Protein AF-A0AAN4WH31-F1 (afdb_monomer)

Sequence (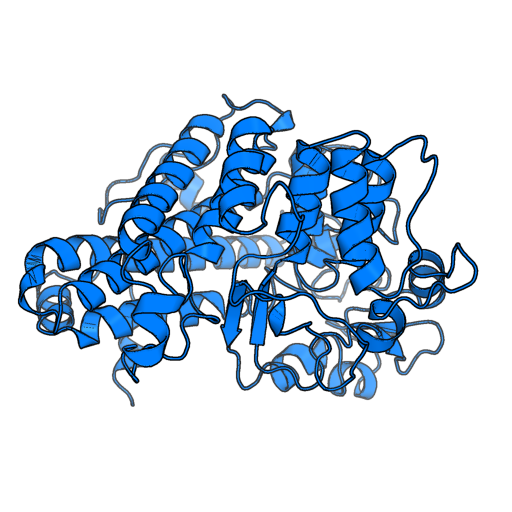459 aa):
MSSCEKWFDVSPKSDVKSDDLFKDENGFWDVLTGVYSIMVTPSAYGRELSFGYLDVMAQYYDKITSQTHNYYKTKGYDYTDTQEETRLKSIWKGHYKAIVNLNVLLEYADKNKNVFASEQHYRVVKGEAFGLRAFLHFDLLRLFGPSPADGLEQQAIPYADTYTNVAQAALPLGSFVNRVTQDLDSARIMLANSDWFGPAYQQLYEKRDSTQKERHSRMNYFTVAALQARAYNYIGDKENALKAVHEIINENTKEPMAPLSLTTSASENDRLFKNEILFRLNIEKLEDDISSYFGENAIAYGVSSSATALCFTATKVSNLYQAVSAGDDDYRLKLWFQPTDVSSSWMPAKYKNAKYIPIVRLSEVYLIAAECASGNNGLAYLNKIRAHRGLVALENITDLDAEIAKEYQKEFIAEGQMFFYYKRMNLGRIGVFSNVNLTDKNKVYQLPVPTDELDYGNM

pLDDT: mean 92.73, std 11.15, range [29.33, 98.88]

Mean predicted aligned error: 4.84 Å

Radius of gyration: 21.69 Å; Cα contacts (8 Å, |Δi|>4): 767; chains: 1; bounding box: 51×48×66 Å

Nearest PDB structures (foldseek):
  3mcx-assembly1_A  TM=7.774E-01  e=1.803E-14  Bacteroides thetaiotaomicron VPI-5482
  3lew-assembly1_A  TM=7.528E-01  e=6.721E-13  Phocaeicola vulgatus ATCC 8482
  3snx-assembly2_B  TM=7.314E-01  e=5.527E-13  Bacteroides thetaiotaomicron VPI-5482

Structure (mmCIF, N/CA/C/O backbone):
data_AF-A0AAN4WH31-F1
#
_entry.id   AF-A0AAN4WH31-F1
#
loop_
_atom_site.group_PDB
_atom_site.id
_atom_site.type_symbol
_atom_site.label_atom_id
_atom_site.label_alt_id
_atom_site.label_comp_id
_atom_site.label_asym_id
_atom_site.label_entity_id
_atom_site.label_seq_id
_atom_site.pdbx_PDB_ins_code
_atom_site.Cartn_x
_atom_site.Cartn_y
_atom_site.Cartn_z
_atom_site.occupancy
_atom_site.B_iso_or_equiv
_atom_site.auth_seq_id
_atom_site.auth_comp_id
_atom_site.auth_asym_id
_atom_site.auth_atom_id
_atom_site.pdbx_PDB_model_num
ATOM 1 N N . MET A 1 1 ? 8.910 13.263 28.840 1.00 30.64 1 MET A N 1
ATOM 2 C CA . MET A 1 1 ? 8.969 12.397 27.640 1.00 30.64 1 MET A CA 1
ATOM 3 C C . MET A 1 1 ? 9.560 10.992 27.878 1.00 30.64 1 MET A C 1
ATOM 5 O O . MET A 1 1 ? 9.644 10.240 26.928 1.00 30.64 1 MET A O 1
ATOM 9 N N . SER A 1 2 ? 9.867 10.551 29.111 1.00 29.33 2 SER A N 1
ATOM 10 C CA . SER A 1 2 ? 10.452 9.208 29.371 1.00 29.33 2 SER A CA 1
ATOM 11 C C . SER A 1 2 ? 9.423 8.071 29.597 1.00 29.33 2 SER A C 1
ATOM 13 O O . SER A 1 2 ? 9.799 6.917 29.786 1.00 29.33 2 SER A O 1
ATOM 15 N N . SER A 1 3 ? 8.115 8.368 29.582 1.00 30.33 3 SER A N 1
ATOM 16 C CA . SER A 1 3 ? 7.066 7.386 29.923 1.00 30.33 3 SER A CA 1
ATOM 17 C C . SER A 1 3 ? 6.515 6.599 28.724 1.00 30.33 3 SER A C 1
ATOM 19 O O . SER A 1 3 ? 6.103 5.456 28.905 1.00 30.33 3 SER A O 1
ATOM 21 N N . CYS A 1 4 ? 6.533 7.158 27.506 1.00 41.16 4 CYS A N 1
ATOM 22 C CA . CYS A 1 4 ? 5.993 6.479 26.316 1.00 41.16 4 CYS A CA 1
ATOM 23 C C . CYS A 1 4 ? 6.915 5.365 25.796 1.00 41.16 4 CYS A C 1
ATOM 25 O O . CYS A 1 4 ? 6.434 4.331 25.342 1.00 41.16 4 CYS A O 1
ATOM 27 N N . GLU A 1 5 ? 8.235 5.524 25.927 1.00 34.53 5 GLU A N 1
ATOM 28 C CA . GLU A 1 5 ? 9.208 4.538 25.428 1.00 34.53 5 GLU A CA 1
ATOM 29 C C . GLU A 1 5 ? 9.186 3.233 26.238 1.00 34.53 5 GLU A C 1
ATOM 31 O O . GLU A 1 5 ? 9.250 2.147 25.670 1.00 34.53 5 GLU A O 1
ATOM 36 N N . LYS A 1 6 ? 8.976 3.308 27.561 1.00 37.59 6 LYS A N 1
ATOM 37 C CA . LYS A 1 6 ? 8.865 2.110 28.415 1.00 37.59 6 LYS A CA 1
ATOM 38 C C . LYS A 1 6 ? 7.553 1.346 28.226 1.00 37.59 6 LYS A C 1
ATOM 40 O O . LYS A 1 6 ? 7.454 0.195 28.651 1.00 37.59 6 LYS A O 1
ATOM 45 N N . TRP A 1 7 ? 6.532 1.961 27.621 1.00 43.41 7 TRP A N 1
ATOM 46 C CA . TRP A 1 7 ? 5.273 1.269 27.354 1.00 43.41 7 TRP A CA 1
ATOM 47 C C . TRP A 1 7 ? 5.389 0.342 26.143 1.00 43.41 7 TRP A C 1
ATOM 49 O O . TRP A 1 7 ? 4.820 -0.748 26.165 1.00 43.41 7 TRP A O 1
ATOM 59 N N . PHE A 1 8 ? 6.156 0.734 25.127 1.00 43.12 8 PHE A N 1
ATOM 60 C CA . PHE A 1 8 ? 6.220 -0.015 23.880 1.00 43.12 8 PHE A CA 1
ATOM 61 C C . PHE A 1 8 ? 6.964 -1.343 23.988 1.00 43.12 8 PHE A C 1
ATOM 63 O O . PHE A 1 8 ? 6.721 -2.201 23.153 1.00 43.12 8 PHE A O 1
ATOM 70 N N . ASP A 1 9 ? 7.810 -1.575 24.991 1.00 39.41 9 ASP A N 1
ATOM 71 C CA . ASP A 1 9 ? 8.792 -2.669 24.936 1.00 39.41 9 ASP A CA 1
ATOM 72 C C . ASP A 1 9 ? 8.446 -3.967 25.698 1.00 39.41 9 ASP A C 1
ATOM 74 O O . ASP A 1 9 ? 9.326 -4.776 25.974 1.00 39.41 9 ASP A O 1
ATOM 78 N N . VAL A 1 10 ? 7.177 -4.226 26.048 1.00 38.41 10 VAL A N 1
ATOM 79 C CA . VAL A 1 10 ? 6.817 -5.476 26.759 1.00 38.41 10 VAL A CA 1
ATOM 80 C C . VAL A 1 10 ? 5.398 -5.969 26.464 1.00 38.41 10 VAL A C 1
ATOM 82 O O . VAL A 1 10 ? 4.446 -5.191 26.526 1.00 38.41 10 VAL A O 1
ATOM 85 N N . SER A 1 11 ? 5.295 -7.275 26.183 1.00 37.12 11 SER A N 1
ATOM 86 C CA . SER A 1 11 ? 4.081 -8.103 26.070 1.00 37.12 11 SER A CA 1
ATOM 87 C C . SER A 1 11 ? 3.242 -8.134 27.377 1.00 37.12 11 SER A C 1
ATOM 89 O O . SER A 1 11 ? 3.587 -7.440 28.336 1.00 37.12 11 SER A O 1
ATOM 91 N N . PRO A 1 12 ? 2.142 -8.916 27.425 1.00 42.12 12 PRO A N 1
ATOM 92 C CA . PRO A 1 12 ? 0.833 -8.480 27.932 1.00 42.12 12 PRO A CA 1
ATOM 93 C C . PRO A 1 12 ? 0.900 -7.916 29.357 1.00 42.12 12 PRO A C 1
ATOM 95 O O . PRO A 1 12 ? 1.460 -8.526 30.270 1.00 42.12 12 PRO A O 1
ATOM 98 N N . LYS A 1 13 ? 0.334 -6.725 29.552 1.00 53.38 13 LYS A N 1
ATOM 99 C CA . LYS A 1 13 ? 0.355 -6.036 30.845 1.00 53.38 13 LYS A CA 1
ATOM 100 C C . LYS A 1 13 ? -0.865 -6.421 31.669 1.00 53.38 13 LYS A C 1
ATOM 102 O O . LYS A 1 13 ? -1.950 -6.607 31.134 1.00 53.38 13 LYS A O 1
ATOM 107 N N . SER A 1 14 ? -0.645 -6.525 32.977 1.00 56.19 14 SER A N 1
ATOM 108 C CA . SER A 1 14 ? -1.673 -6.751 33.994 1.00 56.19 14 SER A CA 1
ATOM 109 C C . SER A 1 14 ? -2.805 -5.729 33.893 1.00 56.19 14 SER A C 1
ATOM 111 O O . SER A 1 14 ? -2.511 -4.545 33.711 1.00 56.19 14 SER A O 1
ATOM 113 N N . ASP A 1 15 ? -4.038 -6.164 34.145 1.00 59.53 15 ASP A N 1
ATOM 114 C CA . ASP A 1 15 ? -5.271 -5.363 34.067 1.00 59.53 15 ASP A CA 1
ATOM 115 C C . ASP A 1 15 ? -5.152 -3.980 34.734 1.00 59.53 15 ASP A C 1
ATOM 117 O O . ASP A 1 15 ? -5.505 -2.976 34.127 1.00 59.53 15 ASP A O 1
ATOM 121 N N . VAL A 1 16 ? -4.496 -3.887 35.899 1.00 58.03 16 VAL A N 1
ATOM 122 C CA . VAL A 1 16 ? -4.273 -2.619 36.632 1.00 58.03 16 VAL A CA 1
ATOM 123 C C . VAL A 1 16 ? -3.581 -1.538 35.784 1.00 58.03 16 VAL A C 1
ATOM 125 O O . VAL A 1 16 ? -3.923 -0.363 35.866 1.00 58.03 16 VAL A O 1
ATOM 128 N N . LYS A 1 17 ? -2.615 -1.912 34.933 1.00 78.75 17 LYS A N 1
ATOM 129 C CA . LYS A 1 17 ? -1.911 -0.950 34.063 1.00 78.75 17 LYS A CA 1
ATOM 130 C C . LYS A 1 17 ? -2.770 -0.502 32.883 1.00 78.75 17 LYS A C 1
ATOM 132 O O . LYS A 1 17 ? -2.553 0.593 32.373 1.00 78.75 17 LYS A O 1
ATOM 137 N N . SER A 1 18 ? -3.680 -1.358 32.427 1.00 82.50 18 SER A N 1
ATOM 138 C CA . SER A 1 18 ? -4.631 -1.022 31.371 1.00 82.50 18 SER A CA 1
ATOM 139 C C . SER A 1 18 ? -5.715 -0.096 31.923 1.00 82.50 18 SER A C 1
ATOM 141 O O . SER A 1 18 ? -5.986 0.932 31.313 1.00 82.50 18 SER A O 1
ATOM 143 N N . ASP A 1 19 ? -6.243 -0.373 33.116 1.00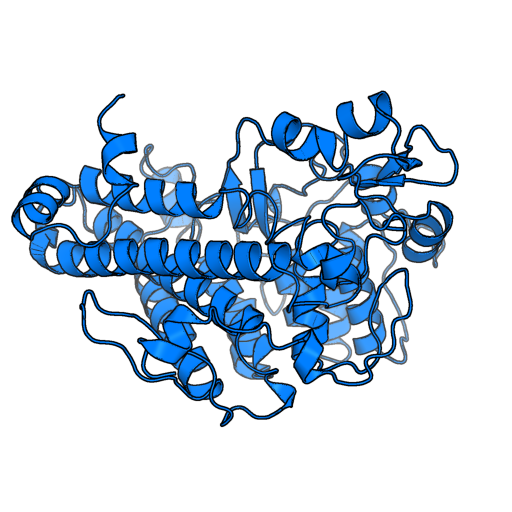 86.44 19 ASP A N 1
ATOM 144 C CA . ASP A 1 19 ? -7.217 0.496 33.790 1.00 86.44 19 ASP A CA 1
ATOM 145 C C . ASP A 1 19 ? -6.664 1.918 33.999 1.00 86.44 19 ASP A C 1
ATOM 147 O O . ASP A 1 19 ? -7.341 2.900 33.696 1.00 86.44 19 ASP A O 1
ATOM 151 N N . ASP A 1 20 ? -5.403 2.038 34.431 1.00 89.06 20 ASP A N 1
ATOM 152 C CA . ASP A 1 20 ? -4.723 3.330 34.584 1.00 89.06 20 ASP A CA 1
ATOM 153 C C . ASP A 1 20 ? -4.494 4.061 33.252 1.00 89.06 20 ASP A C 1
ATOM 155 O O . ASP A 1 20 ? -4.539 5.293 33.211 1.00 89.06 20 ASP A O 1
ATOM 159 N N . LEU A 1 21 ? -4.216 3.323 32.172 1.00 90.81 21 LEU A N 1
ATOM 160 C CA . LEU A 1 21 ? -4.016 3.891 30.838 1.00 90.81 21 LEU A CA 1
ATOM 161 C C . LEU A 1 21 ? -5.333 4.426 30.271 1.00 90.81 21 LEU A C 1
ATOM 163 O O . LEU A 1 21 ? -5.362 5.532 29.748 1.00 90.81 21 LEU A O 1
ATOM 167 N N . PHE A 1 22 ? -6.423 3.669 30.407 1.00 95.56 22 PHE A N 1
ATOM 168 C CA . PHE A 1 22 ? -7.736 3.992 29.837 1.00 95.56 22 PHE A CA 1
ATOM 169 C C . PHE A 1 22 ? -8.670 4.724 30.812 1.00 95.56 22 PHE A C 1
ATOM 171 O O . PHE A 1 22 ? -9.889 4.732 30.614 1.00 95.56 22 PHE A O 1
ATOM 178 N N . LYS A 1 23 ? -8.119 5.340 31.865 1.00 94.44 23 LYS A N 1
ATOM 179 C CA . LYS A 1 23 ? -8.879 6.158 32.827 1.00 94.44 23 LYS A CA 1
ATOM 180 C C . LYS A 1 23 ? -9.427 7.455 32.221 1.00 94.44 23 LYS A C 1
ATOM 182 O O . LYS A 1 23 ? -10.369 8.029 32.759 1.00 94.44 23 LYS A O 1
ATOM 187 N N . ASP A 1 24 ? -8.814 7.926 31.137 1.00 95.44 24 ASP A N 1
ATOM 188 C CA . ASP A 1 24 ? -9.221 9.104 30.380 1.00 95.44 24 ASP A CA 1
ATOM 189 C C . ASP A 1 24 ? -8.991 8.901 28.876 1.00 95.44 24 ASP A C 1
ATOM 191 O O . ASP A 1 24 ? -8.354 7.939 28.439 1.00 95.44 24 ASP A O 1
ATOM 195 N N . GLU A 1 25 ? -9.556 9.801 28.072 1.00 95.44 25 GLU A N 1
ATOM 196 C CA . GLU A 1 25 ? -9.548 9.692 26.614 1.00 95.44 25 GLU A CA 1
ATOM 197 C C . GLU A 1 25 ? -8.136 9.664 26.000 1.00 95.44 25 GLU A C 1
ATOM 199 O O . GLU A 1 25 ? -7.923 9.020 24.970 1.00 95.44 25 GLU A O 1
ATOM 204 N N . ASN A 1 26 ? -7.149 10.325 26.618 1.00 94.69 26 ASN A N 1
ATOM 205 C CA . ASN A 1 26 ? -5.810 10.435 26.032 1.00 94.69 26 ASN A CA 1
ATOM 206 C C . ASN A 1 26 ? -5.129 9.072 25.910 1.00 94.69 26 ASN A C 1
ATOM 208 O O . ASN A 1 26 ? -4.422 8.840 24.932 1.00 94.69 26 ASN A O 1
ATOM 212 N N . GLY A 1 27 ? -5.407 8.140 26.827 1.00 95.38 27 GLY A N 1
ATOM 213 C CA . GLY A 1 27 ? -4.881 6.778 26.747 1.00 95.38 27 GLY A CA 1
ATOM 214 C C . GLY A 1 27 ? -5.248 6.057 25.450 1.00 95.38 27 GLY A C 1
ATOM 215 O O . GLY A 1 27 ? -4.431 5.331 24.885 1.00 95.38 27 GLY A O 1
ATOM 216 N N . PHE A 1 28 ? -6.448 6.304 24.918 1.00 96.62 28 PHE A N 1
ATOM 217 C CA . PHE A 1 28 ? -6.881 5.733 23.642 1.00 96.62 28 PHE A CA 1
ATOM 218 C C . PHE A 1 28 ? -6.102 6.324 22.461 1.00 96.62 28 PHE A C 1
ATOM 220 O O . PHE A 1 28 ? -5.643 5.589 21.580 1.00 96.62 28 PHE A O 1
ATOM 227 N N . TRP A 1 29 ? -5.907 7.644 22.456 1.00 94.75 29 TRP A N 1
ATOM 228 C CA . TRP A 1 29 ? -5.117 8.334 21.434 1.00 94.75 29 TRP A CA 1
ATOM 229 C C . TRP A 1 29 ? -3.634 7.952 21.480 1.00 94.75 29 TRP A C 1
ATOM 231 O O . TRP A 1 29 ? -3.010 7.802 20.424 1.00 94.75 29 TRP A O 1
ATOM 241 N N . ASP A 1 30 ? -3.083 7.737 22.673 1.00 94.81 30 ASP A N 1
ATOM 242 C CA . ASP A 1 30 ? -1.707 7.285 22.883 1.00 94.81 30 ASP A CA 1
ATOM 243 C C . ASP A 1 30 ? -1.491 5.877 22.320 1.00 94.81 30 ASP A C 1
ATOM 245 O O . ASP A 1 30 ? -0.500 5.631 21.623 1.00 94.81 30 ASP A O 1
ATOM 249 N N . VAL A 1 31 ? -2.438 4.958 22.542 1.00 96.00 31 VAL A N 1
ATOM 250 C CA . VAL A 1 31 ? -2.367 3.608 21.964 1.00 96.00 31 VAL A CA 1
ATOM 251 C C . VAL A 1 31 ? -2.416 3.657 20.438 1.00 96.00 31 VAL A C 1
ATOM 253 O O . VAL A 1 31 ? -1.574 3.026 19.796 1.00 96.00 31 VAL A O 1
ATOM 256 N N . LEU A 1 32 ? -3.324 4.443 19.842 1.00 96.56 32 LEU A N 1
ATOM 257 C CA . LEU A 1 32 ? -3.354 4.626 18.384 1.00 96.56 32 LEU A CA 1
ATOM 258 C C . LEU A 1 32 ? -2.037 5.203 17.860 1.00 96.56 32 LEU A C 1
ATOM 260 O O . LEU A 1 32 ? -1.461 4.668 16.916 1.00 96.56 32 LEU A O 1
ATOM 264 N N . THR A 1 33 ? -1.536 6.274 18.481 1.00 94.69 33 THR A N 1
ATOM 265 C CA . THR A 1 33 ? -0.262 6.913 18.107 1.00 94.69 33 THR A CA 1
ATOM 266 C C . THR A 1 33 ? 0.874 5.906 18.114 1.00 94.69 33 THR A C 1
ATOM 268 O O . THR A 1 33 ? 1.667 5.830 17.178 1.00 94.69 33 THR A O 1
ATOM 271 N N . GLY A 1 34 ? 0.913 5.076 19.143 1.00 95.56 34 GLY A N 1
ATOM 272 C CA . GLY A 1 34 ? 1.922 4.060 19.270 1.00 95.56 34 GLY A CA 1
ATOM 273 C C . GLY A 1 34 ? 1.782 2.888 18.282 1.00 95.56 34 GLY A C 1
ATOM 274 O O . GLY A 1 34 ? 2.791 2.338 17.842 1.00 95.56 34 GLY A O 1
ATOM 275 N N . VAL A 1 35 ? 0.564 2.544 17.845 1.00 97.94 35 VAL A N 1
ATOM 276 C CA . VAL A 1 35 ? 0.354 1.637 16.699 1.00 97.94 35 VAL A CA 1
ATOM 277 C C . VAL A 1 35 ? 0.969 2.230 15.429 1.00 97.94 35 VAL A C 1
ATOM 279 O O . VAL A 1 35 ? 1.737 1.541 14.759 1.00 97.94 35 VAL A O 1
ATOM 282 N N . TYR A 1 36 ? 0.746 3.516 15.138 1.00 97.38 36 TYR A N 1
ATOM 283 C CA . TYR A 1 36 ? 1.423 4.174 14.011 1.00 97.38 36 TYR A CA 1
ATOM 284 C C . TYR A 1 36 ? 2.945 4.179 14.162 1.00 97.38 36 TYR A C 1
ATOM 286 O O . TYR A 1 36 ? 3.648 3.962 13.177 1.00 97.38 36 TYR A O 1
ATOM 294 N N . SER A 1 37 ? 3.466 4.363 15.381 1.00 96.50 37 SER A N 1
ATOM 295 C CA . SER A 1 37 ? 4.907 4.265 15.647 1.00 96.50 37 SER A CA 1
ATOM 296 C C . SER A 1 37 ? 5.472 2.880 15.314 1.00 96.50 37 SER A C 1
ATOM 298 O O . SER A 1 37 ? 6.577 2.792 14.788 1.00 96.50 37 SER A O 1
ATOM 300 N N . ILE A 1 38 ? 4.720 1.798 15.557 1.00 97.25 38 ILE A N 1
ATOM 301 C CA . ILE A 1 38 ? 5.109 0.449 15.115 1.00 97.25 38 ILE A CA 1
ATOM 302 C C . ILE A 1 38 ? 5.115 0.364 13.582 1.00 97.25 38 ILE A C 1
ATOM 304 O O . ILE A 1 38 ? 6.059 -0.174 13.001 1.00 97.25 38 ILE A O 1
ATOM 308 N N . MET A 1 39 ? 4.094 0.909 12.917 1.00 98.06 39 MET A N 1
ATOM 309 C CA . MET A 1 39 ? 3.958 0.831 11.458 1.00 98.06 39 MET A CA 1
ATOM 310 C C . MET A 1 39 ? 5.083 1.555 10.706 1.00 98.06 39 MET A C 1
ATOM 312 O O . MET A 1 39 ? 5.434 1.134 9.608 1.00 98.06 39 MET A O 1
ATOM 316 N N . VAL A 1 40 ? 5.677 2.603 11.286 1.00 97.19 40 VAL A N 1
ATOM 317 C CA . VAL A 1 40 ? 6.817 3.326 10.685 1.00 97.19 40 VAL A CA 1
ATOM 318 C C . VAL A 1 40 ? 8.180 2.725 11.011 1.00 97.19 40 VAL A C 1
ATOM 320 O O . VAL A 1 40 ? 9.195 3.229 10.537 1.00 97.19 40 VAL A O 1
ATOM 323 N N . THR A 1 41 ? 8.243 1.651 11.804 1.00 97.31 41 THR A N 1
ATOM 324 C CA . THR A 1 41 ? 9.520 0.970 12.047 1.00 97.31 41 THR A CA 1
ATOM 325 C C . THR A 1 41 ? 10.120 0.456 10.735 1.00 97.31 41 THR A C 1
ATOM 327 O O . THR A 1 41 ? 9.381 0.144 9.794 1.00 97.31 41 THR A O 1
ATOM 330 N N . PRO A 1 42 ? 11.454 0.292 10.652 1.00 96.81 42 PRO A N 1
ATOM 331 C CA . PRO A 1 42 ? 12.071 -0.213 9.434 1.00 96.81 42 PRO A CA 1
ATOM 332 C C . PRO A 1 42 ? 11.594 -1.616 9.043 1.00 96.81 42 PRO A C 1
ATOM 334 O O . PRO A 1 42 ? 11.484 -1.900 7.858 1.00 96.81 42 PRO A O 1
ATOM 337 N N . SER A 1 43 ? 11.246 -2.469 10.015 1.00 97.12 43 SER A N 1
ATOM 338 C CA . SER A 1 43 ? 10.632 -3.787 9.783 1.00 97.12 43 SER A CA 1
ATOM 339 C C . SER A 1 43 ? 9.216 -3.729 9.199 1.00 97.12 43 SER A C 1
ATOM 341 O O . SER A 1 43 ? 8.681 -4.766 8.837 1.00 97.12 43 SER A O 1
ATOM 343 N N . ALA A 1 44 ? 8.591 -2.555 9.135 1.00 97.94 44 ALA A N 1
ATOM 344 C CA . ALA A 1 44 ? 7.272 -2.334 8.557 1.00 97.94 44 ALA A CA 1
ATOM 345 C C . ALA A 1 44 ? 7.383 -1.324 7.399 1.00 97.94 44 ALA A C 1
ATOM 347 O O . ALA A 1 44 ? 8.264 -1.450 6.546 1.00 97.94 44 ALA A O 1
ATOM 348 N N . TYR A 1 45 ? 6.514 -0.316 7.338 1.00 97.81 45 TYR A N 1
ATOM 349 C CA . TYR A 1 45 ? 6.455 0.630 6.221 1.00 97.81 45 TYR A CA 1
ATOM 350 C C . TYR A 1 45 ? 7.605 1.626 6.182 1.00 97.81 45 TYR A C 1
ATOM 352 O O . TYR A 1 45 ? 7.836 2.213 5.128 1.00 97.81 45 TYR A O 1
ATOM 360 N N . GLY A 1 46 ? 8.367 1.779 7.270 1.00 96.69 46 GLY A N 1
ATOM 361 C CA . GLY A 1 46 ? 9.583 2.591 7.259 1.00 96.69 46 GLY A CA 1
ATOM 362 C C . GLY A 1 46 ? 10.636 2.085 6.269 1.00 96.69 46 GLY A C 1
ATOM 363 O O . GLY A 1 46 ? 11.477 2.869 5.838 1.00 96.69 46 GLY A O 1
ATOM 364 N N . ARG A 1 47 ? 10.591 0.795 5.887 1.00 97.44 47 ARG A N 1
ATOM 365 C CA . ARG A 1 47 ? 11.457 0.236 4.840 1.00 97.44 47 ARG A CA 1
ATOM 366 C C . ARG A 1 47 ? 10.921 -1.050 4.213 1.00 97.44 47 ARG A C 1
ATOM 368 O O . ARG A 1 47 ? 10.684 -1.076 3.010 1.00 97.44 47 ARG A O 1
ATOM 375 N N . GLU A 1 48 ? 10.780 -2.135 4.978 1.00 98.38 48 GLU A N 1
ATOM 376 C CA . GLU A 1 48 ? 10.570 -3.465 4.382 1.00 98.38 48 GLU A CA 1
ATOM 377 C C . GLU A 1 48 ? 9.242 -3.581 3.612 1.00 98.38 48 GLU A C 1
ATOM 379 O O . GLU A 1 48 ? 9.211 -4.145 2.519 1.00 98.38 48 GLU A O 1
ATOM 384 N N . LEU A 1 49 ? 8.156 -3.004 4.133 1.00 98.19 49 LEU A N 1
ATOM 385 C CA . LEU A 1 49 ? 6.828 -3.052 3.504 1.00 98.19 49 LEU A CA 1
ATOM 386 C C . LEU A 1 49 ? 6.535 -1.869 2.568 1.00 98.19 49 LEU A C 1
ATOM 388 O O . LEU A 1 49 ? 5.390 -1.662 2.170 1.00 98.19 49 LEU A O 1
ATOM 392 N N . SER A 1 50 ? 7.559 -1.090 2.219 1.00 96.56 50 SER A N 1
ATOM 393 C CA . SER A 1 50 ? 7.478 -0.014 1.230 1.00 96.56 50 SER A CA 1
ATOM 394 C C . SER A 1 50 ? 8.506 -0.241 0.118 1.00 96.56 50 SER A C 1
ATOM 396 O O . SER A 1 50 ? 8.299 -1.082 -0.752 1.00 96.56 50 SER A O 1
ATOM 398 N N . PHE A 1 51 ? 9.628 0.471 0.149 1.00 97.12 51 PHE A N 1
ATOM 399 C CA . PHE A 1 51 ? 10.648 0.456 -0.900 1.00 97.12 51 PHE A CA 1
ATOM 400 C C . PHE A 1 51 ? 11.700 -0.650 -0.739 1.00 97.12 51 PHE A C 1
ATOM 402 O O . PHE A 1 51 ? 12.512 -0.850 -1.632 1.00 97.12 51 PHE A O 1
ATOM 409 N N . GLY A 1 52 ? 11.760 -1.321 0.411 1.00 97.69 52 GLY A N 1
ATOM 410 C CA . GLY A 1 52 ? 12.751 -2.352 0.707 1.00 97.69 52 GLY A CA 1
ATOM 411 C C . GLY A 1 52 ? 12.306 -3.729 0.221 1.00 97.69 52 GLY A C 1
ATOM 412 O O . GLY A 1 52 ? 12.200 -3.985 -0.979 1.00 97.69 52 GLY A O 1
ATOM 413 N N . TYR A 1 53 ? 12.052 -4.627 1.175 1.00 98.06 53 TYR A N 1
ATOM 414 C CA . TYR A 1 53 ? 11.733 -6.038 0.954 1.00 98.06 53 TYR A CA 1
ATOM 415 C C . TYR A 1 53 ? 10.719 -6.311 -0.166 1.00 98.06 53 TYR A C 1
ATOM 417 O O . TYR A 1 53 ? 11.017 -7.073 -1.087 1.00 98.06 53 TYR A O 1
ATOM 425 N N . LEU A 1 54 ? 9.537 -5.687 -0.110 1.00 97.62 54 LEU A N 1
ATOM 426 C CA . LEU A 1 54 ? 8.456 -5.950 -1.067 1.00 97.62 54 LEU A CA 1
ATOM 427 C C . LEU A 1 54 ? 8.831 -5.574 -2.507 1.00 97.62 54 LEU A C 1
ATOM 429 O O . LEU A 1 54 ? 8.562 -6.338 -3.435 1.00 97.62 54 LEU A O 1
ATOM 433 N N . ASP A 1 55 ? 9.494 -4.438 -2.704 1.00 97.12 55 ASP A N 1
ATOM 434 C CA . ASP A 1 55 ? 9.903 -3.978 -4.034 1.00 97.12 55 ASP A CA 1
ATOM 435 C C . ASP A 1 55 ? 11.093 -4.767 -4.595 1.00 97.12 55 ASP A C 1
ATOM 437 O O . ASP A 1 55 ? 11.169 -5.015 -5.805 1.00 97.12 55 ASP A O 1
ATOM 441 N N . VAL A 1 56 ? 11.997 -5.231 -3.723 1.00 97.44 56 VAL A N 1
ATOM 442 C CA . VAL A 1 56 ? 13.036 -6.195 -4.109 1.00 97.44 56 VAL A CA 1
ATOM 443 C C . VAL A 1 56 ? 12.394 -7.503 -4.573 1.00 97.44 56 VAL A C 1
ATOM 445 O O . VAL A 1 56 ? 12.748 -8.000 -5.643 1.00 97.44 56 VAL A O 1
ATOM 448 N N . MET A 1 57 ? 11.422 -8.044 -3.829 1.00 97.00 57 MET A N 1
ATOM 449 C CA . MET A 1 57 ? 10.700 -9.260 -4.226 1.00 97.00 57 MET A CA 1
ATOM 450 C C . MET A 1 57 ? 9.864 -9.065 -5.496 1.00 97.00 57 MET A C 1
ATOM 452 O O . MET A 1 57 ? 9.673 -10.015 -6.254 1.00 97.00 57 MET A O 1
ATOM 456 N N . ALA A 1 58 ? 9.416 -7.841 -5.782 1.00 96.31 58 ALA A N 1
ATOM 457 C CA . ALA A 1 58 ? 8.790 -7.481 -7.053 1.00 96.31 58 ALA A CA 1
ATOM 458 C C . ALA A 1 58 ? 9.789 -7.360 -8.225 1.00 96.31 58 ALA A C 1
ATOM 460 O O . ALA A 1 58 ? 9.371 -7.113 -9.360 1.00 96.31 58 ALA A O 1
ATOM 461 N N . GLN A 1 59 ? 11.092 -7.542 -7.976 1.00 95.38 59 GLN A N 1
ATOM 462 C CA . GLN A 1 59 ? 12.175 -7.445 -8.961 1.00 95.38 59 GLN A CA 1
ATOM 463 C C . GLN A 1 59 ? 12.241 -6.071 -9.648 1.00 95.38 59 GLN A C 1
ATOM 465 O O . GLN A 1 59 ? 12.568 -5.972 -10.837 1.00 95.38 59 GLN A O 1
ATOM 470 N N . TYR A 1 60 ? 11.940 -5.001 -8.903 1.00 95.31 60 TYR A N 1
ATOM 471 C CA . TYR A 1 60 ? 12.170 -3.641 -9.383 1.00 95.31 60 TYR A CA 1
ATOM 472 C C . TYR A 1 60 ? 13.672 -3.339 -9.458 1.00 95.31 60 TYR A C 1
ATOM 474 O O . TYR A 1 60 ? 14.152 -2.901 -10.494 1.00 95.31 60 TYR A O 1
ATOM 482 N N . TYR A 1 61 ? 14.451 -3.623 -8.413 1.00 96.44 61 TYR A N 1
ATOM 483 C CA . TYR A 1 61 ? 15.873 -3.252 -8.362 1.00 96.44 61 TYR A CA 1
ATOM 484 C C . TYR A 1 61 ? 16.786 -4.259 -9.084 1.00 96.44 61 TYR A C 1
ATOM 486 O O . TYR A 1 61 ? 17.219 -5.282 -8.541 1.00 96.44 61 TYR A O 1
ATOM 494 N N . ASP A 1 62 ? 17.135 -3.962 -10.337 1.00 94.44 62 ASP A N 1
ATOM 495 C CA . ASP A 1 62 ? 17.943 -4.852 -11.176 1.00 94.44 62 ASP A CA 1
ATOM 496 C C . ASP A 1 62 ? 19.464 -4.706 -10.974 1.00 94.44 62 ASP A C 1
ATOM 498 O O . ASP A 1 62 ? 20.222 -5.526 -11.491 1.00 94.44 62 ASP A O 1
ATOM 502 N N . LYS A 1 63 ? 19.913 -3.742 -10.158 1.00 94.81 63 LYS A N 1
ATOM 503 C CA . LYS A 1 63 ? 21.338 -3.512 -9.842 1.00 94.81 63 LYS A CA 1
ATOM 504 C C . LYS A 1 63 ? 21.857 -4.216 -8.584 1.00 94.81 63 LYS A C 1
ATOM 506 O O . LYS A 1 63 ? 23.064 -4.211 -8.351 1.00 94.81 63 LYS A O 1
ATOM 511 N N . ILE A 1 64 ? 20.997 -4.900 -7.829 1.00 94.69 64 ILE A N 1
ATOM 512 C CA . ILE A 1 64 ? 21.426 -5.794 -6.740 1.00 94.69 64 ILE A CA 1
ATOM 513 C C . ILE A 1 64 ? 22.138 -7.001 -7.369 1.00 94.69 64 ILE A C 1
ATOM 515 O O . ILE A 1 64 ? 21.485 -7.898 -7.912 1.00 94.69 64 ILE A O 1
ATOM 519 N N . THR A 1 65 ? 23.471 -6.977 -7.361 1.00 89.56 65 THR A N 1
ATOM 520 C CA . THR A 1 65 ? 24.334 -7.975 -8.026 1.00 89.56 65 THR A CA 1
ATOM 521 C C . THR A 1 65 ? 25.405 -8.559 -7.104 1.00 89.56 65 THR A C 1
ATOM 523 O O . THR A 1 65 ? 25.804 -9.705 -7.300 1.00 89.56 65 THR A O 1
ATOM 526 N N . SER A 1 66 ? 25.836 -7.819 -6.077 1.00 91.88 66 SER A N 1
ATOM 527 C CA . SER A 1 66 ? 26.800 -8.306 -5.086 1.00 91.88 66 SER A CA 1
ATOM 528 C C . SER A 1 66 ? 26.146 -9.234 -4.063 1.00 91.88 66 SER A C 1
ATOM 530 O O . SER A 1 66 ? 25.107 -8.897 -3.498 1.00 91.88 66 SER A O 1
ATOM 532 N N . GLN A 1 67 ? 26.818 -10.346 -3.745 1.00 92.62 67 GLN A N 1
ATOM 533 C CA . GLN A 1 67 ? 26.430 -11.260 -2.661 1.00 92.62 67 GLN A CA 1
ATOM 534 C C . GLN A 1 67 ? 26.477 -10.602 -1.274 1.00 92.62 67 GLN A C 1
ATOM 536 O O . GLN A 1 67 ? 25.838 -11.086 -0.348 1.00 92.62 67 GLN A O 1
ATOM 541 N N . THR A 1 68 ? 27.211 -9.495 -1.128 1.00 93.62 68 THR A N 1
ATOM 542 C CA . THR A 1 68 ? 27.299 -8.729 0.125 1.00 93.62 68 THR A CA 1
ATOM 543 C C . THR A 1 68 ? 26.155 -7.731 0.310 1.00 93.62 68 THR A C 1
ATOM 545 O O . THR A 1 68 ? 26.111 -7.047 1.327 1.00 93.62 68 THR A O 1
ATOM 548 N N . HIS A 1 69 ? 25.254 -7.594 -0.667 1.00 96.88 69 HIS A N 1
ATOM 549 C CA . HIS A 1 69 ? 24.113 -6.691 -0.556 1.00 96.88 69 HIS A CA 1
ATOM 550 C C . HIS A 1 69 ? 23.052 -7.273 0.387 1.00 96.88 69 HIS A C 1
ATOM 552 O O . HIS A 1 69 ? 22.650 -8.425 0.228 1.00 96.88 69 HIS A O 1
ATOM 558 N N . ASN A 1 70 ? 22.483 -6.447 1.270 1.00 96.56 70 ASN A N 1
ATOM 559 C CA . ASN A 1 70 ? 21.501 -6.822 2.309 1.00 96.56 70 ASN A CA 1
ATOM 560 C C . ASN A 1 70 ? 20.185 -7.439 1.791 1.00 96.56 70 ASN A C 1
ATOM 562 O O . ASN A 1 70 ? 19.329 -7.851 2.568 1.00 96.56 70 ASN A O 1
ATOM 566 N N . TYR A 1 71 ? 19.998 -7.441 0.475 1.00 97.62 71 TYR A N 1
ATOM 567 C CA . TYR A 1 71 ? 18.794 -7.893 -0.219 1.00 97.62 71 TYR A CA 1
ATOM 568 C C . TYR A 1 71 ? 19.129 -8.896 -1.330 1.00 97.62 71 TYR A C 1
ATOM 570 O O . TYR A 1 71 ? 18.276 -9.231 -2.151 1.00 97.62 71 TYR A O 1
ATOM 578 N N . TYR A 1 72 ? 20.376 -9.382 -1.386 1.00 97.12 72 TYR A N 1
ATOM 579 C CA . TYR A 1 72 ? 20.791 -10.369 -2.378 1.00 97.12 72 TYR A CA 1
ATOM 580 C C . TYR A 1 72 ? 19.976 -11.663 -2.243 1.00 97.12 72 TYR A C 1
ATOM 582 O O . TYR A 1 72 ? 19.459 -12.180 -3.233 1.00 97.12 72 TYR A O 1
ATOM 590 N N . LYS A 1 73 ? 19.796 -12.135 -1.003 1.00 97.56 73 LYS A N 1
ATOM 591 C CA . LYS A 1 73 ? 19.005 -13.327 -0.670 1.00 97.56 73 LYS A CA 1
ATOM 592 C C . LYS A 1 73 ? 17.514 -13.129 -0.913 1.00 97.56 73 LYS A C 1
ATOM 594 O O . LYS A 1 73 ? 16.893 -13.973 -1.553 1.00 97.56 73 LYS A O 1
ATOM 599 N N . THR A 1 74 ? 16.979 -11.964 -0.545 1.00 97.19 74 THR A N 1
ATOM 600 C CA . THR A 1 74 ? 15.609 -11.554 -0.887 1.00 97.19 74 THR A CA 1
ATOM 601 C C . THR A 1 74 ? 15.338 -11.615 -2.390 1.00 97.19 74 THR A C 1
ATOM 603 O O . THR A 1 74 ? 14.342 -12.193 -2.813 1.00 97.19 74 THR A O 1
ATOM 606 N N . LYS A 1 75 ? 16.234 -11.060 -3.220 1.00 95.38 75 LYS A N 1
ATOM 607 C CA . LYS A 1 75 ? 16.093 -11.072 -4.686 1.00 95.38 75 LYS A CA 1
ATOM 608 C C . LYS A 1 75 ? 16.100 -12.491 -5.266 1.00 95.38 75 LYS A C 1
ATOM 610 O O . LYS A 1 75 ? 15.501 -12.716 -6.315 1.00 95.38 75 LYS A O 1
ATOM 615 N N . GLY A 1 76 ? 16.786 -13.421 -4.605 1.00 94.69 76 GLY A N 1
ATOM 616 C CA . GLY A 1 76 ? 16.821 -14.840 -4.957 1.00 94.69 76 GLY A CA 1
ATOM 617 C C . GLY A 1 76 ? 15.722 -15.693 -4.315 1.00 94.69 76 GLY A C 1
ATOM 618 O O . GLY A 1 76 ? 15.690 -16.891 -4.584 1.00 94.69 76 GLY A O 1
ATOM 619 N N . TYR A 1 77 ? 14.845 -15.108 -3.489 1.00 96.12 77 TYR A N 1
ATOM 620 C CA . TYR A 1 77 ? 13.811 -15.817 -2.720 1.00 96.12 77 TYR A CA 1
ATOM 621 C C . TYR A 1 77 ? 14.371 -16.928 -1.809 1.00 96.12 77 TYR A C 1
ATOM 623 O O . TYR A 1 77 ? 13.762 -17.983 -1.625 1.00 96.12 77 TYR A O 1
ATOM 631 N N . ASP A 1 78 ? 15.564 -16.706 -1.249 1.00 96.56 78 ASP A N 1
ATOM 632 C CA . ASP A 1 78 ? 16.220 -17.631 -0.318 1.00 96.56 78 ASP A CA 1
ATOM 633 C C . ASP A 1 78 ? 15.772 -17.356 1.124 1.00 96.56 78 ASP A C 1
ATOM 635 O O . ASP A 1 78 ? 16.522 -16.818 1.932 1.00 96.56 78 ASP A O 1
ATOM 639 N N . TYR A 1 79 ? 14.523 -17.703 1.445 1.00 96.31 79 TYR A N 1
ATOM 640 C CA . TYR A 1 79 ? 13.940 -17.447 2.770 1.00 96.31 79 TYR A CA 1
ATOM 641 C C . TYR A 1 79 ? 14.536 -18.286 3.908 1.00 96.31 79 TYR A C 1
ATOM 643 O O . TYR A 1 79 ? 14.212 -18.040 5.063 1.00 96.31 79 TYR A O 1
ATOM 651 N N . THR A 1 80 ? 15.392 -19.261 3.588 1.00 95.50 80 THR A N 1
ATOM 652 C CA . THR A 1 80 ? 16.105 -20.090 4.574 1.00 95.50 80 THR A CA 1
ATOM 653 C C . THR A 1 80 ? 17.389 -19.440 5.089 1.00 95.50 80 THR A C 1
ATOM 655 O O . THR A 1 80 ? 18.051 -19.978 5.972 1.00 95.50 80 THR A O 1
ATOM 658 N N . ASP A 1 81 ? 17.779 -18.295 4.525 1.00 96.62 81 ASP A N 1
ATOM 659 C CA . ASP A 1 81 ? 18.899 -17.516 5.038 1.00 96.62 81 ASP A CA 1
ATOM 660 C C . ASP A 1 81 ? 18.542 -16.865 6.385 1.00 96.62 81 ASP A C 1
ATOM 662 O O . ASP A 1 81 ? 17.467 -16.289 6.562 1.00 96.62 81 ASP A O 1
ATOM 666 N N . THR A 1 82 ? 19.472 -16.904 7.341 1.00 95.62 82 THR A N 1
ATOM 667 C CA . THR A 1 82 ? 19.261 -16.405 8.709 1.00 95.62 82 THR A CA 1
ATOM 668 C C . THR A 1 82 ? 18.857 -14.925 8.765 1.00 95.62 82 THR A C 1
ATOM 670 O O . THR A 1 82 ? 18.096 -14.517 9.651 1.00 95.62 82 THR A O 1
ATOM 673 N N . GLN A 1 83 ? 19.341 -14.089 7.837 1.00 95.19 83 GLN A N 1
ATOM 674 C CA . GLN A 1 83 ? 18.936 -12.683 7.767 1.00 95.19 83 GLN A CA 1
ATOM 675 C C . GLN A 1 83 ? 17.476 -12.549 7.314 1.00 95.19 83 GLN A C 1
ATOM 677 O O . GLN A 1 83 ? 16.745 -11.704 7.839 1.00 95.19 83 GLN A O 1
ATOM 682 N N . GLU A 1 84 ? 17.043 -13.391 6.376 1.00 97.06 84 GLU A N 1
ATOM 683 C CA . GLU A 1 84 ? 15.669 -13.417 5.875 1.00 97.06 84 GLU A CA 1
ATOM 684 C C . GLU A 1 84 ? 14.705 -13.915 6.957 1.00 97.06 84 GLU A C 1
ATOM 686 O O . GLU A 1 84 ? 13.718 -13.236 7.239 1.00 97.06 84 GLU A O 1
ATOM 691 N N . GLU A 1 85 ? 15.039 -15.005 7.656 1.00 96.44 85 GLU A N 1
ATOM 692 C CA . GLU A 1 85 ? 14.266 -15.505 8.804 1.00 96.44 85 GLU A CA 1
ATOM 693 C C . GLU A 1 85 ? 14.094 -14.423 9.883 1.00 96.44 85 GLU A C 1
ATOM 695 O O . GLU A 1 85 ? 12.989 -14.177 10.378 1.00 96.44 85 GLU A O 1
ATOM 700 N N . THR A 1 86 ? 15.174 -13.700 10.205 1.00 96.56 86 THR A N 1
ATOM 701 C CA . THR A 1 86 ? 15.145 -12.592 11.173 1.00 96.56 86 THR A CA 1
ATOM 702 C C . THR A 1 86 ? 14.228 -11.455 10.714 1.00 96.56 86 THR A C 1
ATOM 704 O O . THR A 1 86 ? 13.476 -10.886 11.521 1.00 96.56 86 THR A O 1
ATOM 707 N N . ARG A 1 87 ? 14.273 -11.109 9.420 1.00 97.44 87 ARG A N 1
ATOM 708 C CA . ARG A 1 87 ? 13.431 -10.062 8.830 1.00 97.44 87 ARG A CA 1
ATOM 709 C C . ARG A 1 87 ? 11.953 -10.453 8.887 1.00 97.44 87 ARG A C 1
ATOM 711 O O . ARG A 1 87 ? 11.147 -9.665 9.382 1.00 97.44 87 ARG A O 1
ATOM 718 N N . LEU A 1 88 ? 11.610 -11.669 8.459 1.00 97.69 88 LEU A N 1
ATOM 719 C CA . LEU A 1 88 ? 10.239 -12.192 8.479 1.00 97.69 88 LEU A CA 1
ATOM 720 C C . LEU A 1 88 ? 9.681 -12.269 9.905 1.00 97.69 88 LEU A C 1
ATOM 722 O O . LEU A 1 88 ? 8.563 -11.815 10.154 1.00 97.69 88 LEU A O 1
ATOM 726 N N . LYS A 1 89 ? 10.491 -12.728 10.867 1.00 96.62 89 LYS A N 1
ATOM 727 C CA . LYS A 1 89 ? 10.128 -12.746 12.293 1.00 96.62 89 LYS A CA 1
ATOM 728 C C . LYS A 1 89 ? 9.831 -11.350 12.837 1.00 96.62 89 LYS A C 1
ATOM 730 O O . LYS A 1 89 ? 8.879 -11.172 13.597 1.00 96.62 89 LYS A O 1
ATOM 735 N N . SER A 1 90 ? 10.616 -10.350 12.441 1.00 97.31 90 SER A N 1
ATOM 736 C CA . SER A 1 90 ? 10.422 -8.961 12.867 1.00 97.31 90 SER A CA 1
ATOM 737 C C . SER A 1 90 ? 9.161 -8.337 12.262 1.00 97.31 90 SER A C 1
ATOM 739 O O . SER A 1 90 ? 8.418 -7.671 12.985 1.00 97.31 90 SER A O 1
ATOM 741 N N . ILE A 1 91 ? 8.879 -8.600 10.979 1.00 98.12 91 ILE A N 1
ATOM 742 C CA . ILE A 1 91 ? 7.622 -8.207 10.323 1.00 98.12 91 ILE A CA 1
ATOM 743 C C . ILE A 1 91 ? 6.439 -8.814 11.087 1.00 98.12 91 ILE A C 1
ATOM 745 O O . ILE A 1 91 ? 5.599 -8.072 11.596 1.00 98.12 91 ILE A O 1
ATOM 749 N N . TRP A 1 92 ? 6.408 -10.140 11.238 1.00 96.94 92 TRP A N 1
ATOM 750 C CA . TRP A 1 92 ? 5.326 -10.864 11.912 1.00 96.94 92 TRP A CA 1
ATOM 751 C C . TRP A 1 92 ? 5.062 -10.329 13.325 1.00 96.94 92 TRP A C 1
ATOM 753 O O . TRP A 1 92 ? 3.958 -9.878 13.641 1.00 96.94 92 TRP A O 1
ATOM 763 N N . LYS A 1 93 ? 6.109 -10.282 14.159 1.00 94.88 93 LYS A N 1
ATOM 764 C CA . LYS A 1 93 ? 6.019 -9.823 15.550 1.00 94.88 93 LYS A CA 1
ATOM 765 C C . LYS A 1 93 ? 5.545 -8.373 15.653 1.00 94.88 93 LYS A C 1
ATOM 767 O O . LYS A 1 93 ? 4.763 -8.050 16.546 1.00 94.88 93 LYS A O 1
ATOM 772 N N . GLY A 1 94 ? 6.014 -7.494 14.765 1.00 95.81 94 GLY A N 1
ATOM 773 C CA . GLY A 1 94 ? 5.600 -6.091 14.735 1.00 95.81 94 GLY A CA 1
ATOM 774 C C . GLY A 1 94 ? 4.096 -5.934 14.497 1.00 95.81 94 GLY A C 1
ATOM 775 O O . GLY A 1 94 ? 3.433 -5.211 15.241 1.00 95.81 94 GLY A O 1
ATOM 776 N N . HIS A 1 95 ? 3.544 -6.663 13.524 1.00 97.12 95 HIS A N 1
ATOM 777 C CA . HIS A 1 95 ? 2.119 -6.588 13.187 1.00 97.12 95 HIS A CA 1
ATOM 778 C C . HIS A 1 95 ? 1.243 -7.137 14.314 1.00 97.12 95 HIS A C 1
ATOM 780 O O . HIS A 1 95 ? 0.333 -6.439 14.760 1.00 97.12 95 HIS A O 1
ATOM 786 N N . TYR A 1 96 ? 1.548 -8.325 14.848 1.00 94.44 96 TYR A N 1
ATOM 787 C CA . TYR A 1 96 ? 0.757 -8.889 15.949 1.00 94.44 96 TYR A CA 1
ATOM 788 C C . TYR A 1 96 ? 0.846 -8.062 17.233 1.00 94.44 96 TYR A C 1
ATOM 790 O O . TYR A 1 96 ? -0.146 -7.925 17.944 1.00 94.44 96 TYR A O 1
ATOM 798 N N . LYS A 1 97 ? 1.985 -7.414 17.503 1.00 93.81 97 LYS A N 1
ATOM 799 C CA . LYS A 1 97 ? 2.101 -6.451 18.608 1.00 93.81 97 LYS A CA 1
ATOM 800 C C . LYS A 1 97 ? 1.149 -5.263 18.436 1.00 93.81 97 LYS A C 1
ATOM 802 O O . LYS A 1 97 ? 0.495 -4.860 19.396 1.00 93.81 97 LYS A O 1
ATOM 807 N N . ALA A 1 98 ? 1.059 -4.705 17.229 1.00 96.50 98 ALA A N 1
ATOM 808 C CA . ALA A 1 98 ? 0.108 -3.639 16.934 1.00 96.50 98 ALA A CA 1
ATOM 809 C C . ALA A 1 98 ? -1.350 -4.128 17.037 1.00 96.50 98 ALA A C 1
ATOM 811 O O . ALA A 1 98 ? -2.171 -3.453 17.652 1.00 96.50 98 ALA A O 1
ATOM 812 N N . ILE A 1 99 ? -1.656 -5.325 16.526 1.00 97.25 99 ILE A N 1
ATOM 813 C CA . ILE A 1 99 ? -2.984 -5.952 16.620 1.00 97.25 99 ILE A CA 1
ATOM 814 C C . ILE A 1 99 ? -3.414 -6.153 18.079 1.00 97.25 99 ILE A C 1
ATOM 816 O O . ILE A 1 99 ? -4.530 -5.787 18.439 1.00 97.25 99 ILE A O 1
ATOM 820 N N . VAL A 1 100 ? -2.532 -6.662 18.944 1.00 93.62 100 VAL A N 1
ATOM 821 C CA . VAL A 1 100 ? -2.828 -6.835 20.376 1.00 93.62 100 VAL A CA 1
ATOM 822 C C . VAL A 1 100 ? -3.160 -5.495 21.035 1.00 93.62 100 VAL A C 1
ATOM 824 O O . VAL A 1 100 ? -4.147 -5.403 21.763 1.00 93.62 100 VAL A O 1
ATOM 827 N N . ASN A 1 101 ? -2.397 -4.437 20.741 1.00 94.44 101 ASN A N 1
ATOM 828 C CA . ASN A 1 101 ? -2.686 -3.096 21.255 1.00 94.44 101 ASN A CA 1
ATOM 829 C C . ASN A 1 101 ? -4.067 -2.588 20.805 1.00 94.44 101 ASN A C 1
ATOM 831 O O . ASN A 1 101 ? -4.781 -1.971 21.594 1.00 94.44 101 ASN A O 1
ATOM 835 N N . LEU A 1 102 ? -4.460 -2.868 19.559 1.00 97.75 102 LEU A N 1
ATOM 836 C CA . LEU A 1 102 ? -5.776 -2.509 19.026 1.00 97.75 102 LEU A CA 1
ATOM 837 C C . LEU A 1 102 ? -6.905 -3.321 19.670 1.00 97.75 102 LEU A C 1
ATOM 839 O O . LEU A 1 102 ? -7.957 -2.758 19.960 1.00 97.75 102 LEU A O 1
ATOM 843 N N . ASN A 1 103 ? -6.690 -4.611 19.945 1.00 96.19 103 ASN A N 1
ATOM 844 C CA . ASN A 1 103 ? -7.668 -5.450 20.643 1.00 96.19 103 ASN A CA 1
ATOM 845 C C . ASN A 1 103 ? -7.940 -4.927 22.056 1.00 96.19 103 ASN A C 1
ATOM 847 O O . ASN A 1 103 ? -9.099 -4.761 22.430 1.00 96.19 103 ASN A O 1
ATOM 851 N N . VAL A 1 104 ? -6.880 -4.600 22.804 1.00 93.94 104 VAL A N 1
ATOM 852 C CA . VAL A 1 104 ? -7.003 -4.000 24.140 1.00 93.94 104 VAL A CA 1
ATOM 853 C C . VAL A 1 104 ? -7.735 -2.657 24.064 1.00 93.94 104 VAL A C 1
ATOM 855 O O . VAL A 1 104 ? -8.651 -2.416 24.845 1.00 93.94 104 VAL A O 1
ATOM 858 N N . LEU A 1 105 ? -7.379 -1.797 23.103 1.00 96.38 105 LEU A N 1
ATOM 859 C CA . LEU A 1 105 ? -8.050 -0.512 22.894 1.00 96.38 105 LEU A CA 1
ATOM 860 C C . LEU A 1 105 ? -9.552 -0.693 22.654 1.00 96.38 105 LEU A C 1
ATOM 862 O O . LEU A 1 105 ? -10.354 -0.013 23.289 1.00 96.38 105 LEU A O 1
ATOM 866 N N . LEU A 1 106 ? -9.936 -1.597 21.749 1.00 97.38 106 LEU A N 1
ATOM 867 C CA . LEU A 1 106 ? -11.336 -1.844 21.401 1.00 97.38 106 LEU A CA 1
ATOM 868 C C . LEU A 1 106 ? -12.137 -2.367 22.598 1.00 97.38 106 LEU A C 1
ATOM 870 O O . LEU A 1 106 ? -13.246 -1.889 22.834 1.00 97.38 106 LEU A O 1
ATOM 874 N N . GLU A 1 107 ? -11.563 -3.287 23.377 1.00 95.62 107 GLU A N 1
ATOM 875 C CA . GLU A 1 107 ? -12.183 -3.815 24.595 1.00 95.62 107 GLU A CA 1
ATOM 876 C C . GLU A 1 107 ? -12.419 -2.711 25.636 1.00 95.62 107 GLU A C 1
ATOM 878 O O . GLU A 1 107 ? -13.523 -2.558 26.164 1.00 95.62 107 GLU A O 1
ATOM 883 N N . TYR A 1 108 ? -11.395 -1.903 25.914 1.00 96.50 108 TYR A N 1
ATOM 884 C CA . TYR A 1 108 ? -11.488 -0.829 26.900 1.00 96.50 108 TYR A CA 1
ATOM 885 C C . TYR A 1 108 ? -12.346 0.345 26.434 1.00 96.50 108 TYR A C 1
ATOM 887 O O . TYR A 1 108 ? -12.959 1.013 27.266 1.00 96.50 108 TYR A O 1
ATOM 895 N N . ALA A 1 109 ? -12.455 0.577 25.124 1.00 96.94 109 ALA A N 1
ATOM 896 C CA . ALA A 1 109 ? -13.322 1.620 24.587 1.00 96.94 109 ALA A CA 1
ATOM 897 C C . ALA A 1 109 ? -14.788 1.317 24.914 1.00 96.94 109 ALA A C 1
ATOM 899 O O . ALA A 1 109 ? -15.547 2.230 25.236 1.00 96.94 109 ALA A O 1
ATOM 900 N N . ASP A 1 110 ? -15.173 0.039 24.887 1.00 95.38 110 ASP A N 1
ATOM 901 C CA . ASP A 1 110 ? -16.522 -0.389 25.252 1.00 95.38 110 ASP A CA 1
ATOM 902 C C . ASP A 1 110 ? -16.761 -0.367 26.763 1.00 95.38 110 ASP A C 1
ATOM 904 O O . ASP A 1 110 ? -17.833 0.060 27.196 1.00 95.38 110 ASP A O 1
ATOM 908 N N . LYS A 1 111 ? -15.761 -0.737 27.575 1.00 95.62 111 LYS A N 1
ATOM 909 C CA . LYS A 1 111 ? -15.855 -0.660 29.045 1.00 95.62 111 LYS A CA 1
ATOM 910 C C . LYS A 1 111 ? -15.952 0.780 29.557 1.00 95.62 111 LYS A C 1
ATOM 912 O O . LYS A 1 111 ? -16.749 1.059 30.449 1.00 95.62 111 LYS A O 1
ATOM 917 N N . ASN A 1 112 ? -15.174 1.689 28.971 1.00 96.31 112 ASN A N 1
ATOM 918 C CA . ASN A 1 112 ? -14.959 3.042 29.487 1.00 96.31 112 ASN A CA 1
ATOM 919 C C . ASN A 1 112 ? -15.549 4.118 28.565 1.00 96.31 112 ASN A C 1
ATOM 921 O O . ASN A 1 112 ? -15.029 5.228 28.489 1.00 96.31 112 ASN A O 1
ATOM 925 N N . LYS A 1 113 ? -16.648 3.835 27.852 1.00 96.69 113 LYS A N 1
ATOM 926 C CA . LYS A 1 113 ? -17.246 4.784 26.890 1.00 96.69 113 LYS A CA 1
ATOM 927 C C . LYS A 1 113 ? -17.511 6.182 27.481 1.00 96.69 113 LYS A C 1
ATOM 929 O O . LYS A 1 113 ? -17.438 7.184 26.776 1.00 96.69 113 LYS A O 1
ATOM 934 N N . ASN A 1 114 ? -17.802 6.264 28.775 1.00 97.00 114 ASN A N 1
ATOM 935 C CA . ASN A 1 114 ? -18.073 7.506 29.496 1.00 97.00 114 ASN A CA 1
ATOM 936 C C . ASN A 1 114 ? -16.856 8.436 29.667 1.00 97.00 114 ASN A C 1
ATOM 938 O O . ASN A 1 114 ? -17.058 9.581 30.063 1.00 97.00 114 ASN A O 1
ATOM 942 N N . VAL A 1 115 ? -15.624 7.978 29.405 1.00 97.31 115 VAL A N 1
ATOM 943 C CA . VAL A 1 115 ? -14.416 8.819 29.537 1.00 97.31 115 VAL A CA 1
ATOM 944 C C . VAL A 1 115 ? -14.108 9.640 28.282 1.00 97.31 115 VAL A C 1
ATOM 946 O O . VAL A 1 115 ? -13.282 10.547 28.341 1.00 97.31 115 VAL A O 1
ATOM 949 N N . PHE A 1 116 ? -14.761 9.341 27.154 1.00 96.69 116 PHE A N 1
ATOM 950 C CA . PHE A 1 116 ? -14.599 10.092 25.909 1.00 96.69 116 PHE A CA 1
ATOM 951 C C . PHE A 1 116 ? -15.297 11.453 25.995 1.00 96.69 116 PHE A C 1
ATOM 953 O O . PHE A 1 116 ? -16.445 11.544 26.433 1.00 96.69 116 PHE A O 1
ATOM 960 N N . ALA A 1 117 ? -14.649 12.506 25.492 1.00 93.69 117 ALA A N 1
ATOM 961 C CA . ALA A 1 117 ? -15.198 13.861 25.487 1.00 93.69 117 ALA A CA 1
ATOM 962 C C . ALA A 1 117 ? -16.473 14.001 24.640 1.00 93.69 117 ALA A C 1
ATOM 964 O O . ALA A 1 117 ? -17.275 14.908 24.865 1.00 93.69 117 ALA A O 1
ATOM 965 N N . SER A 1 118 ? -16.672 13.126 23.650 1.00 93.19 118 SER A N 1
ATOM 966 C CA . SER A 1 118 ? -17.881 13.104 22.828 1.00 93.19 118 SER A CA 1
ATOM 967 C C . SER A 1 118 ? -18.136 11.737 22.190 1.00 93.19 118 SER A C 1
ATOM 969 O O . SER A 1 118 ? -17.220 10.935 21.994 1.00 93.19 118 SER A O 1
ATOM 971 N N . GLU A 1 119 ? -19.383 11.507 21.765 1.00 94.06 119 GLU A N 1
ATOM 972 C CA . GLU A 1 119 ? -19.737 10.349 20.930 1.00 94.06 119 GLU A CA 1
ATOM 973 C C . GLU A 1 119 ? -18.925 10.329 19.625 1.00 94.06 119 GLU A C 1
ATOM 975 O O . GLU A 1 119 ? -18.544 9.265 19.143 1.00 94.06 119 GLU A O 1
ATOM 980 N N . GLN A 1 120 ? -18.618 11.502 19.061 1.00 92.81 120 GLN A N 1
ATOM 981 C CA . GLN A 1 120 ? -17.796 11.604 17.858 1.00 92.81 120 GLN A CA 1
ATOM 982 C C . GLN A 1 120 ? -16.392 11.041 18.099 1.00 92.81 120 GLN A C 1
ATOM 984 O O . GLN A 1 120 ? -15.904 10.274 17.273 1.00 92.81 120 GLN A O 1
ATOM 989 N N . HIS A 1 121 ? -15.762 11.370 19.228 1.00 94.88 121 HIS A N 1
ATOM 990 C CA . HIS A 1 121 ? -14.423 10.884 19.561 1.00 94.88 121 HIS A CA 1
ATOM 991 C C . HIS A 1 121 ? -14.409 9.374 19.773 1.00 94.88 121 HIS A C 1
ATOM 993 O O . HIS A 1 121 ? -13.592 8.686 19.164 1.00 94.88 121 HIS A O 1
ATOM 999 N N . TYR A 1 122 ? -15.370 8.853 20.542 1.00 96.94 122 TYR A N 1
ATOM 1000 C CA . TYR A 1 122 ? -15.559 7.412 20.721 1.00 96.94 122 TYR A CA 1
ATOM 1001 C C . TYR A 1 122 ? -15.659 6.681 19.371 1.00 96.94 122 TYR A C 1
ATOM 1003 O O . TYR A 1 122 ? -14.942 5.708 19.124 1.00 96.94 122 TYR A O 1
ATOM 1011 N N . ARG A 1 123 ? -16.496 7.188 18.455 1.00 97.19 123 ARG A N 1
ATOM 1012 C CA . ARG A 1 123 ? -16.691 6.591 17.125 1.00 97.19 123 ARG A CA 1
ATOM 1013 C C . ARG A 1 123 ? -15.444 6.698 16.248 1.00 97.19 123 ARG A C 1
ATOM 1015 O O . ARG A 1 123 ? -15.095 5.721 15.594 1.00 97.19 123 ARG A O 1
ATOM 1022 N N . VAL A 1 124 ? -14.741 7.833 16.250 1.00 95.81 124 VAL A N 1
ATOM 1023 C CA . VAL A 1 124 ? -13.488 7.990 15.487 1.00 95.81 124 VAL A CA 1
ATOM 1024 C C . VAL A 1 124 ? -12.416 7.028 15.993 1.00 95.81 124 VAL A C 1
ATOM 1026 O O . VAL A 1 124 ? -11.828 6.317 15.183 1.00 95.81 124 VAL A O 1
ATOM 1029 N N . VAL A 1 125 ? -12.208 6.942 17.310 1.00 97.25 125 VAL A N 1
ATOM 1030 C CA . VAL A 1 125 ? -11.217 6.039 17.914 1.00 97.25 125 VAL A CA 1
ATOM 1031 C C . VAL A 1 125 ? -11.517 4.580 17.580 1.00 97.25 125 VAL A C 1
ATOM 1033 O O . VAL A 1 125 ? -10.632 3.878 17.093 1.00 97.25 125 VAL A O 1
ATOM 1036 N N . LYS A 1 126 ? -12.760 4.116 17.782 1.00 98.12 126 LYS A N 1
ATOM 1037 C CA . LYS A 1 126 ? -13.125 2.731 17.446 1.00 98.12 126 LYS A CA 1
ATOM 1038 C C . LYS A 1 126 ? -13.032 2.460 15.951 1.00 98.12 126 LYS A C 1
ATOM 1040 O O . LYS A 1 126 ? -12.535 1.410 15.560 1.00 98.12 126 LYS A O 1
ATOM 1045 N N . GLY A 1 127 ? -13.499 3.391 15.121 1.00 98.44 127 GLY A N 1
ATOM 1046 C CA . GLY A 1 127 ? -13.466 3.238 13.672 1.00 98.44 127 GLY A CA 1
ATOM 1047 C C . GLY A 1 127 ? -12.043 3.115 13.134 1.00 98.44 127 GLY A C 1
ATOM 1048 O O . GLY A 1 127 ? -11.735 2.207 12.368 1.00 98.44 127 GLY A O 1
ATOM 1049 N N . GLU A 1 128 ? -11.150 3.976 13.609 1.00 98.19 128 GLU A N 1
ATOM 1050 C CA . GLU A 1 128 ? -9.728 3.913 13.294 1.00 98.19 128 GLU A CA 1
ATOM 1051 C C . GLU A 1 128 ? -9.079 2.621 13.807 1.00 98.19 128 GLU A C 1
ATOM 1053 O O . GLU A 1 128 ? -8.327 1.987 13.067 1.00 98.19 128 GLU A O 1
ATOM 1058 N N . ALA A 1 129 ? -9.409 2.183 15.025 1.00 98.62 129 ALA A N 1
ATOM 1059 C CA . ALA A 1 129 ? -8.860 0.955 15.587 1.00 98.62 129 ALA A CA 1
ATOM 1060 C C . ALA A 1 129 ? -9.287 -0.303 14.810 1.00 98.62 129 ALA A C 1
ATOM 1062 O O . ALA A 1 129 ? -8.437 -1.134 14.486 1.00 98.62 129 ALA A O 1
ATOM 1063 N N . PHE A 1 130 ? -10.570 -0.425 14.452 1.00 98.88 130 PHE A N 1
ATOM 1064 C CA . PHE A 1 130 ? -11.058 -1.514 13.600 1.00 98.88 130 PHE A CA 1
ATOM 1065 C C . PHE A 1 130 ? -10.392 -1.496 12.219 1.00 98.88 130 PHE A C 1
ATOM 1067 O O . PHE A 1 130 ? -9.913 -2.529 11.754 1.00 98.88 130 PHE A O 1
ATOM 1074 N N . GLY A 1 131 ? -10.296 -0.320 11.586 1.00 98.81 131 GLY A N 1
ATOM 1075 C CA . GLY A 1 131 ? -9.673 -0.182 10.269 1.00 98.81 131 GLY A CA 1
ATOM 1076 C C . GLY A 1 131 ? -8.191 -0.565 10.275 1.00 98.81 131 GLY A C 1
ATOM 1077 O O . GLY A 1 131 ? -7.740 -1.302 9.400 1.00 98.81 131 GLY A O 1
ATOM 1078 N N . LEU A 1 132 ? -7.434 -0.131 11.290 1.00 98.81 132 LEU A N 1
ATOM 1079 C CA . LEU A 1 132 ? -6.028 -0.514 11.464 1.00 98.81 132 LEU A CA 1
ATOM 1080 C C . LEU A 1 132 ? -5.872 -2.009 11.757 1.00 98.81 132 LEU A C 1
ATOM 1082 O O . LEU A 1 132 ? -4.950 -2.633 11.236 1.00 98.81 132 LEU A O 1
ATOM 1086 N N . ARG A 1 133 ? -6.771 -2.604 12.552 1.00 98.75 133 ARG A N 1
ATOM 1087 C CA . ARG A 1 133 ? -6.715 -4.037 12.862 1.00 98.75 133 ARG A CA 1
ATOM 1088 C C . ARG A 1 133 ? -6.942 -4.874 11.611 1.00 98.75 133 ARG A C 1
ATOM 1090 O O . ARG A 1 133 ? -6.172 -5.801 11.368 1.00 98.75 133 ARG A O 1
ATOM 1097 N N . ALA A 1 134 ? -7.940 -4.520 10.804 1.00 98.88 134 ALA A N 1
ATOM 1098 C CA . ALA A 1 134 ? -8.185 -5.161 9.519 1.00 98.88 134 ALA A CA 1
ATOM 1099 C C . ALA A 1 134 ? -6.991 -5.004 8.569 1.00 98.88 134 ALA A C 1
ATOM 1101 O O . ALA A 1 134 ? -6.554 -5.977 7.959 1.00 98.88 134 ALA A O 1
ATOM 1102 N N . PHE A 1 135 ? -6.439 -3.791 8.475 1.00 98.81 135 PHE A N 1
ATOM 1103 C CA . PHE A 1 135 ? -5.292 -3.478 7.625 1.00 98.81 135 PHE A CA 1
ATOM 1104 C C . PHE A 1 135 ? -4.075 -4.355 7.947 1.00 98.81 135 PHE A C 1
ATOM 1106 O O . PHE A 1 135 ? -3.553 -5.032 7.063 1.00 98.81 135 PHE A O 1
ATOM 1113 N N . LEU A 1 136 ? -3.683 -4.413 9.223 1.00 98.81 136 LEU A N 1
ATOM 1114 C CA . LEU A 1 136 ? -2.518 -5.176 9.679 1.00 98.81 136 LEU A CA 1
ATOM 1115 C C . LEU A 1 136 ? -2.698 -6.689 9.495 1.00 98.81 136 LEU A C 1
ATOM 1117 O O . LEU A 1 136 ? -1.764 -7.372 9.079 1.00 98.81 136 LEU A O 1
ATOM 1121 N N . HIS A 1 137 ? -3.895 -7.222 9.766 1.00 98.75 137 HIS A N 1
ATOM 1122 C CA . HIS A 1 137 ? -4.202 -8.624 9.472 1.00 98.75 137 HIS A CA 1
ATOM 1123 C C . HIS A 1 137 ? -4.145 -8.912 7.974 1.00 98.75 137 HIS A C 1
ATOM 1125 O O . HIS A 1 137 ? -3.637 -9.952 7.557 1.00 98.75 137 HIS A O 1
ATOM 1131 N N . PHE A 1 138 ? -4.652 -7.998 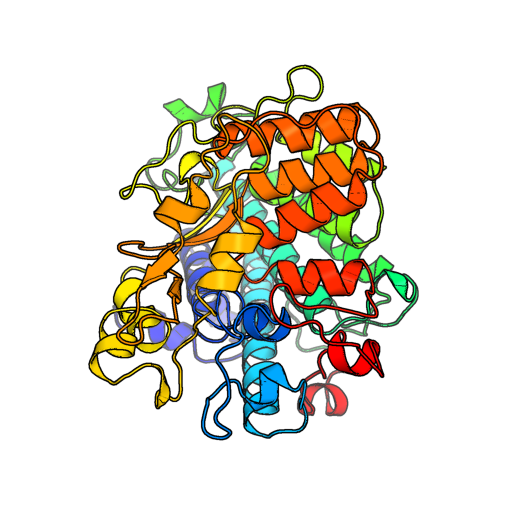7.149 1.00 98.81 138 PHE A N 1
ATOM 1132 C CA . PHE A 1 138 ? -4.651 -8.178 5.709 1.00 98.81 138 PHE A CA 1
ATOM 1133 C C . PHE A 1 138 ? -3.237 -8.128 5.116 1.00 98.81 138 PHE A C 1
ATOM 1135 O O . PHE A 1 138 ? -2.938 -8.901 4.209 1.00 98.81 138 PHE A O 1
ATOM 1142 N N . ASP A 1 139 ? -2.334 -7.299 5.643 1.00 98.50 139 ASP A N 1
ATOM 1143 C CA . ASP A 1 139 ? -0.910 -7.354 5.286 1.00 98.50 139 ASP A CA 1
ATOM 1144 C C . ASP A 1 139 ? -0.298 -8.716 5.605 1.00 98.50 139 ASP A C 1
ATOM 1146 O O . ASP A 1 139 ? 0.334 -9.325 4.740 1.00 98.50 139 ASP A O 1
ATOM 1150 N N . LEU A 1 140 ? -0.540 -9.230 6.815 1.00 98.62 140 LEU A N 1
ATOM 1151 C CA . LEU A 1 140 ? -0.061 -10.547 7.224 1.00 98.62 140 LEU A CA 1
ATOM 1152 C C . LEU A 1 140 ? -0.594 -11.656 6.311 1.00 98.62 140 LEU A C 1
ATOM 1154 O O . LEU A 1 140 ? 0.188 -12.491 5.861 1.00 98.62 140 LEU A O 1
ATOM 1158 N N . LEU A 1 141 ? -1.883 -11.640 5.960 1.00 98.56 141 LEU A N 1
ATOM 1159 C CA . LEU A 1 141 ? -2.441 -12.597 5.003 1.00 98.56 141 LEU A CA 1
ATOM 1160 C C . LEU A 1 141 ? -1.733 -12.500 3.648 1.00 98.56 141 LEU A C 1
ATOM 1162 O O . LEU A 1 141 ? -1.311 -13.509 3.087 1.00 98.56 141 LEU A O 1
ATOM 1166 N N . ARG A 1 142 ? -1.583 -11.283 3.116 1.00 98.19 142 ARG A N 1
ATOM 1167 C CA . ARG A 1 142 ? -0.961 -11.069 1.805 1.00 98.19 142 ARG A CA 1
ATOM 1168 C C . ARG A 1 142 ? 0.512 -11.475 1.782 1.00 98.19 142 ARG A C 1
ATOM 1170 O O . ARG A 1 142 ? 1.006 -11.841 0.717 1.00 98.19 142 ARG A O 1
ATOM 1177 N N . LEU A 1 143 ? 1.200 -11.449 2.919 1.00 98.31 143 LEU A N 1
ATOM 1178 C CA . LEU A 1 143 ? 2.587 -11.890 3.076 1.00 98.31 143 LEU A CA 1
ATOM 1179 C C . LEU A 1 143 ? 2.692 -13.414 3.266 1.00 98.31 143 LEU A C 1
ATOM 1181 O O . LEU A 1 143 ? 3.346 -14.085 2.471 1.00 98.31 143 LEU A O 1
ATOM 1185 N N . PHE A 1 144 ? 2.012 -13.965 4.271 1.00 97.88 144 PHE A N 1
ATOM 1186 C CA . PHE A 1 144 ? 2.228 -15.329 4.779 1.00 97.88 144 PHE A CA 1
ATOM 1187 C C . PHE A 1 144 ? 1.155 -16.344 4.357 1.00 97.88 144 PHE A C 1
ATOM 1189 O O . PHE A 1 144 ? 1.382 -17.549 4.418 1.00 97.88 144 PHE A O 1
ATOM 1196 N N . GLY A 1 145 ? -0.018 -15.882 3.920 1.00 96.75 145 GLY A N 1
ATOM 1197 C CA . GLY A 1 145 ? -1.072 -16.746 3.388 1.00 96.75 145 GLY A CA 1
ATOM 1198 C C . GLY A 1 145 ? -0.784 -17.231 1.959 1.00 96.75 145 GLY A C 1
ATOM 1199 O O . GLY A 1 145 ? 0.130 -16.719 1.306 1.00 96.75 145 GLY A O 1
ATOM 1200 N N . PRO A 1 146 ? -1.565 -18.187 1.437 1.00 96.62 146 PRO A N 1
ATOM 1201 C CA . PRO A 1 146 ? -1.456 -18.645 0.052 1.00 96.62 146 PRO A CA 1
ATOM 1202 C C . PRO A 1 146 ? -1.911 -17.566 -0.948 1.00 96.62 146 PRO A C 1
ATOM 1204 O O . PRO A 1 146 ? -2.428 -16.511 -0.564 1.00 96.62 146 PRO A O 1
ATOM 1207 N N . SER A 1 147 ? -1.708 -17.798 -2.251 1.00 96.75 147 SER A N 1
ATOM 1208 C CA . SER A 1 147 ? -2.358 -16.958 -3.262 1.00 96.75 147 SER A CA 1
ATOM 1209 C C . SER A 1 147 ? -3.865 -17.245 -3.279 1.00 96.75 147 SER A C 1
ATOM 1211 O O . SER A 1 147 ? -4.257 -18.411 -3.262 1.00 96.75 147 SER A O 1
ATOM 1213 N N . PRO A 1 148 ? -4.735 -16.225 -3.393 1.00 96.69 148 PRO A N 1
ATOM 1214 C CA . PRO A 1 148 ? -6.172 -16.446 -3.568 1.00 96.69 148 PRO A CA 1
ATOM 1215 C C . PRO A 1 148 ? -6.500 -17.234 -4.847 1.00 96.69 148 PRO A C 1
ATOM 1217 O O . PRO A 1 148 ? -7.538 -17.887 -4.910 1.00 96.69 148 PRO A O 1
ATOM 1220 N N . ALA A 1 149 ? -5.614 -17.221 -5.850 1.00 94.81 149 ALA A N 1
ATOM 1221 C CA . ALA A 1 149 ? -5.780 -18.005 -7.071 1.00 94.81 149 ALA A CA 1
ATOM 1222 C C . ALA A 1 149 ? -5.544 -19.514 -6.874 1.00 94.81 149 ALA A C 1
ATOM 1224 O O . ALA A 1 149 ? -5.896 -20.290 -7.761 1.00 94.81 149 ALA A O 1
ATOM 1225 N N . ASP A 1 150 ? -4.940 -19.926 -5.754 1.00 93.25 150 ASP A N 1
ATOM 1226 C CA . ASP A 1 150 ? -4.752 -21.341 -5.411 1.00 93.25 150 ASP A CA 1
ATOM 1227 C C . ASP A 1 150 ? -5.988 -21.937 -4.706 1.00 93.25 150 ASP A C 1
ATOM 1229 O O . ASP A 1 150 ? -6.056 -23.150 -4.522 1.00 93.25 150 ASP A O 1
ATOM 1233 N N . GLY A 1 151 ? -6.971 -21.102 -4.344 1.00 95.69 151 GLY A N 1
ATOM 1234 C CA . GLY A 1 151 ? -8.227 -21.502 -3.703 1.00 95.69 151 GLY A CA 1
ATOM 1235 C C . GLY A 1 151 ? -8.508 -20.730 -2.411 1.00 95.69 151 GLY A C 1
ATOM 1236 O O . GLY A 1 151 ? -7.610 -20.448 -1.617 1.00 95.69 151 GLY A O 1
ATOM 1237 N N . LEU A 1 152 ? -9.776 -20.381 -2.171 1.00 97.31 152 LEU A N 1
ATOM 1238 C CA . LEU A 1 152 ? -10.190 -19.644 -0.965 1.00 97.31 152 LEU A CA 1
ATOM 1239 C C . LEU A 1 152 ? -10.310 -20.555 0.269 1.00 97.31 152 LEU A C 1
ATOM 1241 O O . LEU A 1 152 ? -10.341 -20.077 1.402 1.00 97.31 152 LEU A O 1
ATOM 1245 N N . GLU A 1 153 ? -10.390 -21.862 0.053 1.00 97.38 153 GLU A N 1
ATOM 1246 C CA . GLU A 1 153 ? -10.437 -22.904 1.077 1.00 97.38 153 GLU A CA 1
ATOM 1247 C C . GLU A 1 153 ? -9.061 -23.246 1.664 1.00 97.38 153 GLU A C 1
ATOM 1249 O O . GLU A 1 153 ? -8.990 -23.915 2.697 1.00 97.38 153 GLU A O 1
ATOM 1254 N N . GLN A 1 154 ? -7.979 -22.779 1.033 1.00 95.88 154 GLN A N 1
ATOM 1255 C CA . GLN A 1 154 ? -6.615 -23.021 1.492 1.00 95.88 154 GLN A CA 1
ATOM 1256 C C . GLN A 1 154 ? -6.397 -22.410 2.876 1.00 95.88 154 GLN A C 1
ATOM 1258 O O . GLN A 1 154 ? -6.752 -21.253 3.121 1.00 95.88 154 GLN A O 1
ATOM 1263 N N . GLN A 1 155 ? -5.801 -23.190 3.779 1.00 95.19 155 GLN A N 1
ATOM 1264 C CA . GLN A 1 155 ? -5.438 -22.703 5.106 1.00 95.19 155 GLN A CA 1
ATOM 1265 C C . GLN A 1 155 ? -4.395 -21.592 4.991 1.00 95.19 155 GLN A C 1
ATOM 1267 O O . GLN A 1 155 ? -3.432 -21.702 4.233 1.00 95.19 155 GLN A O 1
ATOM 1272 N N . ALA A 1 156 ? -4.624 -20.509 5.726 1.00 94.88 156 ALA A N 1
ATOM 1273 C CA . ALA A 1 156 ? -3.755 -19.348 5.739 1.00 94.88 156 ALA A CA 1
ATOM 1274 C C . ALA A 1 156 ? -3.114 -19.191 7.120 1.00 94.88 156 ALA A C 1
ATOM 1276 O O . ALA A 1 156 ? -2.242 -19.967 7.491 1.00 94.88 156 ALA A O 1
ATOM 1277 N N . ILE A 1 157 ? -3.540 -18.182 7.874 1.00 95.06 157 ILE A N 1
ATOM 1278 C CA . ILE A 1 157 ? -3.004 -17.840 9.190 1.00 95.06 157 ILE A CA 1
ATOM 1279 C C . ILE A 1 157 ? -4.158 -17.542 10.162 1.00 95.06 157 ILE A C 1
ATOM 1281 O O . ILE A 1 157 ? -5.301 -17.364 9.722 1.00 95.06 157 ILE A O 1
ATOM 1285 N N . PRO A 1 158 ? -3.903 -17.488 11.478 1.00 93.31 158 PRO A N 1
ATOM 1286 C CA . PRO A 1 158 ? -4.920 -17.116 12.457 1.00 93.31 158 PRO A CA 1
ATOM 1287 C C . PRO A 1 158 ? -5.327 -15.640 12.377 1.00 93.31 158 PRO A C 1
ATOM 1289 O O . PRO A 1 158 ? -4.511 -14.775 12.067 1.00 93.31 158 PRO A O 1
ATOM 1292 N N . TYR A 1 159 ? -6.582 -15.335 12.721 1.00 95.38 159 TYR A N 1
ATOM 1293 C CA . TYR A 1 159 ? -7.080 -13.961 12.872 1.00 95.38 159 TYR A CA 1
ATOM 1294 C C . TYR A 1 159 ? -7.281 -13.645 14.359 1.00 95.38 159 TYR A C 1
ATOM 1296 O O . TYR A 1 159 ? -8.126 -14.260 15.008 1.00 95.38 159 TYR A O 1
ATOM 1304 N N . ALA A 1 160 ? -6.523 -12.693 14.906 1.00 92.56 160 ALA A N 1
ATOM 1305 C CA . ALA A 1 160 ? -6.509 -12.372 16.332 1.00 92.56 160 ALA A CA 1
ATOM 1306 C C . ALA A 1 160 ? -7.308 -11.092 16.632 1.00 92.56 160 ALA A C 1
ATOM 1308 O O . ALA A 1 160 ? -6.777 -9.983 16.606 1.00 92.56 160 ALA A O 1
ATOM 1309 N N . ASP A 1 161 ? -8.589 -11.232 16.968 1.00 88.44 161 ASP A N 1
ATOM 1310 C CA . ASP A 1 161 ? -9.519 -10.114 17.203 1.00 88.44 161 ASP A CA 1
ATOM 1311 C C . ASP A 1 161 ? -9.962 -9.938 18.663 1.00 88.44 161 ASP A C 1
ATOM 1313 O O . ASP A 1 161 ? -10.829 -9.110 18.956 1.00 88.44 161 ASP A O 1
ATOM 1317 N N . THR A 1 162 ? -9.356 -10.684 19.583 1.00 85.25 162 THR A N 1
ATOM 1318 C CA . THR A 1 162 ? -9.601 -10.589 21.027 1.00 85.25 162 THR A CA 1
ATOM 1319 C C . THR A 1 162 ? -8.286 -10.454 21.791 1.00 85.25 162 THR A C 1
ATOM 1321 O O . THR A 1 162 ? -7.227 -10.881 21.322 1.00 85.25 162 THR A O 1
ATOM 1324 N N . TYR A 1 163 ? -8.327 -9.819 22.965 1.00 79.44 163 TYR A N 1
ATOM 1325 C CA . TYR A 1 163 ? -7.189 -9.812 23.880 1.00 79.44 163 TYR A CA 1
ATOM 1326 C C . TYR A 1 163 ? -7.205 -11.106 24.696 1.00 79.44 163 TYR A C 1
ATOM 1328 O O . TYR A 1 163 ? -8.000 -11.280 25.614 1.00 79.44 163 TYR A O 1
ATOM 1336 N N . THR A 1 164 ? -6.359 -12.055 24.307 1.00 78.75 164 THR A N 1
ATOM 1337 C CA . THR A 1 164 ? -6.285 -13.375 24.934 1.00 78.75 164 THR A CA 1
ATOM 1338 C C . THR A 1 164 ? -4.872 -13.939 24.835 1.00 78.75 164 THR A C 1
ATOM 1340 O O . THR A 1 164 ? -4.104 -13.574 23.946 1.00 78.75 164 THR A O 1
ATOM 1343 N N . ASN A 1 165 ? -4.524 -14.833 25.758 1.00 74.81 165 ASN A N 1
ATOM 1344 C CA . ASN A 1 165 ? -3.315 -15.656 25.695 1.00 74.81 165 ASN A CA 1
ATOM 1345 C C . ASN A 1 165 ? -3.568 -17.022 25.030 1.00 74.81 165 ASN A C 1
ATOM 1347 O O . ASN A 1 165 ? -2.670 -17.861 24.995 1.00 74.81 165 ASN A O 1
ATOM 1351 N N . VAL A 1 166 ? -4.785 -17.257 24.533 1.00 77.81 166 VAL A N 1
ATOM 1352 C CA . VAL A 1 166 ? -5.168 -18.486 23.836 1.00 77.81 166 VAL A CA 1
ATOM 1353 C C . VAL A 1 166 ? -4.842 -18.355 22.351 1.00 77.81 166 VAL A C 1
ATOM 1355 O O . VAL A 1 166 ? -5.344 -17.450 21.677 1.00 77.81 166 VAL A O 1
ATOM 1358 N N . ALA A 1 167 ? -4.031 -19.286 21.845 1.00 79.38 167 ALA A N 1
ATOM 1359 C CA . ALA A 1 167 ? -3.700 -19.382 20.429 1.00 79.38 167 ALA A CA 1
ATOM 1360 C C . ALA A 1 167 ? -4.969 -19.579 19.582 1.00 79.38 167 ALA A C 1
ATOM 1362 O O . ALA A 1 167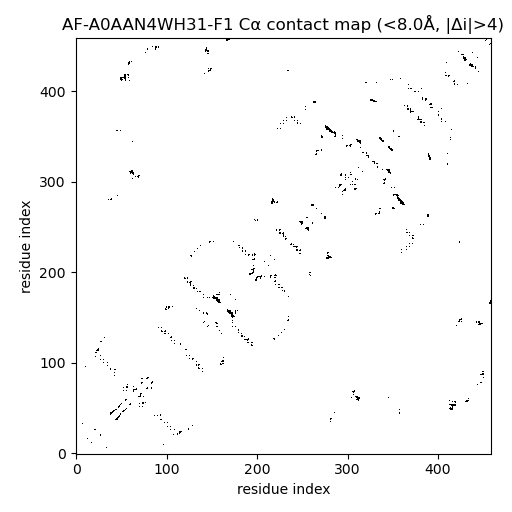 ? -5.799 -20.446 19.870 1.00 79.38 167 ALA A O 1
ATOM 1363 N N . GLN A 1 168 ? -5.110 -18.760 18.542 1.00 84.75 168 GLN A N 1
ATOM 1364 C CA . GLN A 1 168 ? -6.212 -18.840 17.586 1.00 84.75 168 GLN A CA 1
ATOM 1365 C C . GLN A 1 168 ? -5.857 -19.845 16.490 1.00 84.75 168 GLN A C 1
ATOM 1367 O O . GLN A 1 168 ? -4.713 -19.895 16.049 1.00 84.75 168 GLN A O 1
ATOM 1372 N N . ALA A 1 169 ? -6.831 -20.631 16.038 1.00 87.75 169 ALA A N 1
ATOM 1373 C CA . ALA A 1 169 ? -6.612 -21.553 14.929 1.00 87.75 169 ALA A CA 1
ATOM 1374 C C . ALA A 1 169 ? -6.442 -20.795 13.604 1.00 87.75 169 ALA A C 1
ATOM 1376 O O . ALA A 1 169 ? -7.058 -19.741 13.396 1.00 87.75 169 ALA A O 1
ATOM 1377 N N . ALA A 1 170 ? -5.650 -21.363 12.693 1.00 92.06 170 ALA A N 1
ATOM 1378 C CA . ALA A 1 170 ? -5.572 -20.881 11.322 1.00 92.06 170 ALA A CA 1
ATOM 1379 C C . ALA A 1 170 ? -6.952 -20.914 10.644 1.00 92.06 170 ALA A C 1
ATOM 1381 O O . ALA A 1 170 ? -7.782 -21.795 10.897 1.00 92.06 170 ALA A O 1
ATOM 1382 N N . LEU A 1 171 ? -7.204 -19.918 9.794 1.00 95.81 171 LEU A N 1
ATOM 1383 C CA . LEU A 1 171 ? -8.432 -19.822 9.017 1.00 95.81 171 LEU A CA 1
ATOM 1384 C C . LEU A 1 171 ? -8.153 -20.098 7.536 1.00 95.81 171 LEU A C 1
ATOM 1386 O O . LEU A 1 171 ? -7.106 -19.687 7.025 1.00 95.81 171 LEU A O 1
ATOM 1390 N N . PRO A 1 172 ? -9.122 -20.682 6.806 1.00 97.62 172 PRO A N 1
ATOM 1391 C CA . PRO A 1 172 ? -9.121 -20.633 5.351 1.00 97.62 172 PRO A CA 1
ATOM 1392 C C . PRO A 1 172 ? -9.036 -19.188 4.844 1.00 97.62 172 PRO A C 1
ATOM 1394 O O . PRO A 1 172 ? -9.642 -18.293 5.441 1.00 97.62 172 PRO A O 1
ATOM 1397 N N . LEU A 1 173 ? -8.345 -18.959 3.726 1.00 97.81 173 LEU A N 1
ATOM 1398 C CA . LEU A 1 173 ? -8.114 -17.627 3.154 1.00 97.81 173 LEU A CA 1
ATOM 1399 C C . LEU A 1 173 ? -9.413 -16.826 2.980 1.00 97.81 173 LEU A C 1
ATOM 1401 O O . LEU A 1 173 ? -9.481 -15.668 3.388 1.00 97.81 173 LEU A O 1
ATOM 1405 N N . GLY A 1 174 ? -10.465 -17.432 2.424 1.00 98.00 174 GLY A N 1
ATOM 1406 C CA . GLY A 1 174 ? -11.759 -16.770 2.233 1.00 98.00 174 GLY A CA 1
ATOM 1407 C C . GLY A 1 174 ? -12.418 -16.370 3.556 1.00 98.00 174 GLY A C 1
ATOM 1408 O O . GLY A 1 174 ? -12.917 -15.253 3.695 1.00 98.00 174 GLY A O 1
ATOM 1409 N N . SER A 1 175 ? -12.355 -17.247 4.562 1.00 98.25 175 SER A N 1
ATOM 1410 C CA . SER A 1 175 ? -12.845 -16.955 5.915 1.00 98.25 175 SER A CA 1
ATOM 1411 C C . SER A 1 175 ? -12.037 -15.843 6.581 1.00 98.25 175 SER A C 1
ATOM 1413 O O . SER A 1 175 ? -12.614 -14.985 7.244 1.00 98.25 175 SER A O 1
ATOM 1415 N N . PHE A 1 176 ? -10.719 -15.816 6.377 1.00 98.50 176 PHE A N 1
ATOM 1416 C CA . PHE A 1 176 ? -9.860 -14.744 6.870 1.00 98.50 176 PHE A CA 1
ATOM 1417 C C . PHE A 1 176 ? -10.232 -13.399 6.236 1.00 98.50 176 PHE A C 1
ATOM 1419 O O . PHE A 1 176 ? -10.405 -12.410 6.946 1.00 98.50 176 PHE A O 1
ATOM 1426 N N . VAL A 1 177 ? -10.400 -13.346 4.911 1.00 98.50 177 VAL A N 1
ATOM 1427 C CA . VAL A 1 177 ? -10.786 -12.105 4.218 1.00 98.50 177 VAL A CA 1
ATOM 1428 C C . VAL A 1 177 ? -12.171 -11.632 4.661 1.00 98.50 177 VAL A C 1
ATOM 1430 O O . VAL A 1 177 ? -12.349 -10.437 4.868 1.00 98.50 177 VAL A O 1
ATOM 1433 N N . ASN A 1 178 ? -13.114 -12.540 4.928 1.00 98.38 178 ASN A N 1
ATOM 1434 C CA . ASN A 1 178 ? -14.406 -12.175 5.518 1.00 98.38 178 ASN A CA 1
ATOM 1435 C C . ASN A 1 178 ? -14.243 -11.479 6.888 1.00 98.38 178 ASN A C 1
ATOM 1437 O O . ASN A 1 178 ? -14.910 -10.487 7.175 1.00 98.38 178 ASN A O 1
ATOM 1441 N N . ARG A 1 179 ? -13.311 -11.944 7.729 1.00 98.50 179 ARG A N 1
ATOM 1442 C CA . ARG A 1 179 ? -13.003 -11.304 9.024 1.00 98.50 179 ARG A CA 1
ATOM 1443 C C . ARG A 1 179 ? -12.394 -9.914 8.847 1.00 98.50 179 ARG A C 1
ATOM 1445 O O . ARG A 1 179 ? -12.815 -8.983 9.529 1.00 98.50 179 ARG A O 1
ATOM 1452 N N . VAL A 1 180 ? -11.490 -9.754 7.875 1.00 98.81 180 VAL A N 1
ATOM 1453 C CA . VAL A 1 180 ? -10.963 -8.439 7.468 1.00 98.81 180 VAL A CA 1
ATOM 1454 C C . VAL A 1 180 ? -12.111 -7.510 7.064 1.00 98.81 180 VAL A C 1
ATOM 1456 O O . VAL A 1 180 ? -12.199 -6.390 7.564 1.00 98.81 180 VAL A O 1
ATOM 1459 N N . THR A 1 181 ? -13.020 -7.956 6.193 1.00 98.56 181 THR A N 1
ATOM 1460 C CA . THR A 1 181 ? -14.127 -7.116 5.714 1.00 98.56 181 THR A CA 1
ATOM 1461 C C . THR A 1 181 ? -15.140 -6.786 6.809 1.00 98.56 181 THR A C 1
ATOM 1463 O O . THR A 1 181 ? -15.669 -5.681 6.802 1.00 98.56 181 THR A O 1
ATOM 1466 N N . GLN A 1 182 ? -15.355 -7.669 7.791 1.00 98.56 182 GLN A N 1
ATOM 1467 C CA . GLN A 1 182 ? -16.209 -7.403 8.959 1.00 98.56 182 GLN A CA 1
ATOM 1468 C C . GLN A 1 182 ? -15.646 -6.302 9.871 1.00 98.56 182 GLN A C 1
ATOM 1470 O O . GLN A 1 182 ? -16.391 -5.424 10.320 1.00 98.56 182 GLN A O 1
ATOM 1475 N N . ASP A 1 183 ? -14.334 -6.310 10.125 1.00 98.75 183 ASP A N 1
ATOM 1476 C CA . ASP A 1 183 ? -13.680 -5.220 10.855 1.00 98.75 183 ASP A CA 1
ATOM 1477 C C . ASP A 1 183 ? -13.747 -3.912 10.054 1.00 98.75 183 ASP A C 1
ATOM 1479 O O . ASP A 1 183 ? -14.072 -2.862 10.610 1.00 98.75 183 ASP A O 1
ATOM 1483 N N . LEU A 1 184 ? -13.522 -3.961 8.736 1.00 98.88 184 LEU A N 1
ATOM 1484 C CA . LEU A 1 184 ? -13.658 -2.782 7.875 1.00 98.88 184 LEU A CA 1
ATOM 1485 C C . LEU A 1 184 ? -15.097 -2.249 7.837 1.00 98.88 184 LEU A C 1
ATOM 1487 O O . LEU A 1 184 ? -15.291 -1.039 7.863 1.00 98.88 184 LEU A O 1
ATOM 1491 N N . ASP A 1 185 ? -16.113 -3.110 7.839 1.00 98.69 185 ASP A N 1
ATOM 1492 C CA . ASP A 1 185 ? -17.511 -2.682 7.923 1.00 98.69 185 ASP A CA 1
ATOM 1493 C C . ASP A 1 185 ? -17.824 -2.020 9.265 1.00 98.69 185 ASP A C 1
ATOM 1495 O O . ASP A 1 185 ? -18.473 -0.971 9.306 1.00 98.69 185 ASP A O 1
ATOM 1499 N N . SER A 1 186 ? -17.301 -2.575 10.360 1.00 98.69 186 SER A N 1
ATOM 1500 C CA . SER A 1 186 ? -17.398 -1.961 11.687 1.00 98.69 186 SER A CA 1
ATOM 1501 C C . SER A 1 186 ? -16.737 -0.580 11.697 1.00 98.69 186 SER A C 1
ATOM 1503 O O . SER A 1 186 ? -17.322 0.387 12.192 1.00 98.69 186 SER A O 1
ATOM 1505 N N . ALA A 1 187 ? -15.560 -0.452 11.079 1.00 98.75 187 ALA A N 1
ATOM 1506 C CA . ALA A 1 187 ? -14.866 0.819 10.913 1.00 98.75 187 ALA A CA 1
ATOM 1507 C C . ALA A 1 187 ? -15.680 1.821 10.082 1.00 98.75 187 ALA A C 1
ATOM 1509 O O . ALA A 1 187 ? -15.883 2.959 10.508 1.00 98.75 187 ALA A O 1
ATOM 1510 N N . ARG A 1 188 ? -16.204 1.389 8.931 1.00 98.31 188 ARG A N 1
ATOM 1511 C CA . ARG A 1 188 ? -17.018 2.205 8.022 1.00 98.31 188 ARG A CA 1
ATOM 1512 C C . ARG A 1 188 ? -18.251 2.753 8.735 1.00 98.31 188 ARG A C 1
ATOM 1514 O O . ARG A 1 188 ? -18.492 3.959 8.691 1.00 98.31 188 ARG A O 1
ATOM 1521 N N . ILE A 1 189 ? -18.985 1.896 9.453 1.00 98.00 189 ILE A N 1
ATOM 1522 C CA . ILE A 1 189 ? -20.163 2.291 10.240 1.00 98.00 189 ILE A CA 1
ATOM 1523 C C . ILE A 1 189 ? -19.775 3.344 11.272 1.00 98.00 189 ILE A C 1
ATOM 1525 O O . ILE A 1 189 ? -20.439 4.378 11.366 1.00 98.00 189 ILE A O 1
ATOM 1529 N N . MET A 1 190 ? -18.698 3.110 12.026 1.00 98.06 190 MET A N 1
ATOM 1530 C CA . MET A 1 190 ? -18.229 4.057 13.032 1.00 98.06 190 MET A CA 1
ATOM 1531 C C . MET A 1 190 ? -17.831 5.393 12.403 1.00 98.06 190 MET A C 1
ATOM 1533 O O . MET A 1 190 ? -18.216 6.422 12.935 1.00 98.06 190 MET A O 1
ATOM 1537 N N . LEU A 1 191 ? -17.167 5.418 11.248 1.00 97.31 191 LEU A N 1
ATOM 1538 C CA . LEU A 1 191 ? -16.623 6.651 10.668 1.00 97.31 191 LEU A CA 1
ATOM 1539 C C . LEU A 1 191 ? -17.621 7.462 9.825 1.00 97.31 191 LEU A C 1
ATOM 1541 O O . LEU A 1 191 ? -17.485 8.682 9.785 1.00 97.31 191 LEU A O 1
ATOM 1545 N N . ALA A 1 192 ? -18.641 6.838 9.221 1.00 95.50 192 ALA A N 1
ATOM 1546 C CA . ALA A 1 192 ? -19.520 7.448 8.204 1.00 95.50 192 ALA A CA 1
ATOM 1547 C C . ALA A 1 192 ? -20.034 8.864 8.532 1.00 95.50 192 ALA A C 1
ATOM 1549 O O . ALA A 1 192 ? -20.065 9.731 7.664 1.00 95.50 192 ALA A O 1
ATOM 1550 N N . ASN A 1 193 ? -20.411 9.093 9.795 1.00 92.00 193 ASN A N 1
ATOM 1551 C CA . ASN A 1 193 ? -20.989 10.352 10.277 1.00 92.00 193 ASN A CA 1
ATOM 1552 C C . ASN A 1 193 ? -20.171 11.018 11.397 1.00 92.00 193 ASN A C 1
ATOM 1554 O O . ASN A 1 193 ? -20.675 11.913 12.072 1.00 92.00 193 ASN A O 1
ATOM 1558 N N . SER A 1 194 ? -18.939 10.569 11.649 1.00 92.94 194 SER A N 1
ATOM 1559 C CA . SER A 1 194 ? -18.061 11.162 12.676 1.00 92.94 194 SER A CA 1
ATOM 1560 C C . SER A 1 194 ? -16.699 11.576 12.149 1.00 92.94 194 SER A C 1
ATOM 1562 O O . SER A 1 194 ? -16.062 12.435 12.758 1.00 92.94 194 SER A O 1
ATOM 1564 N N . ASP A 1 195 ? -16.246 10.987 11.044 1.00 91.62 195 ASP A N 1
ATOM 1565 C CA . ASP A 1 195 ? -15.035 11.419 10.367 1.00 91.62 195 ASP A CA 1
ATOM 1566 C C . ASP A 1 195 ? -15.381 12.525 9.371 1.00 91.62 195 ASP A C 1
ATOM 1568 O O . ASP A 1 195 ? -16.182 12.331 8.455 1.00 91.62 195 ASP A O 1
ATOM 1572 N N . TRP A 1 196 ? -14.782 13.701 9.549 1.00 91.31 196 TRP A N 1
ATOM 1573 C CA . TRP A 1 196 ? -14.981 14.788 8.597 1.00 91.31 196 TRP A CA 1
ATOM 1574 C C . TRP A 1 196 ? -14.299 14.489 7.259 1.00 91.31 196 TRP A C 1
ATOM 1576 O O . TRP A 1 196 ? -14.700 15.060 6.254 1.00 91.31 196 TRP A O 1
ATOM 1586 N N . PHE A 1 197 ? -13.303 13.599 7.205 1.00 92.75 197 PHE A N 1
ATOM 1587 C CA . PHE A 1 197 ? -12.714 13.133 5.949 1.00 92.75 197 PHE A CA 1
ATOM 1588 C C . PHE A 1 197 ? -13.460 11.881 5.460 1.00 92.75 197 PHE A C 1
ATOM 1590 O O . PHE A 1 197 ? -12.978 10.752 5.553 1.00 92.75 197 PHE A O 1
ATOM 1597 N N . GLY A 1 198 ? -14.689 12.103 4.997 1.00 92.81 198 GLY A N 1
ATOM 1598 C CA . GLY A 1 198 ? -15.637 11.068 4.595 1.00 92.81 198 GLY A CA 1
ATOM 1599 C C . GLY A 1 198 ? -16.906 11.666 3.972 1.00 92.81 198 GLY A C 1
ATOM 1600 O O . GLY A 1 198 ? -16.936 12.862 3.672 1.00 92.81 198 GLY A O 1
ATOM 1601 N N . PRO A 1 199 ? -17.985 10.879 3.816 1.00 91.25 199 PRO A N 1
ATOM 1602 C CA . PRO A 1 199 ? -19.245 11.326 3.217 1.00 91.25 199 PRO A CA 1
ATOM 1603 C C . PRO A 1 199 ? -19.868 12.538 3.921 1.00 91.25 199 PRO A C 1
ATOM 1605 O O . PRO A 1 199 ? -20.521 13.361 3.285 1.00 91.25 199 PRO A O 1
ATOM 1608 N N . ALA A 1 200 ? -19.619 12.681 5.226 1.00 89.38 200 ALA A N 1
ATOM 1609 C CA . ALA A 1 200 ? -20.082 13.803 6.035 1.00 89.38 200 ALA A CA 1
ATOM 1610 C C . ALA A 1 200 ? -19.179 15.060 5.953 1.00 89.38 200 ALA A C 1
ATOM 1612 O O . ALA A 1 200 ? -19.283 15.954 6.799 1.00 89.38 200 ALA A O 1
ATOM 1613 N N . TYR A 1 201 ? -18.275 15.148 4.963 1.00 90.69 201 TYR A N 1
ATOM 1614 C CA . TYR A 1 201 ? -17.309 16.246 4.826 1.00 90.69 201 TYR A CA 1
ATOM 1615 C C . TYR A 1 201 ? -17.971 17.624 4.852 1.00 90.69 201 TYR A C 1
ATOM 1617 O O . TYR A 1 201 ? -17.569 18.484 5.634 1.00 90.69 201 TYR A O 1
ATOM 1625 N N . GLN A 1 202 ? -19.025 17.831 4.060 1.00 89.81 202 GLN A N 1
ATOM 1626 C CA . GLN A 1 202 ? -19.700 19.131 3.979 1.00 89.81 202 GLN A CA 1
ATOM 1627 C C . GLN A 1 202 ? -20.299 19.569 5.324 1.00 89.81 202 GLN A C 1
ATOM 1629 O O . GLN A 1 202 ? -20.277 20.752 5.650 1.00 89.81 202 GLN A O 1
ATOM 1634 N N . GLN A 1 203 ? -20.818 18.629 6.119 1.00 89.25 203 GLN A N 1
ATOM 1635 C CA . GLN A 1 203 ? -21.459 18.927 7.401 1.00 89.25 203 GLN A CA 1
ATOM 1636 C C . GLN A 1 203 ? -20.451 19.092 8.544 1.00 89.25 203 GLN A C 1
ATOM 1638 O O . GLN A 1 203 ? -20.687 19.880 9.465 1.00 89.25 203 GLN A O 1
ATOM 1643 N N . LEU A 1 204 ? -19.358 18.323 8.516 1.00 89.38 204 LEU A N 1
ATOM 1644 C CA . LEU A 1 204 ? -18.406 18.237 9.621 1.00 89.38 204 LEU A CA 1
ATOM 1645 C C . LEU A 1 204 ? -17.176 19.122 9.437 1.00 89.38 204 LEU A C 1
ATOM 1647 O O . LEU A 1 204 ? -16.553 19.462 10.437 1.00 89.38 204 LEU A O 1
ATOM 1651 N N . TYR A 1 205 ? -16.814 19.525 8.215 1.00 88.19 205 TYR A N 1
ATOM 1652 C CA . TYR A 1 205 ? -15.550 20.226 7.981 1.00 88.19 205 TYR A CA 1
ATOM 1653 C C . TYR A 1 205 ? -15.432 21.514 8.800 1.00 88.19 205 TYR A C 1
ATOM 1655 O O . TYR A 1 205 ? -14.449 21.688 9.514 1.00 88.19 205 TYR A O 1
ATOM 1663 N N . GLU A 1 206 ? -16.428 22.397 8.780 1.00 88.19 206 GLU A N 1
ATOM 1664 C CA . GLU A 1 206 ? -16.384 23.653 9.550 1.00 88.19 206 GLU A CA 1
ATOM 1665 C C . GLU A 1 206 ? -16.474 23.439 11.069 1.00 88.19 206 GLU A C 1
ATOM 1667 O O . GLU A 1 206 ? -16.015 24.279 11.839 1.00 88.19 206 GLU A O 1
ATOM 1672 N N . LYS A 1 207 ? -17.026 22.299 11.500 1.00 86.38 207 LYS A N 1
ATOM 1673 C CA . LYS A 1 207 ? -17.250 21.936 12.909 1.00 86.38 207 LYS A CA 1
ATOM 1674 C C . LYS A 1 207 ? -16.196 20.977 13.463 1.00 86.38 207 LYS A C 1
ATOM 1676 O O . LYS A 1 207 ? -16.330 20.522 14.596 1.00 86.38 207 LYS A O 1
ATOM 1681 N N . ARG A 1 208 ? -15.190 20.620 12.662 1.00 88.06 208 ARG A N 1
ATOM 1682 C CA . ARG A 1 208 ? -14.217 19.584 13.014 1.00 88.06 208 ARG A CA 1
ATOM 1683 C C . ARG A 1 208 ? -13.410 19.990 14.238 1.00 88.06 208 ARG A C 1
ATOM 1685 O O . ARG A 1 208 ? -12.975 21.139 14.343 1.00 88.06 208 ARG A O 1
ATOM 1692 N N . ASP A 1 209 ? -13.151 19.023 15.115 1.00 82.12 209 ASP A N 1
ATOM 1693 C CA . ASP A 1 209 ? -12.240 19.239 16.230 1.00 82.12 209 ASP A CA 1
ATOM 1694 C C . ASP A 1 209 ? -10.849 19.607 15.690 1.00 82.12 209 ASP A C 1
ATOM 1696 O O . ASP A 1 209 ? -10.289 18.969 14.792 1.00 82.12 209 ASP A O 1
ATOM 1700 N N . SER A 1 210 ? -10.289 20.666 16.263 1.00 82.12 210 SER A N 1
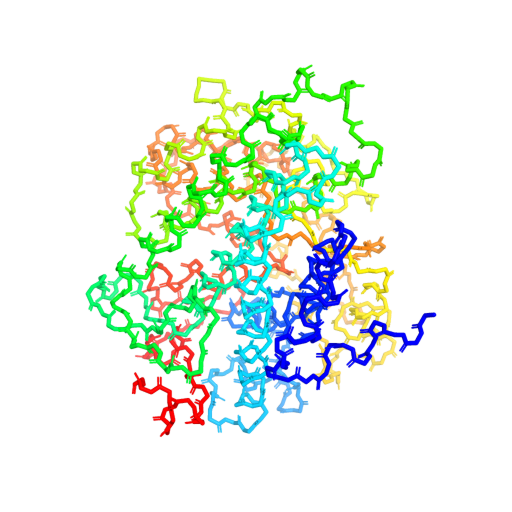ATOM 1701 C CA . SER A 1 210 ? -8.932 21.109 16.013 1.00 82.12 210 SER A CA 1
ATOM 1702 C C . SER A 1 210 ? -7.860 20.049 16.292 1.00 82.12 210 SER A C 1
ATOM 1704 O O . SER A 1 210 ? -6.816 20.088 15.639 1.00 82.12 210 SER A O 1
ATOM 1706 N N . THR A 1 211 ? -8.123 19.102 17.196 1.00 77.94 211 THR A N 1
ATOM 1707 C CA . THR A 1 211 ? -7.237 17.966 17.498 1.00 77.94 211 THR A CA 1
ATOM 1708 C C . THR A 1 211 ? -7.270 16.892 16.404 1.00 77.94 211 THR A C 1
ATOM 1710 O O . THR A 1 211 ? -6.326 16.122 16.249 1.00 77.94 211 THR A O 1
ATOM 1713 N N . GLN A 1 212 ? -8.318 16.885 15.576 1.00 81.12 212 GLN A N 1
ATOM 1714 C CA . GLN A 1 212 ? -8.544 15.911 14.513 1.00 81.12 212 GLN A CA 1
ATOM 1715 C C . GLN A 1 212 ? -8.327 16.515 13.117 1.00 81.12 212 GLN A C 1
ATOM 1717 O O . GLN A 1 212 ? -8.920 16.063 12.149 1.00 81.12 212 GLN A O 1
ATOM 1722 N N . LYS A 1 213 ? -7.484 17.538 12.939 1.00 82.81 213 LYS A N 1
ATOM 1723 C CA . LYS A 1 213 ? -7.248 18.144 11.604 1.00 82.81 213 LYS A CA 1
ATOM 1724 C C . LYS A 1 213 ? -6.503 17.238 10.615 1.00 82.81 213 LYS A C 1
ATOM 1726 O O . LYS A 1 213 ? -6.574 17.454 9.408 1.00 82.81 213 LYS A O 1
ATOM 1731 N N . GLU A 1 214 ? -5.849 16.195 11.107 1.00 85.56 214 GLU A N 1
ATOM 1732 C CA . GLU A 1 214 ? -4.986 15.311 10.316 1.00 85.56 214 GLU A CA 1
ATOM 1733 C C . GLU A 1 214 ? -5.689 14.010 9.877 1.00 85.56 214 GLU A C 1
ATOM 1735 O O . GLU A 1 214 ? -5.033 13.007 9.613 1.00 85.56 214 GLU A O 1
ATOM 1740 N N . ARG A 1 215 ? -7.032 13.976 9.786 1.00 91.62 215 ARG A N 1
ATOM 1741 C CA . ARG A 1 215 ? -7.767 12.758 9.358 1.00 91.62 215 ARG A CA 1
ATOM 1742 C C . ARG A 1 215 ? -7.324 12.227 7.995 1.00 91.62 215 ARG A C 1
ATOM 1744 O O . ARG A 1 215 ? -7.242 11.017 7.813 1.00 91.62 215 ARG A O 1
ATOM 1751 N N . HIS A 1 216 ? -6.958 13.121 7.078 1.00 86.31 216 HIS A N 1
ATOM 1752 C CA . HIS A 1 216 ? -6.417 12.780 5.759 1.00 86.31 216 HIS A CA 1
ATOM 1753 C C . HIS A 1 216 ? -5.092 11.985 5.817 1.00 86.31 216 HIS A C 1
ATOM 1755 O O . HIS A 1 216 ? -4.704 11.364 4.835 1.00 86.31 216 HIS A O 1
ATOM 1761 N N . SER A 1 217 ? -4.382 11.990 6.955 1.00 87.38 217 SER A N 1
ATOM 1762 C CA . SER A 1 217 ? -3.158 11.211 7.175 1.00 87.38 217 SER A CA 1
ATOM 1763 C C . SER A 1 217 ? -3.329 10.070 8.179 1.00 87.38 217 SER A C 1
ATOM 1765 O O . SER A 1 217 ? -2.338 9.544 8.674 1.00 87.38 217 SER A O 1
ATOM 1767 N N . ARG A 1 218 ? -4.563 9.708 8.535 1.00 94.00 218 ARG A N 1
ATOM 1768 C CA . ARG A 1 218 ? -4.881 8.613 9.464 1.00 94.00 218 ARG A CA 1
ATOM 1769 C C . ARG A 1 218 ? -5.851 7.639 8.802 1.00 94.00 218 ARG A C 1
ATOM 1771 O O . ARG A 1 218 ? -6.365 7.916 7.720 1.00 94.00 218 ARG A O 1
ATOM 1778 N N . MET A 1 219 ? -6.108 6.503 9.445 1.00 97.50 219 MET A N 1
ATOM 1779 C CA . MET A 1 219 ? -7.157 5.580 9.010 1.00 97.50 219 MET A CA 1
ATOM 1780 C C . MET A 1 219 ? -8.522 6.275 9.092 1.00 97.50 219 MET A C 1
ATOM 1782 O O . MET A 1 219 ? -9.067 6.440 10.182 1.00 97.50 219 MET A O 1
ATOM 1786 N N . ASN A 1 220 ? -9.035 6.711 7.945 1.00 96.88 220 ASN A N 1
ATOM 1787 C CA . ASN A 1 220 ? -10.286 7.451 7.781 1.00 96.88 220 ASN A CA 1
ATOM 1788 C C . ASN A 1 220 ? -11.302 6.656 6.953 1.00 96.88 220 ASN A C 1
ATOM 1790 O O . ASN A 1 220 ? -11.009 5.556 6.485 1.00 96.88 220 ASN A O 1
ATOM 1794 N N . TYR A 1 221 ? -12.492 7.225 6.756 1.00 97.88 221 TYR A N 1
ATOM 1795 C CA . TYR A 1 221 ? -13.574 6.564 6.028 1.00 97.88 221 TYR A CA 1
ATOM 1796 C C . TYR A 1 221 ? -13.172 6.132 4.610 1.00 97.88 221 TYR A C 1
ATOM 1798 O O . TYR A 1 221 ? -13.360 4.974 4.241 1.00 97.88 221 TYR A O 1
ATOM 1806 N N . PHE A 1 222 ? -12.602 7.042 3.812 1.00 97.88 222 PHE A N 1
ATOM 1807 C CA . PHE A 1 222 ? -12.237 6.735 2.427 1.00 97.88 222 PHE A CA 1
ATOM 1808 C C . PHE A 1 222 ? -11.119 5.693 2.350 1.00 97.88 222 PHE A C 1
ATOM 1810 O O . PHE A 1 222 ? -11.130 4.845 1.460 1.00 97.88 222 PHE A O 1
ATOM 1817 N N . THR A 1 223 ? -10.192 5.698 3.308 1.00 98.25 223 THR A N 1
ATOM 1818 C CA . THR A 1 223 ? -9.185 4.638 3.442 1.00 98.25 223 THR A CA 1
ATOM 1819 C C . THR A 1 223 ? -9.828 3.294 3.751 1.00 98.25 223 THR A C 1
ATOM 1821 O O . THR A 1 223 ? -9.473 2.305 3.120 1.00 98.25 223 THR A O 1
ATOM 1824 N N . VAL A 1 224 ? -10.793 3.240 4.672 1.00 98.75 224 VAL A N 1
ATOM 1825 C CA . VAL A 1 224 ? -11.523 2.003 4.987 1.00 98.75 224 VAL A CA 1
ATOM 1826 C C . VAL A 1 224 ? -12.231 1.460 3.745 1.00 98.75 224 VAL A C 1
ATOM 1828 O O . VAL A 1 224 ? -12.050 0.287 3.421 1.00 98.75 224 VAL A O 1
ATOM 1831 N N . ALA A 1 225 ? -12.941 2.307 2.997 1.00 98.62 225 ALA A N 1
ATOM 1832 C CA . ALA A 1 225 ? -13.567 1.908 1.736 1.00 98.62 225 ALA A CA 1
ATOM 1833 C C . ALA A 1 225 ? -12.530 1.412 0.706 1.00 98.62 225 ALA A C 1
ATOM 1835 O O . ALA A 1 225 ? -12.740 0.400 0.039 1.00 98.62 225 ALA A O 1
ATOM 1836 N N . ALA A 1 226 ? -11.362 2.057 0.615 1.00 98.69 226 ALA A N 1
ATOM 1837 C CA . ALA A 1 226 ? -10.305 1.639 -0.306 1.00 98.69 226 ALA A CA 1
ATOM 1838 C C . ALA A 1 226 ? -9.719 0.275 0.087 1.00 98.69 226 ALA A C 1
ATOM 1840 O O . ALA A 1 226 ? -9.415 -0.546 -0.778 1.00 98.69 226 ALA A O 1
ATOM 1841 N N . LEU A 1 227 ? -9.600 0.001 1.388 1.00 98.81 227 LEU A N 1
ATOM 1842 C CA . LEU A 1 227 ? -9.172 -1.299 1.897 1.00 98.81 227 LEU A CA 1
ATOM 1843 C C . LEU A 1 227 ? -10.220 -2.386 1.664 1.00 98.81 227 LEU A C 1
ATOM 1845 O O . LEU A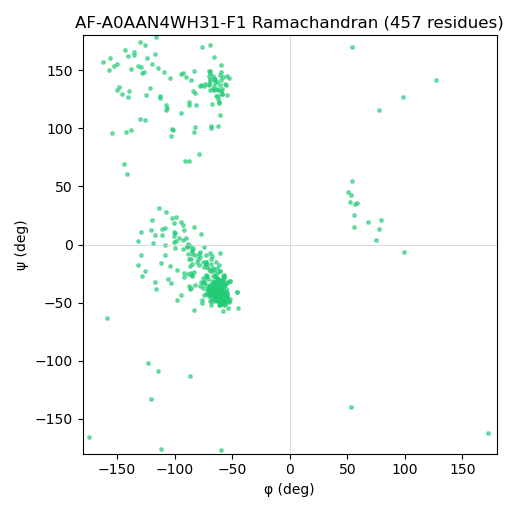 1 227 ? -9.837 -3.512 1.355 1.00 98.81 227 LEU A O 1
ATOM 1849 N N . GLN A 1 228 ? -11.515 -2.061 1.735 1.00 98.88 228 GLN A N 1
ATOM 1850 C CA . GLN A 1 228 ? -12.579 -2.988 1.336 1.00 98.88 228 GLN A CA 1
ATOM 1851 C C . GLN A 1 228 ? -12.456 -3.323 -0.151 1.00 98.88 228 GLN A C 1
ATOM 1853 O O . GLN A 1 228 ? -12.407 -4.498 -0.507 1.00 98.88 228 GLN A O 1
ATOM 1858 N N . ALA A 1 229 ? -12.305 -2.309 -1.010 1.00 98.88 229 ALA A N 1
ATOM 1859 C CA . ALA A 1 229 ? -12.086 -2.508 -2.440 1.00 98.88 229 ALA A CA 1
ATOM 1860 C C . ALA A 1 229 ? -10.850 -3.382 -2.712 1.00 98.88 229 ALA A C 1
ATOM 1862 O O . ALA A 1 229 ? -10.915 -4.317 -3.508 1.00 98.88 229 ALA A O 1
ATOM 1863 N N . ARG A 1 230 ? -9.740 -3.132 -2.005 1.00 98.75 230 ARG A N 1
ATOM 1864 C CA . ARG A 1 230 ? -8.508 -3.927 -2.097 1.00 98.75 230 ARG A CA 1
ATOM 1865 C C . ARG A 1 230 ? -8.723 -5.376 -1.649 1.00 98.75 230 ARG A C 1
ATOM 1867 O O . ARG A 1 230 ? -8.254 -6.280 -2.334 1.00 98.75 230 ARG A O 1
ATOM 1874 N N . ALA A 1 231 ? -9.413 -5.607 -0.532 1.00 98.75 231 ALA A N 1
ATOM 1875 C CA . ALA A 1 231 ? -9.677 -6.942 0.004 1.00 98.75 231 ALA A CA 1
ATOM 1876 C C . ALA A 1 231 ? -10.588 -7.763 -0.920 1.00 98.75 231 ALA A C 1
ATOM 1878 O O . ALA A 1 231 ? -10.256 -8.902 -1.248 1.00 98.75 231 ALA A O 1
ATOM 1879 N N . TYR A 1 232 ? -11.676 -7.166 -1.415 1.00 98.81 232 TYR A N 1
ATOM 1880 C CA . TYR A 1 232 ? -12.560 -7.805 -2.391 1.00 98.81 232 TYR A CA 1
ATOM 1881 C C . TYR A 1 232 ? -11.841 -8.076 -3.717 1.00 98.81 232 TYR A C 1
ATOM 1883 O O . TYR A 1 232 ? -11.889 -9.197 -4.223 1.00 98.81 232 TYR A O 1
ATOM 1891 N N . ASN A 1 233 ? -11.079 -7.105 -4.235 1.00 98.38 233 ASN A N 1
ATOM 1892 C CA . ASN A 1 233 ? -10.289 -7.302 -5.452 1.00 98.38 233 ASN A CA 1
ATOM 1893 C C . ASN A 1 233 ? -9.225 -8.397 -5.281 1.00 98.38 233 ASN A C 1
ATOM 1895 O O . ASN A 1 233 ? -8.925 -9.123 -6.228 1.00 98.38 233 ASN A O 1
ATOM 1899 N N . TYR A 1 234 ? -8.665 -8.544 -4.075 1.00 98.31 234 TYR A N 1
ATOM 1900 C CA . TYR A 1 234 ? -7.685 -9.583 -3.766 1.00 98.31 234 TYR A CA 1
ATOM 1901 C C . TYR A 1 234 ? -8.249 -10.990 -3.951 1.00 98.31 234 TYR A C 1
ATOM 1903 O O . TYR A 1 234 ? -7.579 -11.828 -4.540 1.00 98.31 234 TYR A O 1
ATOM 1911 N N . ILE A 1 235 ? -9.489 -11.237 -3.533 1.00 97.69 235 ILE A N 1
ATOM 1912 C CA . ILE A 1 235 ? -10.148 -12.543 -3.703 1.00 97.69 235 ILE A CA 1
ATOM 1913 C C . ILE A 1 235 ? -10.935 -12.675 -5.016 1.00 97.69 235 ILE A C 1
ATOM 1915 O O . ILE A 1 235 ? -11.612 -13.677 -5.223 1.00 97.69 235 ILE A O 1
ATOM 1919 N N . GLY A 1 236 ? -10.865 -11.676 -5.901 1.00 96.94 236 GLY A N 1
ATOM 1920 C CA . GLY A 1 236 ? -11.580 -11.674 -7.180 1.00 96.94 236 GLY A CA 1
ATOM 1921 C C . GLY A 1 236 ? -13.074 -11.340 -7.087 1.00 96.94 236 GLY A C 1
ATOM 1922 O O . GLY A 1 236 ? -13.794 -11.518 -8.070 1.00 96.94 236 GLY A O 1
ATOM 1923 N N . ASP A 1 237 ? -13.551 -10.824 -5.951 1.00 98.00 237 ASP A N 1
ATOM 1924 C CA . ASP A 1 237 ? -14.930 -10.357 -5.775 1.00 98.00 237 ASP A CA 1
ATOM 1925 C C . ASP A 1 237 ? -15.105 -8.962 -6.398 1.00 98.00 237 ASP A C 1
ATOM 1927 O O . ASP A 1 237 ? -15.089 -7.923 -5.734 1.00 98.00 237 ASP A O 1
ATOM 1931 N N . LYS A 1 238 ? -15.229 -8.944 -7.728 1.00 98.06 238 LYS A N 1
ATOM 1932 C CA . LYS A 1 238 ? -15.318 -7.707 -8.517 1.00 98.06 238 LYS A CA 1
ATOM 1933 C C . LYS A 1 238 ? -16.547 -6.864 -8.170 1.00 98.06 238 LYS A C 1
ATOM 1935 O O . LYS A 1 238 ? -16.482 -5.638 -8.244 1.00 98.06 238 LYS A O 1
ATOM 1940 N N . GLU A 1 239 ? -17.659 -7.499 -7.801 1.00 98.00 239 GLU A N 1
ATOM 1941 C CA . GLU A 1 239 ? -18.914 -6.801 -7.516 1.00 98.00 239 GLU A CA 1
ATOM 1942 C C . GLU A 1 239 ? -18.794 -5.966 -6.239 1.00 98.00 239 GLU A C 1
ATOM 1944 O O . GLU A 1 239 ? -19.064 -4.762 -6.250 1.00 98.00 239 GLU A O 1
ATOM 1949 N N . ASN A 1 240 ? -18.350 -6.578 -5.139 1.00 98.56 240 ASN A N 1
ATOM 1950 C CA . ASN A 1 240 ? -18.201 -5.853 -3.881 1.00 98.56 240 ASN A CA 1
ATOM 1951 C C . ASN A 1 240 ? -17.003 -4.895 -3.911 1.00 98.56 240 ASN A C 1
ATOM 1953 O O . ASN A 1 240 ? -17.067 -3.826 -3.297 1.00 98.56 240 ASN A O 1
ATOM 1957 N N . ALA A 1 241 ? -15.964 -5.199 -4.699 1.00 98.75 241 ALA A N 1
ATOM 1958 C CA . ALA A 1 241 ? -14.882 -4.256 -4.958 1.00 98.75 241 ALA A CA 1
ATOM 1959 C C . ALA A 1 241 ? -15.393 -2.959 -5.610 1.00 98.75 241 ALA A C 1
ATOM 1961 O O . ALA A 1 241 ? -15.068 -1.876 -5.125 1.00 98.75 241 ALA A O 1
ATOM 1962 N N . LEU A 1 242 ? -16.237 -3.042 -6.650 1.00 98.38 242 LEU A N 1
ATOM 1963 C CA . LEU A 1 242 ? -16.814 -1.853 -7.298 1.00 98.38 242 LEU A CA 1
ATOM 1964 C C . LEU A 1 242 ? -17.739 -1.062 -6.375 1.00 98.38 242 LEU A C 1
ATOM 1966 O O . LEU A 1 242 ? -17.676 0.166 -6.365 1.00 98.38 242 LEU A O 1
ATOM 1970 N N . LYS A 1 243 ? -18.550 -1.737 -5.551 1.00 98.44 243 LYS A N 1
ATOM 1971 C CA . LYS A 1 243 ? -19.383 -1.051 -4.548 1.00 98.44 243 LYS A CA 1
ATOM 1972 C C . LYS A 1 243 ? -18.528 -0.202 -3.607 1.00 98.44 243 LYS A C 1
ATOM 1974 O O . LYS A 1 243 ? -18.843 0.964 -3.392 1.00 98.44 243 LYS A O 1
ATOM 1979 N N . ALA A 1 244 ? -17.426 -0.761 -3.105 1.00 98.69 244 ALA A N 1
ATOM 1980 C CA . ALA A 1 244 ? -16.500 -0.042 -2.234 1.00 98.69 244 ALA A CA 1
ATOM 1981 C C . ALA A 1 244 ? -15.763 1.097 -2.970 1.00 98.69 244 ALA A C 1
ATOM 1983 O O . ALA A 1 244 ? -15.616 2.191 -2.427 1.00 98.69 244 ALA A O 1
ATOM 1984 N N . VAL A 1 245 ? -15.364 0.887 -4.232 1.00 98.69 245 VAL A N 1
ATOM 1985 C CA . VAL A 1 245 ? -14.813 1.945 -5.102 1.00 98.69 245 VAL A CA 1
ATOM 1986 C C . VAL A 1 245 ? -15.786 3.119 -5.229 1.00 98.69 245 VAL A C 1
ATOM 1988 O O . VAL A 1 245 ? -15.358 4.274 -5.175 1.00 98.69 245 VAL A O 1
ATOM 1991 N N . HIS A 1 246 ? -17.085 2.854 -5.381 1.00 97.94 246 HIS A N 1
ATOM 1992 C CA . HIS A 1 246 ? -18.095 3.895 -5.585 1.00 97.94 246 HIS A CA 1
ATOM 1993 C C . HIS A 1 246 ? -18.412 4.732 -4.343 1.00 97.94 246 HIS A C 1
ATOM 1995 O O . HIS A 1 246 ? -19.031 5.788 -4.460 1.00 97.94 246 HIS A O 1
ATOM 2001 N N . GLU A 1 247 ? -17.903 4.347 -3.172 1.00 97.50 247 GLU A N 1
ATOM 2002 C CA . GLU A 1 247 ? -17.889 5.228 -2.003 1.00 97.50 247 GLU A CA 1
ATOM 2003 C C . GLU A 1 247 ? -16.813 6.326 -2.093 1.00 97.50 247 GLU A C 1
ATOM 2005 O O . GLU A 1 247 ? -16.854 7.301 -1.345 1.00 97.50 247 GLU A O 1
ATOM 2010 N N . ILE A 1 248 ? -15.847 6.182 -3.006 1.00 98.12 248 ILE A N 1
ATOM 2011 C CA . ILE A 1 248 ? -14.672 7.055 -3.147 1.00 98.12 248 ILE A CA 1
ATOM 2012 C C . ILE A 1 248 ? -14.679 7.769 -4.500 1.00 98.12 248 ILE A C 1
ATOM 2014 O O . ILE A 1 248 ? -14.205 8.899 -4.602 1.00 98.12 248 ILE A O 1
ATOM 2018 N N . ILE A 1 249 ? -15.206 7.130 -5.545 1.00 98.19 249 ILE A N 1
ATOM 2019 C CA . ILE A 1 249 ? -15.259 7.644 -6.917 1.00 98.19 249 ILE A CA 1
ATOM 2020 C C . ILE A 1 249 ? -16.706 7.620 -7.397 1.00 98.19 249 ILE A C 1
ATOM 2022 O O . ILE A 1 249 ? -17.360 6.583 -7.362 1.00 98.19 249 ILE A O 1
ATOM 2026 N N . ASN A 1 250 ? -17.201 8.739 -7.920 1.00 96.38 250 ASN A N 1
ATOM 2027 C CA . ASN A 1 250 ? -18.539 8.797 -8.495 1.00 96.38 250 ASN A CA 1
ATOM 2028 C C . ASN A 1 250 ? -18.634 7.858 -9.702 1.00 96.38 250 ASN A C 1
ATOM 2030 O O . ASN A 1 250 ? -17.866 7.998 -10.651 1.00 96.38 250 ASN A O 1
ATOM 2034 N N . GLU A 1 251 ? -19.597 6.944 -9.710 1.00 93.69 251 GLU A N 1
ATOM 2035 C CA . GLU A 1 251 ? -19.773 6.000 -10.818 1.00 93.69 251 GLU A CA 1
ATOM 2036 C C . GLU A 1 251 ? -20.033 6.708 -12.161 1.00 93.69 251 GLU A C 1
ATOM 2038 O O . GLU A 1 251 ? -19.425 6.376 -13.181 1.00 93.69 251 GLU A O 1
ATOM 2043 N N . ASN A 1 252 ? -20.873 7.748 -12.152 1.00 91.75 252 ASN A N 1
ATOM 2044 C CA . ASN A 1 252 ? -21.303 8.440 -13.366 1.00 91.75 252 ASN A CA 1
ATOM 2045 C C . ASN A 1 252 ? -20.217 9.367 -13.917 1.00 91.75 252 ASN A C 1
ATOM 2047 O O . ASN A 1 252 ? -19.894 9.316 -15.104 1.00 91.75 252 ASN A O 1
ATOM 2051 N N . THR A 1 253 ? -19.656 10.229 -13.064 1.00 94.62 253 THR A N 1
ATOM 2052 C CA . THR A 1 253 ? -18.670 11.230 -13.502 1.00 94.62 253 THR A CA 1
ATOM 2053 C C . THR A 1 253 ? -17.245 10.689 -13.522 1.00 94.62 253 THR A C 1
ATOM 2055 O O . THR A 1 253 ? -16.388 11.276 -14.176 1.00 94.62 253 THR A O 1
ATOM 2058 N N . LYS A 1 254 ? -16.983 9.575 -12.824 1.00 95.06 254 LYS A N 1
ATOM 2059 C CA . LYS A 1 254 ? -15.637 9.033 -12.577 1.00 95.06 254 LYS A CA 1
ATOM 2060 C C . LYS A 1 254 ? -14.702 10.045 -11.911 1.00 95.06 254 LYS A C 1
ATOM 2062 O O . LYS A 1 254 ? -13.490 9.959 -12.077 1.00 95.06 254 LYS A O 1
ATOM 2067 N N . GLU A 1 255 ? -15.267 11.007 -11.183 1.00 96.50 255 GLU A N 1
ATOM 2068 C CA . GLU A 1 255 ? -14.519 11.955 -10.360 1.00 96.50 255 GLU A CA 1
ATOM 2069 C C . GLU A 1 255 ? -14.428 11.451 -8.915 1.00 96.50 255 GLU A C 1
ATOM 2071 O O . GLU A 1 255 ? -15.384 10.834 -8.429 1.00 96.50 255 GLU A O 1
ATOM 2076 N N . PRO A 1 256 ? -13.329 11.729 -8.192 1.00 96.81 256 PRO A N 1
ATOM 2077 C CA . PRO A 1 256 ? -13.253 11.439 -6.765 1.00 96.81 256 PRO A CA 1
ATOM 2078 C C . PRO A 1 256 ? -14.341 12.185 -5.970 1.00 96.81 256 PRO A C 1
ATOM 2080 O O . PRO A 1 256 ? -14.729 13.304 -6.311 1.00 96.81 256 PRO A O 1
ATOM 2083 N N . MET A 1 257 ? -14.814 11.580 -4.883 1.00 95.12 257 MET A N 1
ATOM 2084 C CA . MET A 1 257 ? -15.685 12.221 -3.897 1.00 95.12 257 MET A CA 1
ATOM 2085 C C . MET A 1 257 ? -14.948 13.357 -3.187 1.00 95.12 257 MET A C 1
ATOM 2087 O O . MET A 1 257 ? -13.775 13.228 -2.852 1.00 95.12 257 MET A O 1
ATOM 2091 N N . ALA A 1 258 ? -15.632 14.463 -2.890 1.00 91.44 258 ALA A N 1
ATOM 2092 C CA . ALA A 1 258 ? -15.030 15.536 -2.100 1.00 91.44 258 ALA A CA 1
ATOM 2093 C C . ALA A 1 258 ? -14.598 15.021 -0.706 1.00 91.44 258 ALA A C 1
ATOM 2095 O O . ALA A 1 258 ? -15.327 14.233 -0.102 1.00 91.44 258 ALA A O 1
ATOM 2096 N N . PRO A 1 259 ? -13.451 15.472 -0.163 1.00 91.62 259 PRO A N 1
ATOM 2097 C CA . PRO A 1 259 ? -12.551 16.511 -0.681 1.00 91.62 259 PRO A CA 1
ATOM 2098 C C . PRO A 1 259 ? -11.400 15.977 -1.558 1.00 91.62 259 PRO A C 1
ATOM 2100 O O . PRO A 1 259 ? -10.402 16.671 -1.753 1.00 91.62 259 PRO A O 1
ATOM 2103 N N . LEU A 1 260 ? -11.496 14.739 -2.042 1.00 94.38 260 LEU A N 1
ATOM 2104 C CA . LEU A 1 260 ? -10.444 14.072 -2.803 1.00 94.38 260 LEU A CA 1
ATOM 2105 C C . LEU A 1 260 ? -10.272 14.712 -4.184 1.00 94.38 260 LEU A C 1
ATOM 2107 O O . LEU A 1 260 ? -11.227 15.195 -4.792 1.00 94.38 260 LEU A O 1
ATOM 2111 N N . SER A 1 261 ? -9.043 14.710 -4.698 1.00 95.19 261 SER A N 1
ATOM 2112 C CA . SER A 1 261 ? -8.747 15.211 -6.043 1.00 95.19 261 SER A CA 1
ATOM 2113 C C . SER A 1 261 ? -7.518 14.529 -6.634 1.00 95.19 261 SER A C 1
ATOM 2115 O O . SER A 1 261 ? -6.646 14.056 -5.909 1.00 95.19 261 SER A O 1
ATOM 2117 N N . LEU A 1 262 ? -7.461 14.474 -7.965 1.00 95.88 262 LEU A N 1
ATOM 2118 C CA . LEU A 1 262 ? -6.314 13.950 -8.703 1.00 95.88 262 LEU A CA 1
ATOM 2119 C C . LEU A 1 262 ? -5.336 15.071 -9.061 1.00 95.88 262 LEU A C 1
ATOM 2121 O O . LEU A 1 262 ? -5.740 16.208 -9.317 1.00 95.88 262 LEU A O 1
ATOM 2125 N N . THR A 1 263 ? -4.047 14.744 -9.112 1.00 93.19 263 THR A N 1
ATOM 2126 C CA . THR A 1 263 ? -2.993 15.692 -9.490 1.00 93.19 263 THR A CA 1
ATOM 2127 C C . THR A 1 263 ? -3.136 16.108 -10.944 1.00 93.19 263 THR A C 1
ATOM 2129 O O . THR A 1 263 ? -3.359 15.280 -11.821 1.00 93.19 263 THR A O 1
ATOM 2132 N N . THR A 1 264 ? -2.988 17.399 -11.224 1.00 92.44 264 THR A N 1
ATOM 2133 C CA . THR A 1 264 ? -3.182 17.959 -12.571 1.00 92.44 264 THR A CA 1
ATOM 2134 C C . THR A 1 264 ? -1.886 18.382 -13.259 1.00 92.44 264 THR A C 1
ATOM 2136 O O . THR A 1 264 ? -1.914 18.713 -14.440 1.00 92.44 264 THR A O 1
ATOM 2139 N N . SER A 1 265 ? -0.752 18.383 -12.554 1.00 92.62 265 SER A N 1
ATOM 2140 C CA . SER A 1 265 ? 0.537 18.817 -13.101 1.00 92.62 265 SER A CA 1
ATOM 2141 C C . SER A 1 265 ? 1.718 18.217 -12.343 1.00 92.62 265 SER A C 1
ATOM 2143 O O . SER A 1 265 ? 1.642 18.038 -11.127 1.00 92.62 265 SER A O 1
ATOM 2145 N N . ALA A 1 266 ? 2.844 18.011 -13.028 1.00 93.12 266 ALA A N 1
ATOM 2146 C CA . ALA A 1 266 ? 4.101 17.647 -12.382 1.00 93.12 266 ALA A CA 1
ATOM 2147 C C . ALA A 1 266 ? 4.650 18.790 -11.505 1.00 93.12 266 ALA A C 1
ATOM 2149 O O . ALA A 1 266 ? 4.732 19.937 -11.945 1.00 93.12 266 ALA A O 1
ATOM 2150 N N . SER A 1 267 ? 5.087 18.471 -10.282 1.00 94.69 267 SER A N 1
ATOM 2151 C CA . SER A 1 267 ? 5.755 19.418 -9.384 1.00 94.69 267 SER A CA 1
ATOM 2152 C C . SER A 1 267 ? 6.815 18.719 -8.539 1.00 94.69 267 SER A C 1
ATOM 2154 O O . SER A 1 267 ? 6.532 17.731 -7.867 1.00 94.69 267 SER A O 1
ATOM 2156 N N . GLU A 1 268 ? 8.034 19.259 -8.507 1.00 93.06 268 GLU A N 1
ATOM 2157 C CA . GLU A 1 268 ? 9.104 18.733 -7.646 1.00 93.06 268 GLU A CA 1
ATOM 2158 C C . GLU A 1 268 ? 8.823 18.913 -6.149 1.00 93.06 268 GLU A C 1
ATOM 2160 O O . GLU A 1 268 ? 9.395 18.187 -5.337 1.00 93.06 268 GLU A O 1
ATOM 2165 N N . ASN A 1 269 ? 7.920 19.838 -5.800 1.00 91.88 269 ASN A N 1
ATOM 2166 C CA . ASN A 1 269 ? 7.434 20.054 -4.436 1.00 91.88 269 ASN A CA 1
ATOM 2167 C C . ASN A 1 269 ? 6.320 19.067 -4.041 1.00 91.88 269 ASN A C 1
ATOM 2169 O O . ASN A 1 269 ? 5.916 19.039 -2.880 1.00 91.88 269 ASN A O 1
ATOM 2173 N N . ASP A 1 270 ? 5.797 18.287 -4.992 1.00 93.12 270 ASP A N 1
ATOM 2174 C CA . ASP A 1 270 ? 4.729 17.313 -4.766 1.00 93.12 270 ASP A CA 1
ATOM 2175 C C . ASP A 1 270 ? 4.957 16.034 -5.584 1.00 93.12 270 ASP A C 1
ATOM 2177 O O . ASP A 1 270 ? 4.158 15.637 -6.433 1.00 93.12 270 ASP A O 1
ATOM 2181 N N . ARG A 1 271 ? 6.090 15.372 -5.322 1.00 95.38 271 ARG A N 1
ATOM 2182 C CA . ARG A 1 271 ? 6.445 14.102 -5.976 1.00 95.38 271 ARG A CA 1
ATOM 2183 C C . ARG A 1 271 ? 5.489 12.967 -5.607 1.00 95.38 271 ARG A C 1
ATOM 2185 O O . ARG A 1 271 ? 5.407 11.997 -6.346 1.00 95.38 271 ARG A O 1
ATOM 2192 N N . LEU A 1 272 ? 4.777 13.070 -4.486 1.00 94.44 272 LEU A N 1
ATOM 2193 C CA . LEU A 1 272 ? 3.896 12.018 -3.970 1.00 94.44 272 LEU A CA 1
ATOM 2194 C C . LEU A 1 272 ? 2.420 12.232 -4.308 1.00 94.44 272 LEU A C 1
ATOM 2196 O O . LEU A 1 272 ? 1.602 11.418 -3.884 1.00 94.44 272 LEU A O 1
ATOM 2200 N N . PHE A 1 273 ? 2.085 13.286 -5.061 1.00 95.06 273 PHE A N 1
ATOM 2201 C CA . PHE A 1 273 ? 0.708 13.592 -5.448 1.00 95.06 273 PHE A CA 1
ATOM 2202 C C . PHE A 1 273 ? -0.198 13.681 -4.216 1.00 95.06 273 PHE A C 1
ATOM 2204 O O . PHE A 1 273 ? -1.189 12.966 -4.098 1.00 95.06 273 PHE A O 1
ATOM 2211 N N . LYS A 1 274 ? 0.169 14.532 -3.250 1.00 92.38 274 LYS A N 1
ATOM 2212 C CA . LYS A 1 274 ? -0.360 14.523 -1.874 1.00 92.38 274 LYS A CA 1
ATOM 2213 C C . LYS A 1 274 ? -1.889 14.542 -1.771 1.00 92.38 274 LYS A C 1
ATOM 2215 O O . LYS A 1 274 ? -2.435 13.987 -0.824 1.00 92.38 274 LYS A O 1
ATOM 2220 N N . ASN A 1 275 ? -2.570 15.172 -2.728 1.00 91.06 275 ASN A N 1
ATOM 2221 C CA . ASN A 1 275 ? -4.031 15.271 -2.757 1.00 91.06 275 ASN A CA 1
ATOM 2222 C C . ASN A 1 275 ? -4.718 13.938 -3.115 1.00 91.06 275 ASN A C 1
ATOM 2224 O O . ASN A 1 275 ? -5.909 13.776 -2.858 1.00 91.06 275 ASN A O 1
ATOM 2228 N N . GLU A 1 276 ? -3.967 12.987 -3.673 1.00 95.19 276 GLU A N 1
ATOM 2229 C CA . GLU A 1 276 ? -4.420 11.632 -3.994 1.00 95.19 276 GLU A CA 1
ATOM 2230 C C . GLU A 1 276 ? -4.248 10.654 -2.827 1.00 95.19 276 GLU A C 1
ATOM 2232 O O . GLU A 1 276 ? -4.689 9.509 -2.912 1.00 95.19 276 GLU A O 1
ATOM 2237 N N . ILE A 1 277 ? -3.581 11.059 -1.747 1.00 95.31 277 ILE A N 1
ATOM 2238 C CA . ILE A 1 277 ? -3.267 10.178 -0.624 1.00 95.31 277 ILE A CA 1
ATOM 2239 C C . ILE A 1 277 ? -4.488 10.063 0.286 1.00 95.31 277 ILE A C 1
ATOM 2241 O O . ILE A 1 277 ? -4.945 11.050 0.857 1.00 95.31 277 ILE A O 1
ATOM 2245 N N . LEU A 1 278 ? -4.979 8.835 0.452 1.00 96.19 278 LEU A N 1
ATOM 2246 C CA . LEU A 1 278 ? -6.065 8.515 1.381 1.00 96.19 278 LEU A CA 1
ATOM 2247 C C . LEU A 1 278 ? -5.512 8.218 2.774 1.00 96.19 278 LEU A C 1
ATOM 2249 O O . LEU A 1 278 ? -6.114 8.581 3.779 1.00 96.19 278 LEU A O 1
ATOM 2253 N N . PHE A 1 279 ? -4.341 7.581 2.829 1.00 96.75 279 PHE A N 1
ATOM 2254 C CA . PHE A 1 279 ? -3.656 7.244 4.067 1.00 96.75 279 PHE A CA 1
ATOM 2255 C C . PHE A 1 279 ? -2.141 7.274 3.876 1.00 96.75 279 PHE A C 1
ATOM 2257 O O . PHE A 1 279 ? -1.616 6.752 2.889 1.00 96.75 279 PHE A O 1
ATOM 2264 N N . ARG A 1 280 ? -1.436 7.876 4.837 1.00 96.31 280 ARG A N 1
ATOM 2265 C CA . ARG A 1 280 ? 0.028 7.952 4.899 1.00 96.31 280 ARG A CA 1
ATOM 2266 C C . ARG A 1 280 ? 0.517 7.766 6.323 1.00 96.31 280 ARG A C 1
ATOM 2268 O O . ARG A 1 280 ? -0.226 7.998 7.270 1.00 96.31 280 ARG A O 1
ATOM 2275 N N . LEU A 1 281 ? 1.795 7.448 6.456 1.00 96.56 281 LEU A N 1
ATOM 2276 C CA . LEU A 1 281 ? 2.495 7.455 7.731 1.00 96.56 281 LEU A CA 1
ATOM 2277 C C . LEU A 1 281 ? 3.543 8.560 7.737 1.00 96.56 281 LEU A C 1
ATOM 2279 O O . LEU A 1 281 ? 4.366 8.625 6.825 1.00 96.56 281 LEU A O 1
ATOM 2283 N N . ASN A 1 282 ? 3.518 9.418 8.754 1.00 95.12 282 ASN A N 1
ATOM 2284 C CA . ASN A 1 282 ? 4.471 10.518 8.882 1.00 95.12 282 ASN A CA 1
ATOM 2285 C C . ASN A 1 282 ? 5.787 10.016 9.498 1.00 95.12 282 ASN A C 1
ATOM 2287 O O . ASN A 1 282 ? 5.782 9.351 10.533 1.00 95.12 282 ASN A O 1
ATOM 2291 N N . ILE A 1 283 ? 6.905 10.362 8.863 1.00 95.19 283 ILE A N 1
ATOM 2292 C CA . ILE A 1 283 ? 8.270 10.016 9.263 1.00 95.19 283 ILE A CA 1
ATOM 2293 C C . ILE A 1 283 ? 9.119 11.275 9.067 1.00 95.19 283 ILE A C 1
ATOM 2295 O O . ILE A 1 283 ? 9.532 11.596 7.955 1.00 95.19 283 ILE A O 1
ATOM 2299 N N . GLU A 1 284 ? 9.359 12.022 10.146 1.00 93.31 284 GLU A N 1
ATOM 2300 C CA . GLU A 1 284 ? 10.047 13.324 10.080 1.00 93.31 284 GLU A CA 1
ATOM 2301 C C . GLU A 1 284 ? 11.466 13.237 9.506 1.00 93.31 284 GLU A C 1
ATOM 2303 O O . GLU A 1 284 ? 11.918 14.176 8.856 1.00 93.31 284 GLU A O 1
ATOM 2308 N N . LYS A 1 285 ? 12.151 12.109 9.734 1.00 93.81 285 LYS A N 1
ATOM 2309 C CA . LYS A 1 285 ? 13.524 11.845 9.280 1.00 93.81 285 LYS A CA 1
ATOM 2310 C C . LYS A 1 285 ? 13.590 10.926 8.061 1.00 93.81 285 LYS A C 1
ATOM 2312 O O . LYS A 1 285 ? 14.616 10.299 7.826 1.00 93.81 285 LYS A O 1
ATOM 2317 N N . LEU A 1 286 ? 12.512 10.847 7.276 1.00 95.12 286 LEU A N 1
ATOM 2318 C CA . LEU A 1 286 ? 12.442 9.919 6.146 1.00 95.12 286 LEU A CA 1
ATOM 2319 C C . LEU A 1 286 ? 13.614 10.095 5.178 1.00 95.12 286 LEU A C 1
ATOM 2321 O O . LEU A 1 286 ? 14.183 9.104 4.743 1.00 95.12 286 LEU A O 1
ATOM 2325 N N . GLU A 1 287 ? 13.990 11.335 4.865 1.00 91.81 287 GLU A N 1
ATOM 2326 C CA . GLU A 1 287 ? 15.113 11.625 3.969 1.00 91.81 287 GLU A CA 1
ATOM 2327 C C . GLU A 1 287 ? 16.451 11.074 4.489 1.00 91.81 287 GLU A C 1
ATOM 2329 O O . GLU A 1 287 ? 17.208 10.468 3.726 1.00 91.81 287 GLU A O 1
ATOM 2334 N N . ASP A 1 288 ? 16.703 11.192 5.795 1.00 93.50 288 ASP A N 1
ATOM 2335 C CA . ASP A 1 288 ? 17.882 10.604 6.436 1.00 93.50 288 ASP A CA 1
ATOM 2336 C C . ASP A 1 288 ? 17.818 9.070 6.371 1.00 93.50 288 ASP A C 1
ATOM 2338 O O . ASP A 1 288 ? 18.792 8.418 5.978 1.00 93.50 288 ASP A O 1
ATOM 2342 N N . ASP A 1 289 ? 16.654 8.496 6.695 1.00 94.44 289 ASP A N 1
ATOM 2343 C CA . ASP A 1 289 ? 16.425 7.050 6.774 1.00 94.44 289 ASP A CA 1
ATOM 2344 C C . ASP A 1 289 ? 16.592 6.353 5.408 1.00 94.44 289 ASP A C 1
ATOM 2346 O O . ASP A 1 289 ? 17.129 5.242 5.332 1.00 94.44 289 ASP A O 1
ATOM 2350 N N . ILE A 1 290 ? 16.188 7.009 4.311 1.00 95.88 290 ILE A N 1
ATOM 2351 C CA . ILE A 1 290 ? 16.317 6.473 2.942 1.00 95.88 290 ILE A CA 1
ATOM 2352 C C . ILE A 1 290 ? 17.681 6.743 2.302 1.00 95.88 290 ILE A C 1
ATOM 2354 O O . ILE A 1 290 ? 18.018 6.097 1.309 1.00 95.88 290 ILE A O 1
ATOM 2358 N N . SER A 1 291 ? 18.472 7.678 2.839 1.00 95.81 291 SER A N 1
ATOM 2359 C CA . SER A 1 291 ? 19.670 8.216 2.175 1.00 95.81 291 SER A CA 1
ATOM 2360 C C . SER A 1 291 ? 20.688 7.150 1.743 1.00 95.81 291 SER A C 1
ATOM 2362 O O . SER A 1 291 ? 21.349 7.309 0.717 1.00 95.81 291 SER A O 1
ATOM 2364 N N . SER A 1 292 ? 20.806 6.055 2.505 1.00 96.12 292 SER A N 1
ATOM 2365 C CA . SER A 1 292 ? 21.708 4.923 2.228 1.00 96.12 292 SER A CA 1
ATOM 2366 C C . SER A 1 292 ? 21.173 3.925 1.189 1.00 96.12 292 SER A C 1
ATOM 2368 O O . SER A 1 292 ? 21.938 3.115 0.663 1.00 96.12 292 SER A O 1
ATOM 2370 N N . TYR A 1 293 ? 19.880 3.985 0.870 1.00 97.31 293 TYR A N 1
ATOM 2371 C CA . TYR A 1 293 ? 19.218 3.149 -0.134 1.00 97.31 293 TYR A CA 1
ATOM 2372 C C . TYR A 1 293 ? 19.088 3.901 -1.459 1.00 97.31 293 TYR A C 1
ATOM 2374 O O . TYR A 1 293 ? 19.441 3.371 -2.510 1.00 97.31 293 TYR A O 1
ATOM 2382 N N . PHE A 1 294 ? 18.615 5.145 -1.412 1.00 94.31 294 PHE A N 1
ATOM 2383 C CA . PHE A 1 294 ? 18.519 6.037 -2.563 1.00 94.31 294 PHE A CA 1
ATOM 2384 C C . PHE A 1 294 ? 18.557 7.497 -2.096 1.00 94.31 294 PHE A C 1
ATOM 2386 O O . PHE A 1 294 ? 17.560 8.085 -1.692 1.00 94.31 294 PHE A O 1
ATOM 2393 N N . GLY A 1 295 ? 19.741 8.097 -2.131 1.00 93.44 295 GLY A N 1
ATOM 2394 C CA . GLY A 1 295 ? 19.955 9.472 -1.699 1.00 93.44 295 GLY A CA 1
ATOM 2395 C C . GLY A 1 295 ? 21.433 9.830 -1.664 1.00 93.44 295 GLY A C 1
ATOM 2396 O O . GLY A 1 295 ? 22.261 9.155 -2.277 1.00 93.44 295 GLY A O 1
ATOM 2397 N N . GLU A 1 296 ? 21.757 10.901 -0.942 1.00 93.25 296 GLU A N 1
ATOM 2398 C CA . GLU A 1 296 ? 23.111 11.459 -0.900 1.00 93.25 296 GLU A CA 1
ATOM 2399 C C . GLU A 1 296 ? 24.147 10.445 -0.400 1.00 93.25 296 GLU A C 1
ATOM 2401 O O . GLU A 1 296 ? 25.171 10.259 -1.051 1.00 93.25 296 GLU A O 1
ATOM 2406 N N . ASN A 1 297 ? 23.854 9.714 0.681 1.00 95.31 297 ASN A N 1
ATOM 2407 C CA . ASN A 1 297 ? 24.775 8.713 1.226 1.00 95.31 297 ASN A CA 1
ATOM 2408 C C . ASN A 1 297 ? 25.020 7.554 0.246 1.00 95.31 297 ASN A C 1
ATOM 2410 O O . ASN A 1 297 ? 26.162 7.140 0.063 1.00 95.31 297 ASN A O 1
ATOM 2414 N N . ALA A 1 298 ? 23.980 7.046 -0.424 1.00 95.88 298 ALA A N 1
ATOM 2415 C CA . ALA A 1 298 ? 24.132 5.983 -1.420 1.00 95.88 298 ALA A CA 1
ATOM 2416 C C . ALA A 1 298 ? 25.075 6.392 -2.569 1.00 95.88 298 ALA A C 1
ATOM 2418 O O . ALA A 1 298 ? 25.863 5.569 -3.030 1.00 95.88 298 ALA A O 1
ATOM 2419 N N . ILE A 1 299 ? 25.013 7.658 -2.997 1.00 96.00 299 ILE A N 1
ATOM 2420 C CA . ILE A 1 299 ? 25.860 8.224 -4.058 1.00 96.00 299 ILE A CA 1
ATOM 2421 C C . ILE A 1 299 ? 27.276 8.505 -3.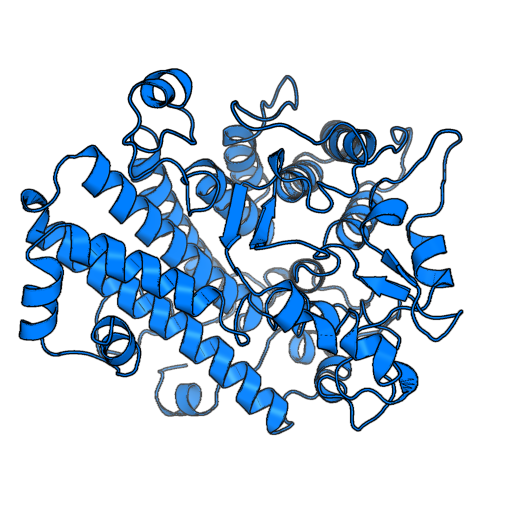540 1.00 96.00 299 ILE A C 1
ATOM 2423 O O . ILE A 1 299 ? 28.253 8.119 -4.175 1.00 96.00 299 ILE A O 1
ATOM 2427 N N . ALA A 1 300 ? 27.402 9.148 -2.376 1.00 95.50 300 ALA A N 1
ATOM 2428 C CA . ALA A 1 300 ? 28.686 9.548 -1.801 1.00 95.50 300 ALA A CA 1
ATOM 2429 C C . ALA A 1 300 ? 29.609 8.352 -1.512 1.00 95.50 300 ALA A C 1
ATOM 2431 O O . ALA A 1 300 ? 30.825 8.463 -1.662 1.00 95.50 300 ALA A O 1
ATOM 2432 N N . TYR A 1 301 ? 29.036 7.204 -1.136 1.00 92.69 301 TYR A N 1
ATOM 2433 C CA . TYR A 1 301 ? 29.779 5.965 -0.879 1.00 92.69 301 TYR A CA 1
ATOM 2434 C C . TYR A 1 301 ? 29.828 5.000 -2.081 1.00 92.69 301 TYR A C 1
ATOM 2436 O O . TYR A 1 301 ? 30.365 3.899 -1.955 1.00 92.69 301 TYR A O 1
ATOM 2444 N N . GLY A 1 302 ? 29.312 5.415 -3.243 1.00 95.00 302 GLY A N 1
ATOM 2445 C CA . GLY A 1 302 ? 29.340 4.668 -4.499 1.00 95.00 302 GLY A CA 1
ATOM 2446 C C . GLY A 1 302 ? 28.303 3.543 -4.579 1.00 95.00 302 GLY A C 1
ATOM 2447 O O . GLY A 1 302 ? 28.388 2.528 -3.879 1.00 95.00 302 GLY A O 1
ATOM 2448 N N . VAL A 1 303 ? 27.352 3.658 -5.513 1.00 95.56 303 VAL A N 1
ATOM 2449 C CA . VAL A 1 303 ? 26.222 2.710 -5.599 1.00 95.56 303 VAL A CA 1
ATOM 2450 C C . VAL A 1 303 ? 26.626 1.288 -5.995 1.00 95.56 303 VAL A C 1
ATOM 2452 O O . VAL A 1 303 ? 25.949 0.335 -5.621 1.00 95.56 303 VAL A O 1
ATOM 2455 N N . SER A 1 304 ? 27.730 1.111 -6.730 1.00 91.19 304 SER A N 1
ATOM 2456 C CA . SER A 1 304 ? 28.144 -0.213 -7.239 1.00 91.19 304 SER A CA 1
ATOM 2457 C C . SER A 1 304 ? 28.703 -1.141 -6.156 1.00 91.19 304 SER A C 1
ATOM 2459 O O . SER A 1 304 ? 28.642 -2.359 -6.301 1.00 91.19 304 SER A O 1
ATOM 2461 N N . SER A 1 305 ? 29.255 -0.572 -5.083 1.00 89.00 305 SER A N 1
ATOM 2462 C CA . SER A 1 305 ? 29.844 -1.297 -3.948 1.00 89.00 305 SER A CA 1
ATOM 2463 C C . SER A 1 305 ? 28.998 -1.216 -2.676 1.00 89.00 305 SER A C 1
ATOM 2465 O O . SER A 1 305 ? 29.383 -1.773 -1.649 1.00 89.00 305 SER A O 1
ATOM 2467 N N . SER A 1 306 ? 27.861 -0.522 -2.723 1.00 94.12 306 SER A N 1
ATOM 2468 C CA . SER A 1 306 ? 26.990 -0.340 -1.566 1.00 94.12 306 SER A CA 1
ATOM 2469 C C . SER A 1 306 ? 26.307 -1.648 -1.152 1.00 94.12 306 SER A C 1
ATOM 2471 O O . SER A 1 306 ? 25.844 -2.428 -1.985 1.00 94.12 306 SER A O 1
ATOM 2473 N N . ALA A 1 307 ? 26.199 -1.865 0.160 1.00 95.25 307 ALA A N 1
ATOM 2474 C CA . ALA A 1 307 ? 25.454 -2.986 0.729 1.00 95.25 307 ALA A CA 1
ATOM 2475 C C . ALA A 1 307 ? 23.927 -2.762 0.726 1.00 95.25 307 ALA A C 1
ATOM 2477 O O . ALA A 1 307 ? 23.175 -3.694 1.013 1.00 95.25 307 ALA A O 1
ATOM 2478 N N . THR A 1 308 ? 23.464 -1.541 0.437 1.00 96.38 308 THR A N 1
ATOM 2479 C CA . THR A 1 308 ? 22.055 -1.137 0.583 1.00 96.38 308 THR A CA 1
ATOM 2480 C C . THR A 1 308 ? 21.469 -0.414 -0.623 1.00 96.38 308 THR A C 1
ATOM 2482 O O . THR A 1 308 ? 20.247 -0.317 -0.695 1.00 96.38 308 THR A O 1
ATOM 2485 N N . ALA A 1 309 ? 22.283 0.114 -1.543 1.00 97.69 309 ALA A N 1
ATOM 2486 C CA . ALA A 1 309 ? 21.790 0.973 -2.618 1.00 97.69 309 ALA A CA 1
ATOM 2487 C C . ALA A 1 309 ? 20.792 0.247 -3.538 1.00 97.69 309 ALA A C 1
ATOM 2489 O O . ALA A 1 309 ? 21.106 -0.739 -4.204 1.00 97.69 309 ALA A O 1
ATOM 2490 N N . LEU A 1 310 ? 19.588 0.801 -3.641 1.00 97.69 310 LEU A N 1
ATOM 2491 C CA . LEU A 1 310 ? 18.496 0.276 -4.446 1.00 97.69 310 LEU A CA 1
ATOM 2492 C C . LEU A 1 310 ? 18.400 1.076 -5.748 1.00 97.69 310 LEU A C 1
ATOM 2494 O O . LEU A 1 310 ? 17.856 2.179 -5.798 1.00 97.69 310 LEU A O 1
ATOM 2498 N N . CYS A 1 311 ? 18.973 0.512 -6.811 1.00 97.31 311 CYS A N 1
ATOM 2499 C CA . CYS A 1 311 ? 19.109 1.171 -8.109 1.00 97.31 311 CYS A CA 1
ATOM 2500 C C . CYS A 1 311 ? 18.482 0.360 -9.251 1.00 97.31 311 CYS A C 1
ATOM 2502 O O . CYS A 1 311 ? 18.307 -0.861 -9.170 1.00 97.31 311 CYS A O 1
ATOM 2504 N N . PHE A 1 312 ? 18.214 1.064 -10.347 1.00 96.12 312 PHE A N 1
ATOM 2505 C CA . PHE A 1 312 ? 17.694 0.552 -11.608 1.00 96.12 312 PHE A CA 1
ATOM 2506 C C . PHE A 1 312 ? 18.666 0.834 -12.752 1.00 96.12 312 PHE A C 1
ATOM 2508 O O . PHE A 1 312 ? 19.401 1.822 -12.738 1.00 96.12 312 PHE A O 1
ATOM 2515 N N . THR A 1 313 ? 18.606 0.033 -13.810 1.00 96.62 313 THR A N 1
ATOM 2516 C CA . THR A 1 313 ? 19.187 0.384 -15.108 1.00 96.62 313 THR A CA 1
ATOM 2517 C C . THR A 1 313 ? 18.418 1.547 -15.739 1.00 96.62 313 THR A C 1
ATOM 2519 O O . THR A 1 313 ? 17.232 1.413 -16.045 1.00 96.62 313 THR A O 1
ATOM 2522 N N . ALA A 1 314 ? 19.108 2.661 -16.008 1.00 97.00 314 ALA A N 1
ATOM 2523 C CA . ALA A 1 314 ? 18.504 3.894 -16.523 1.00 97.00 314 ALA A CA 1
ATOM 2524 C C . ALA A 1 314 ? 17.694 3.673 -17.813 1.00 97.00 314 ALA A C 1
ATOM 2526 O O . ALA A 1 314 ? 16.554 4.113 -17.918 1.00 97.00 314 ALA A O 1
ATOM 2527 N N . THR A 1 315 ? 18.229 2.911 -18.773 1.00 96.94 315 THR A N 1
ATOM 2528 C CA . THR A 1 315 ? 17.540 2.640 -20.047 1.00 96.94 315 THR A CA 1
ATOM 2529 C C . THR A 1 315 ? 16.253 1.836 -19.877 1.00 96.94 315 THR A C 1
ATOM 2531 O O . THR A 1 315 ? 15.305 2.051 -20.624 1.00 96.94 315 THR A O 1
ATOM 2534 N N . LYS A 1 316 ? 16.174 0.937 -18.888 1.00 96.44 316 LYS A N 1
ATOM 2535 C CA . LYS A 1 316 ? 14.948 0.169 -18.626 1.00 96.44 316 LYS A CA 1
ATOM 2536 C C . LYS A 1 316 ? 13.851 1.044 -18.033 1.00 96.44 316 LYS A C 1
ATOM 2538 O O . LYS A 1 316 ? 12.699 0.899 -18.430 1.00 96.44 316 LYS A O 1
ATOM 2543 N N . VAL A 1 317 ? 14.218 1.974 -17.147 1.00 96.88 317 VAL A N 1
ATOM 2544 C CA . VAL A 1 317 ? 13.287 2.996 -16.652 1.00 96.88 317 VAL A CA 1
ATOM 2545 C C . VAL A 1 317 ? 12.800 3.852 -17.818 1.00 96.88 317 VAL A C 1
ATOM 2547 O O . VAL A 1 317 ? 11.595 3.941 -18.032 1.00 96.88 317 VAL A O 1
ATOM 2550 N N . SER A 1 318 ? 13.708 4.399 -18.633 1.00 96.06 318 SER A N 1
ATOM 2551 C CA . SER A 1 318 ? 13.323 5.196 -19.803 1.00 96.06 318 SER A CA 1
ATOM 2552 C C . SER A 1 318 ? 12.382 4.439 -20.740 1.00 96.06 318 SER A C 1
ATOM 2554 O O . SER A 1 318 ? 11.383 5.004 -21.159 1.00 96.06 318 SER A O 1
ATOM 2556 N N . ASN A 1 319 ? 12.639 3.157 -21.014 1.00 95.44 319 ASN A N 1
ATOM 2557 C CA . ASN A 1 319 ? 11.783 2.342 -21.881 1.00 95.44 319 ASN A CA 1
ATOM 2558 C C . ASN A 1 319 ? 10.402 2.066 -21.270 1.00 95.44 319 ASN A C 1
ATOM 2560 O O . ASN A 1 319 ? 9.414 2.033 -21.999 1.00 95.44 319 ASN A O 1
ATOM 2564 N N . LEU A 1 320 ? 10.308 1.863 -19.951 1.00 95.50 320 LEU A N 1
ATOM 2565 C CA . LEU A 1 320 ? 9.021 1.644 -19.284 1.00 95.50 320 LEU A CA 1
ATOM 2566 C C . LEU A 1 320 ? 8.130 2.890 -19.379 1.00 95.50 320 LEU A C 1
ATOM 2568 O O . LEU A 1 320 ? 6.933 2.772 -19.640 1.00 95.50 320 LEU A O 1
ATOM 2572 N N . TYR A 1 321 ? 8.710 4.077 -19.202 1.00 96.94 321 TYR A N 1
ATOM 2573 C CA . TYR A 1 321 ? 7.987 5.354 -19.187 1.00 96.94 321 TYR A CA 1
ATOM 2574 C C . TYR A 1 321 ? 8.073 6.143 -20.500 1.00 96.94 321 TYR A C 1
ATOM 2576 O O . TYR A 1 321 ? 7.687 7.310 -20.533 1.00 96.94 321 TYR A O 1
ATOM 2584 N N . GLN A 1 322 ? 8.581 5.541 -21.576 1.00 94.75 322 GLN A N 1
ATOM 2585 C CA . GLN A 1 322 ? 8.720 6.234 -22.853 1.00 94.75 322 GLN A CA 1
ATOM 2586 C C . GLN A 1 322 ? 7.358 6.700 -23.378 1.00 94.75 322 GLN A C 1
ATOM 2588 O O . GLN A 1 322 ? 6.346 6.012 -23.212 1.00 94.75 322 GLN A O 1
ATOM 2593 N N . ALA A 1 323 ? 7.355 7.849 -24.052 1.00 95.00 323 ALA A N 1
ATOM 2594 C CA . ALA A 1 323 ? 6.193 8.325 -24.785 1.00 95.00 323 ALA A CA 1
ATOM 2595 C C . ALA A 1 323 ? 5.795 7.298 -25.855 1.00 95.00 323 ALA A C 1
ATOM 2597 O O . ALA A 1 323 ? 6.635 6.851 -26.640 1.00 95.00 323 ALA A O 1
ATOM 2598 N N . VAL A 1 324 ? 4.516 6.926 -25.879 1.00 92.12 324 VAL A N 1
ATOM 2599 C CA . VAL A 1 324 ? 3.941 6.036 -26.899 1.00 92.12 324 VAL A CA 1
ATOM 2600 C C . VAL A 1 324 ? 3.130 6.850 -27.905 1.00 92.12 324 VAL A C 1
ATOM 2602 O O . VAL A 1 324 ? 3.118 6.531 -29.091 1.00 92.12 324 VAL A O 1
ATOM 2605 N N . SER A 1 325 ? 2.501 7.930 -27.443 1.00 93.50 325 SER A N 1
ATOM 2606 C CA . SER A 1 325 ? 1.733 8.869 -28.258 1.00 93.50 325 SER A CA 1
ATOM 2607 C C . SER A 1 325 ? 2.386 10.247 -28.291 1.00 93.50 325 SER A C 1
ATOM 2609 O O . SER A 1 325 ? 3.051 10.674 -27.345 1.00 93.50 325 SER A O 1
ATOM 2611 N N . ALA A 1 326 ? 2.156 10.985 -29.379 1.00 92.88 326 ALA A N 1
ATOM 2612 C CA . ALA A 1 326 ? 2.504 12.399 -29.428 1.00 92.88 326 ALA A CA 1
ATOM 2613 C C . ALA A 1 326 ? 1.718 13.155 -28.343 1.00 92.88 326 ALA A C 1
ATOM 2615 O O . ALA A 1 326 ? 0.492 13.106 -28.325 1.00 92.88 326 ALA A O 1
ATOM 2616 N N . GLY A 1 327 ? 2.429 13.845 -27.449 1.00 92.00 327 GLY A N 1
ATOM 2617 C CA . GLY A 1 327 ? 1.836 14.540 -26.303 1.00 92.00 327 GLY A CA 1
ATOM 2618 C C . GLY A 1 327 ? 1.916 13.777 -24.979 1.00 92.00 327 GLY A C 1
ATOM 2619 O O . GLY A 1 327 ? 1.586 14.368 -23.956 1.00 92.00 327 GLY A O 1
ATOM 2620 N N . ASP A 1 328 ? 2.386 12.523 -24.973 1.00 96.38 328 ASP A N 1
ATOM 2621 C CA . ASP A 1 328 ? 2.728 11.839 -23.723 1.00 96.38 328 ASP A CA 1
ATOM 2622 C C . ASP A 1 328 ? 3.886 12.559 -23.026 1.00 96.38 328 ASP A C 1
ATOM 2624 O O . ASP A 1 328 ? 4.952 12.779 -23.607 1.00 96.38 328 ASP A O 1
ATOM 2628 N N . ASP A 1 329 ? 3.678 12.878 -21.755 1.00 94.69 329 ASP A N 1
ATOM 2629 C CA . ASP A 1 329 ? 4.637 13.573 -20.913 1.00 94.69 329 ASP A CA 1
ATOM 2630 C C . ASP A 1 329 ? 4.558 13.041 -19.475 1.00 94.69 329 ASP A C 1
ATOM 2632 O O . ASP A 1 329 ? 4.070 13.719 -18.572 1.00 94.69 329 ASP A O 1
ATOM 2636 N N . ASP A 1 330 ? 4.995 11.791 -19.268 1.00 97.00 330 ASP A N 1
ATOM 2637 C CA . ASP A 1 330 ? 4.777 11.079 -18.003 1.00 97.00 330 ASP A CA 1
ATOM 2638 C C . ASP A 1 330 ? 5.426 11.807 -16.813 1.00 97.00 330 ASP A C 1
ATOM 2640 O O . ASP A 1 330 ? 6.654 11.848 -16.657 1.00 97.00 330 ASP A O 1
ATOM 2644 N N . TYR A 1 331 ? 4.591 12.355 -15.928 1.00 96.19 331 TYR A N 1
ATOM 2645 C CA . TYR A 1 331 ? 5.032 13.113 -14.754 1.00 96.19 331 TYR A CA 1
ATOM 2646 C C . TYR A 1 331 ? 5.934 12.281 -13.842 1.00 96.19 331 TYR A C 1
ATOM 2648 O O . TYR A 1 331 ? 6.836 12.814 -13.195 1.00 96.19 331 TYR A O 1
ATOM 2656 N N . ARG A 1 332 ? 5.732 10.963 -13.807 1.00 97.38 332 ARG A N 1
ATOM 2657 C CA . ARG A 1 332 ? 6.482 10.057 -12.935 1.00 97.38 332 ARG A CA 1
ATOM 2658 C C . ARG A 1 332 ? 7.919 9.910 -13.395 1.00 97.38 332 ARG A C 1
ATOM 2660 O O . ARG A 1 332 ? 8.811 9.911 -12.555 1.00 97.38 332 ARG A O 1
ATOM 2667 N N . LEU A 1 333 ? 8.169 9.870 -14.705 1.00 96.62 333 LEU A N 1
ATOM 2668 C CA . LEU A 1 333 ? 9.535 9.812 -15.228 1.00 96.62 333 LEU A CA 1
ATOM 2669 C C . LEU A 1 333 ? 10.352 11.037 -14.794 1.00 96.62 333 LEU A C 1
ATOM 2671 O O . LEU A 1 333 ? 11.520 10.910 -14.437 1.00 96.62 333 LEU A O 1
ATOM 2675 N N . LYS A 1 334 ? 9.713 12.211 -14.766 1.00 93.75 334 LYS A N 1
ATOM 2676 C CA . LYS A 1 334 ? 10.331 13.478 -14.349 1.00 93.75 334 LYS A CA 1
ATOM 2677 C C . LYS A 1 334 ? 10.567 13.572 -12.844 1.00 93.75 334 LYS A C 1
ATOM 2679 O O . LYS A 1 334 ? 11.517 14.215 -12.409 1.00 93.75 334 LYS A O 1
ATOM 2684 N N . LEU A 1 335 ? 9.670 12.990 -12.047 1.00 96.50 335 LEU A N 1
ATOM 2685 C CA . LEU A 1 335 ? 9.612 13.225 -10.603 1.00 96.50 335 LEU A CA 1
ATOM 2686 C C . LEU A 1 335 ? 10.141 12.063 -9.758 1.00 96.50 335 LEU A C 1
ATOM 2688 O O . LEU A 1 335 ? 10.608 12.291 -8.644 1.00 96.50 335 LEU A O 1
ATOM 2692 N N . TRP A 1 336 ? 10.036 10.820 -10.216 1.00 97.38 336 TRP A N 1
ATOM 2693 C CA . TRP A 1 336 ? 10.256 9.642 -9.367 1.00 97.38 336 TRP A CA 1
ATOM 2694 C C . TRP A 1 336 ? 11.629 9.009 -9.525 1.00 97.38 336 TRP A C 1
ATOM 2696 O O . TRP A 1 336 ? 11.948 8.095 -8.766 1.00 97.38 336 TRP A O 1
ATOM 2706 N N . PHE A 1 337 ? 12.462 9.520 -10.430 1.00 97.50 337 PHE A N 1
ATOM 2707 C CA . PHE A 1 337 ? 13.802 8.999 -10.681 1.00 97.50 337 PHE A CA 1
ATOM 2708 C C . PHE A 1 337 ? 14.845 10.107 -10.629 1.00 97.50 337 PHE A C 1
ATOM 2710 O O . PHE A 1 337 ? 14.582 11.250 -11.001 1.00 97.50 337 PHE A O 1
ATOM 2717 N N . GLN A 1 338 ? 16.043 9.754 -10.173 1.00 96.62 338 GLN A N 1
ATOM 2718 C CA . GLN A 1 338 ? 17.218 10.617 -10.224 1.00 96.62 338 GLN A CA 1
ATOM 2719 C C . GLN A 1 338 ? 18.457 9.813 -10.641 1.00 96.62 338 GLN A C 1
ATOM 2721 O O . GLN A 1 338 ? 18.523 8.606 -10.373 1.00 96.62 338 GLN A O 1
ATOM 2726 N N . PRO A 1 339 ? 19.438 10.454 -11.300 1.00 96.88 339 PRO A N 1
ATOM 2727 C CA . PRO A 1 339 ? 20.704 9.814 -11.628 1.00 96.88 339 PRO A CA 1
ATOM 2728 C C . PRO A 1 339 ? 21.516 9.468 -10.373 1.00 96.88 339 PRO A C 1
ATOM 2730 O O . PRO A 1 339 ? 21.294 10.016 -9.295 1.00 96.88 339 PRO A O 1
ATOM 2733 N N . THR A 1 340 ? 22.472 8.557 -10.542 1.00 97.25 340 THR A N 1
ATOM 2734 C CA . THR A 1 340 ? 23.461 8.172 -9.519 1.00 97.25 340 THR A CA 1
ATOM 2735 C C . THR A 1 340 ? 24.870 8.638 -9.920 1.00 97.25 340 THR A C 1
ATOM 2737 O O . THR A 1 340 ? 25.032 9.273 -10.963 1.00 97.25 340 THR A O 1
ATOM 2740 N N . ASP A 1 341 ? 25.900 8.291 -9.139 1.00 95.88 341 ASP A N 1
ATOM 2741 C CA . ASP A 1 341 ? 27.318 8.440 -9.515 1.00 95.88 341 ASP A CA 1
ATOM 2742 C C . ASP A 1 341 ? 27.722 7.570 -10.724 1.00 95.88 341 ASP A C 1
ATOM 2744 O O . ASP A 1 341 ? 28.745 7.816 -11.363 1.00 95.88 341 ASP A O 1
ATOM 2748 N N . VAL A 1 342 ? 26.895 6.588 -11.096 1.00 96.19 342 VAL A N 1
ATOM 2749 C CA . VAL A 1 342 ? 27.075 5.745 -12.282 1.00 96.19 342 VAL A CA 1
ATOM 2750 C C . VAL A 1 342 ? 26.059 6.133 -13.356 1.00 96.19 342 VAL A C 1
ATOM 2752 O O . VAL A 1 342 ? 24.857 5.939 -13.194 1.00 96.19 342 VAL A O 1
ATOM 2755 N N . SER A 1 343 ? 26.533 6.601 -14.515 1.00 93.94 343 SER A N 1
ATOM 2756 C CA . SER A 1 343 ? 25.684 7.144 -15.595 1.00 93.94 343 SER A CA 1
ATOM 2757 C C . SER A 1 343 ? 24.620 6.180 -16.146 1.00 93.94 343 SER A C 1
ATOM 2759 O O . SER A 1 343 ? 23.583 6.620 -16.636 1.00 93.94 343 SER A O 1
ATOM 2761 N N . SER A 1 344 ? 24.851 4.865 -16.061 1.00 95.19 344 SER A N 1
ATOM 2762 C CA . SER A 1 344 ? 23.905 3.825 -16.503 1.00 95.19 344 SER A CA 1
ATOM 2763 C C . SER A 1 344 ? 22.891 3.393 -15.432 1.00 95.19 344 SER A C 1
ATOM 2765 O O . SER A 1 344 ? 22.059 2.515 -15.691 1.00 95.19 344 SER A O 1
ATOM 2767 N N . SER A 1 345 ? 22.957 3.989 -14.240 1.00 96.81 345 SER A N 1
ATOM 2768 C CA . SER A 1 345 ? 22.127 3.651 -13.087 1.00 96.81 345 SER A CA 1
ATOM 2769 C C . SER A 1 345 ? 21.334 4.863 -12.612 1.00 96.81 345 SER A C 1
ATOM 2771 O O . SER A 1 345 ? 21.885 5.953 -12.447 1.00 96.81 345 SER A O 1
ATOM 2773 N N . TRP A 1 346 ? 20.048 4.647 -12.345 1.00 97.81 346 TRP A N 1
ATOM 2774 C CA . TRP A 1 346 ? 19.147 5.591 -11.678 1.00 97.81 346 TRP A CA 1
ATOM 2775 C C . TRP A 1 346 ? 18.653 5.004 -10.356 1.00 97.81 346 TRP A C 1
ATOM 2777 O O . TRP A 1 346 ? 18.734 3.797 -10.138 1.00 97.81 346 TRP A O 1
ATOM 2787 N N . MET A 1 347 ? 18.112 5.848 -9.487 1.00 97.62 347 MET A N 1
ATOM 2788 C CA . MET A 1 347 ? 17.504 5.447 -8.217 1.00 97.62 347 MET A CA 1
ATOM 2789 C C . MET A 1 347 ? 16.173 6.179 -7.993 1.00 97.62 347 MET A C 1
ATOM 2791 O O . MET A 1 347 ? 15.916 7.187 -8.665 1.00 97.62 347 MET A O 1
ATOM 2795 N N . PRO A 1 348 ? 15.316 5.706 -7.070 1.00 97.31 348 PRO A N 1
ATOM 2796 C CA . PRO A 1 348 ? 14.114 6.435 -6.691 1.00 97.31 348 PRO A CA 1
ATOM 2797 C C . PRO A 1 348 ? 14.419 7.863 -6.208 1.00 97.31 348 PRO A C 1
ATOM 2799 O O . PRO A 1 348 ? 15.345 8.093 -5.437 1.00 97.31 348 PRO A O 1
ATOM 2802 N N . ALA A 1 349 ? 13.595 8.818 -6.634 1.00 96.44 349 ALA A N 1
ATOM 2803 C CA . ALA A 1 349 ? 13.559 10.204 -6.149 1.00 96.44 349 ALA A CA 1
ATOM 2804 C C . ALA A 1 349 ? 12.202 10.569 -5.522 1.00 96.44 349 ALA A C 1
ATOM 2806 O O . ALA A 1 349 ? 11.982 11.700 -5.095 1.00 96.44 349 ALA A O 1
ATOM 2807 N N . LYS A 1 350 ? 11.278 9.604 -5.473 1.00 94.31 350 LYS A N 1
ATOM 2808 C CA . LYS A 1 350 ? 9.881 9.778 -5.063 1.00 94.31 350 LYS A CA 1
ATOM 2809 C C . LYS A 1 350 ? 9.718 10.325 -3.639 1.00 94.31 350 LYS A C 1
ATOM 2811 O O . LYS A 1 350 ? 8.806 11.106 -3.394 1.00 94.31 350 LYS A O 1
ATOM 2816 N N . TYR A 1 351 ? 10.639 9.975 -2.740 1.00 95.06 351 TYR A N 1
ATOM 2817 C CA . TYR A 1 351 ? 10.656 10.406 -1.337 1.00 95.06 351 TYR A CA 1
ATOM 2818 C C . TYR A 1 351 ? 11.618 11.568 -1.042 1.00 95.06 351 TYR A C 1
ATOM 2820 O O . TYR A 1 351 ? 11.845 11.900 0.118 1.00 95.06 351 TYR A O 1
ATOM 2828 N N . LYS A 1 352 ? 12.191 12.208 -2.068 1.00 92.50 352 LYS A N 1
ATOM 2829 C CA . LYS A 1 352 ? 13.091 13.355 -1.884 1.00 92.50 352 LYS A CA 1
ATOM 2830 C C . LYS A 1 352 ? 12.351 14.521 -1.217 1.00 92.50 352 LYS A C 1
ATOM 2832 O O . LYS A 1 352 ? 11.298 14.923 -1.715 1.00 92.50 352 LYS A O 1
ATOM 2837 N N . ASN A 1 353 ? 12.899 15.059 -0.122 1.00 90.31 353 ASN A N 1
ATOM 2838 C CA . ASN A 1 353 ? 12.262 16.052 0.759 1.00 90.31 353 ASN A CA 1
ATOM 2839 C C . ASN A 1 353 ? 10.895 15.626 1.346 1.00 90.31 353 ASN A C 1
ATOM 2841 O O . ASN A 1 353 ? 10.127 16.471 1.819 1.00 90.31 353 ASN A O 1
ATOM 2845 N N . ALA A 1 354 ? 10.535 14.340 1.281 1.00 92.88 354 ALA A N 1
ATOM 2846 C CA . ALA A 1 354 ? 9.281 13.851 1.839 1.00 92.88 354 ALA A CA 1
ATOM 2847 C C . ALA A 1 354 ? 9.429 13.590 3.341 1.00 92.88 354 ALA A C 1
ATOM 2849 O O . ALA A 1 354 ? 10.487 13.203 3.825 1.00 92.88 354 ALA A O 1
ATOM 2850 N N . LYS A 1 355 ? 8.326 13.756 4.073 1.00 94.88 355 LYS A N 1
ATOM 2851 C CA . LYS A 1 355 ? 8.232 13.468 5.515 1.00 94.88 355 LYS A CA 1
ATOM 2852 C C . LYS A 1 355 ? 7.182 12.412 5.831 1.00 94.88 355 LYS A C 1
ATOM 2854 O O . LYS A 1 355 ? 6.619 12.373 6.923 1.00 94.88 355 LYS A O 1
ATOM 2859 N N . TYR A 1 356 ? 6.824 11.618 4.832 1.00 95.62 356 TYR A N 1
ATOM 2860 C CA . TYR A 1 356 ? 5.791 10.607 4.948 1.00 95.62 356 TYR A CA 1
ATOM 2861 C C . TYR A 1 356 ? 5.898 9.579 3.826 1.00 95.62 356 TYR A C 1
ATOM 2863 O O . TYR A 1 356 ? 6.407 9.873 2.744 1.00 95.62 356 TYR A O 1
ATOM 2871 N N . ILE A 1 357 ? 5.348 8.395 4.084 1.00 95.69 357 ILE A N 1
ATOM 2872 C CA . ILE A 1 357 ? 5.190 7.319 3.104 1.00 95.69 357 ILE A CA 1
ATOM 2873 C C . ILE A 1 357 ? 3.688 7.124 2.845 1.00 95.69 357 ILE A C 1
ATOM 2875 O O . ILE A 1 357 ? 2.928 6.973 3.809 1.00 95.69 357 ILE A O 1
ATOM 2879 N N . PRO A 1 358 ? 3.224 7.162 1.582 1.00 95.94 358 PRO A N 1
ATOM 2880 C CA . PRO A 1 358 ? 1.846 6.835 1.240 1.00 95.94 358 PRO A CA 1
ATOM 2881 C C . PRO A 1 358 ? 1.583 5.336 1.431 1.00 95.94 358 PRO A C 1
ATOM 2883 O O . PRO A 1 358 ? 2.432 4.501 1.136 1.00 95.94 358 PRO A O 1
ATOM 2886 N N . ILE A 1 359 ? 0.389 5.000 1.915 1.00 96.69 359 ILE A N 1
ATOM 2887 C CA . ILE A 1 359 ? -0.040 3.616 2.176 1.00 96.69 359 ILE A CA 1
ATOM 2888 C C . ILE A 1 359 ? -1.224 3.223 1.289 1.00 96.69 359 ILE A C 1
ATOM 2890 O O . ILE A 1 359 ? -1.322 2.087 0.815 1.00 96.69 359 ILE A O 1
ATOM 2894 N N . VAL A 1 360 ? -2.140 4.170 1.071 1.00 97.06 360 VAL A N 1
ATOM 2895 C CA . VAL A 1 360 ? -3.299 4.013 0.187 1.00 97.06 360 VAL A CA 1
ATOM 2896 C C . VAL A 1 360 ? -3.497 5.307 -0.593 1.00 97.06 360 VAL A C 1
ATOM 2898 O O . VAL A 1 360 ? -3.482 6.398 -0.012 1.00 97.06 360 VAL A O 1
ATOM 2901 N N . ARG A 1 361 ? -3.676 5.188 -1.911 1.00 95.81 361 ARG A N 1
ATOM 2902 C CA . ARG A 1 361 ? -3.793 6.314 -2.847 1.00 95.81 361 ARG A CA 1
ATOM 2903 C C . ARG A 1 361 ? -4.985 6.128 -3.777 1.00 95.81 361 ARG A C 1
ATOM 2905 O O . ARG A 1 361 ? -5.354 5.001 -4.094 1.00 95.81 361 ARG A O 1
ATOM 2912 N N . LEU A 1 362 ? -5.533 7.231 -4.281 1.00 97.62 362 LEU A N 1
ATOM 2913 C CA . LEU A 1 362 ? -6.598 7.219 -5.284 1.00 97.62 362 LEU A CA 1
ATOM 2914 C C . LEU A 1 362 ? -6.209 6.426 -6.527 1.00 97.62 362 LEU A C 1
ATOM 2916 O O . LEU A 1 362 ? -7.047 5.696 -7.044 1.00 97.62 362 LEU A O 1
ATOM 2920 N N . SER A 1 363 ? -4.962 6.527 -6.994 1.00 97.31 363 SER A N 1
ATOM 2921 C CA . SER A 1 363 ? -4.530 5.805 -8.193 1.00 97.31 363 SER A CA 1
ATOM 2922 C C . SER A 1 363 ? -4.731 4.297 -8.089 1.00 97.31 363 SER A C 1
ATOM 2924 O O . SER A 1 363 ? -5.153 3.675 -9.058 1.00 97.31 363 SER A O 1
ATOM 2926 N N . GLU A 1 364 ? -4.564 3.719 -6.901 1.00 98.25 364 GLU A N 1
ATOM 2927 C CA . GLU A 1 364 ? -4.908 2.321 -6.660 1.00 98.25 364 GLU A CA 1
ATOM 2928 C C . GLU A 1 364 ? -6.408 2.051 -6.786 1.00 98.25 364 GLU A C 1
ATOM 2930 O O . GLU A 1 364 ? -6.798 1.087 -7.436 1.00 98.25 364 GLU A O 1
ATOM 2935 N N . VAL A 1 365 ? -7.253 2.910 -6.211 1.00 98.62 365 VAL A N 1
ATOM 2936 C CA . VAL A 1 365 ? -8.717 2.774 -6.285 1.00 98.62 365 VAL A CA 1
ATOM 2937 C C . VAL A 1 365 ? -9.191 2.814 -7.741 1.00 98.62 365 VAL A C 1
ATOM 2939 O O . VAL A 1 365 ? -10.030 2.008 -8.134 1.00 98.62 365 VAL A O 1
ATOM 2942 N N . TYR A 1 366 ? -8.617 3.693 -8.567 1.00 98.75 366 TYR A N 1
ATOM 2943 C CA . TYR A 1 366 ? -8.903 3.743 -10.005 1.00 98.75 366 TYR A CA 1
ATOM 2944 C C . TYR A 1 366 ? -8.425 2.497 -10.753 1.00 98.75 366 TYR A C 1
ATOM 2946 O O . TYR A 1 366 ? -9.117 2.039 -11.659 1.00 98.75 366 TYR A O 1
ATOM 2954 N N . LEU A 1 367 ? -7.270 1.935 -10.391 1.00 98.56 367 LEU A N 1
ATOM 2955 C CA . LEU A 1 367 ? -6.787 0.696 -11.000 1.00 98.56 367 LEU A CA 1
ATOM 2956 C C . LEU A 1 367 ? -7.665 -0.501 -10.610 1.00 98.56 367 LEU A C 1
ATOM 2958 O O . LEU A 1 367 ? -8.040 -1.278 -11.482 1.00 98.56 367 LEU A O 1
ATOM 2962 N N . ILE A 1 368 ? -8.101 -0.589 -9.349 1.00 98.69 368 ILE A N 1
ATOM 2963 C CA . ILE A 1 368 ? -9.095 -1.581 -8.907 1.00 98.69 368 ILE A CA 1
ATOM 2964 C C . ILE A 1 368 ? -10.405 -1.409 -9.691 1.00 98.69 368 ILE A C 1
ATOM 2966 O O . ILE A 1 368 ? -10.965 -2.387 -10.186 1.00 98.69 368 ILE A O 1
ATOM 2970 N N . ALA A 1 369 ? -10.876 -0.168 -9.859 1.00 98.50 369 ALA A N 1
ATOM 2971 C CA . ALA A 1 369 ? -12.061 0.134 -10.658 1.00 98.50 369 ALA A CA 1
ATOM 2972 C C . ALA A 1 369 ? -11.896 -0.314 -12.118 1.00 98.50 369 ALA A C 1
ATOM 2974 O O . ALA A 1 369 ? -12.816 -0.895 -12.692 1.00 98.50 369 ALA A O 1
ATOM 2975 N N . ALA A 1 370 ? -10.718 -0.087 -12.708 1.00 98.19 370 ALA A N 1
ATOM 2976 C CA . ALA A 1 370 ? -10.407 -0.496 -14.072 1.00 98.19 370 ALA A CA 1
ATOM 2977 C C . ALA A 1 370 ? -10.476 -2.025 -14.245 1.00 98.19 370 ALA A C 1
ATOM 2979 O O . ALA A 1 370 ? -11.122 -2.503 -15.181 1.00 98.19 370 ALA A O 1
ATOM 2980 N N . GLU A 1 371 ? -9.889 -2.783 -13.312 1.00 97.31 371 GLU A N 1
ATOM 2981 C CA . GLU A 1 371 ? -9.901 -4.257 -13.307 1.00 97.31 371 GLU A CA 1
ATOM 2982 C C . GLU A 1 371 ? -11.305 -4.848 -13.126 1.00 97.31 371 GLU A C 1
ATOM 2984 O O . GLU A 1 371 ? -11.659 -5.877 -13.722 1.00 97.31 371 GLU A O 1
ATOM 2989 N N . CYS A 1 372 ? -12.107 -4.219 -12.265 1.00 97.69 372 CYS A N 1
ATOM 2990 C CA . CYS A 1 372 ? -13.406 -4.753 -11.884 1.00 97.69 372 CYS A CA 1
ATOM 2991 C C . CYS A 1 372 ? -14.511 -4.354 -12.870 1.00 97.69 372 CYS A C 1
ATOM 2993 O O . CYS A 1 372 ? -15.366 -5.183 -13.174 1.00 97.69 372 CYS A O 1
ATOM 2995 N N . ALA A 1 373 ? -14.485 -3.127 -13.407 1.00 95.31 373 ALA A N 1
ATOM 2996 C CA . ALA A 1 373 ? -15.490 -2.653 -14.360 1.00 95.31 373 ALA A CA 1
ATOM 2997 C C . ALA A 1 373 ? -15.309 -3.260 -15.760 1.00 95.31 373 ALA A C 1
ATOM 2999 O O . ALA A 1 373 ? -16.303 -3.524 -16.435 1.00 95.31 373 ALA A O 1
ATOM 3000 N N . SER A 1 374 ? -14.065 -3.540 -16.176 1.00 86.56 374 SER A N 1
ATOM 3001 C CA . SER A 1 374 ? -13.692 -4.150 -17.466 1.00 86.56 374 SER A CA 1
ATOM 3002 C C . SER A 1 374 ? -14.232 -3.429 -18.723 1.00 86.56 374 SER A C 1
ATOM 3004 O O . SER A 1 374 ? -15.019 -2.478 -18.655 1.00 86.56 374 SER A O 1
ATOM 3006 N N . GLY A 1 375 ? -13.757 -3.826 -19.908 1.00 91.31 375 GLY A N 1
ATOM 3007 C CA . GLY A 1 375 ? -14.185 -3.245 -21.188 1.00 91.31 375 GLY A CA 1
ATOM 3008 C C . GLY A 1 375 ? -14.056 -1.715 -21.246 1.00 91.31 375 GLY A C 1
ATOM 3009 O O . GLY A 1 375 ? -13.100 -1.134 -20.733 1.00 91.31 375 GLY A O 1
ATOM 3010 N N . ASN A 1 376 ? -15.040 -1.041 -21.847 1.00 93.56 376 ASN A N 1
ATOM 3011 C CA . ASN A 1 376 ? -15.008 0.418 -22.026 1.00 93.56 376 ASN A CA 1
ATOM 3012 C C . ASN A 1 376 ? -15.079 1.199 -20.703 1.00 93.56 376 ASN A C 1
ATOM 3014 O O . ASN A 1 376 ? -14.481 2.269 -20.590 1.00 93.56 376 ASN A O 1
ATOM 3018 N N . ASN A 1 377 ? -15.784 0.677 -19.695 1.00 94.56 377 ASN A N 1
ATOM 3019 C CA . ASN A 1 377 ? -15.838 1.321 -18.381 1.00 94.56 377 ASN A CA 1
ATOM 3020 C C . ASN A 1 377 ? -14.500 1.192 -17.652 1.00 94.56 377 ASN A C 1
ATOM 3022 O O . ASN A 1 377 ? -14.011 2.181 -17.106 1.00 94.56 377 ASN A O 1
ATOM 3026 N N . GLY A 1 378 ? -13.879 0.012 -17.706 1.00 96.56 378 GLY A N 1
ATOM 3027 C CA . GLY A 1 378 ? -12.546 -0.201 -17.156 1.00 96.56 378 GLY A CA 1
ATOM 3028 C C . GLY A 1 378 ? -11.491 0.678 -17.834 1.00 96.56 378 GLY A C 1
ATOM 3029 O O . GLY A 1 378 ? -10.720 1.361 -17.158 1.00 96.56 378 GLY A O 1
ATOM 3030 N N . LEU A 1 379 ? -11.536 0.768 -19.168 1.00 97.44 379 LEU A N 1
ATOM 3031 C CA . LEU A 1 379 ? -10.678 1.665 -19.945 1.00 97.44 379 LEU A CA 1
ATOM 3032 C C . LEU A 1 379 ? -10.858 3.135 -19.545 1.00 97.44 379 LEU A C 1
ATOM 3034 O O . LEU A 1 379 ? -9.879 3.872 -19.468 1.00 97.44 379 LEU A O 1
ATOM 3038 N N . ALA A 1 380 ? -12.082 3.575 -19.253 1.00 97.19 380 ALA A N 1
ATOM 3039 C CA . ALA A 1 380 ? -12.330 4.944 -18.811 1.00 97.19 380 ALA A CA 1
ATOM 3040 C C . ALA A 1 380 ? -11.688 5.251 -17.443 1.00 97.19 380 ALA A C 1
ATOM 3042 O O . ALA A 1 380 ? -11.128 6.335 -17.277 1.00 97.19 380 ALA A O 1
ATOM 3043 N N . TYR A 1 381 ? -11.708 4.313 -16.487 1.00 98.25 381 TYR A N 1
ATOM 3044 C CA . TYR A 1 381 ? -10.994 4.477 -15.212 1.00 98.25 381 TYR A CA 1
ATOM 3045 C C . TYR A 1 381 ? -9.474 4.506 -15.398 1.00 98.25 381 TYR A C 1
ATOM 3047 O O . TYR A 1 381 ? -8.805 5.368 -14.826 1.00 98.25 381 TYR A O 1
ATOM 3055 N N . LEU A 1 382 ? -8.932 3.628 -16.247 1.00 98.06 382 LEU A N 1
ATOM 3056 C CA . LEU A 1 382 ? -7.509 3.632 -16.585 1.00 98.06 382 LEU A CA 1
ATOM 3057 C C . LEU A 1 382 ? -7.094 4.960 -17.239 1.00 98.06 382 LEU A C 1
ATOM 3059 O O . LEU A 1 382 ? -6.140 5.604 -16.802 1.00 98.06 382 LEU A O 1
ATOM 3063 N N . ASN A 1 383 ? -7.841 5.407 -18.252 1.00 97.75 383 ASN A N 1
ATOM 3064 C CA . ASN A 1 383 ? -7.568 6.656 -18.962 1.00 97.75 383 ASN A CA 1
ATOM 3065 C C . ASN A 1 383 ? -7.677 7.887 -18.056 1.00 97.75 383 ASN A C 1
ATOM 3067 O O . ASN A 1 383 ? -6.951 8.856 -18.274 1.00 97.75 383 ASN A O 1
ATOM 3071 N N . LYS A 1 384 ? -8.515 7.844 -17.011 1.00 97.56 384 LYS A N 1
ATOM 3072 C CA . LYS A 1 384 ? -8.573 8.903 -15.999 1.00 97.56 384 LYS A CA 1
ATOM 3073 C C . LYS A 1 384 ? -7.221 9.060 -15.301 1.00 97.56 384 LYS A C 1
ATOM 3075 O O . LYS A 1 384 ? -6.670 10.156 -15.305 1.00 97.56 384 LYS A O 1
ATOM 3080 N N . ILE A 1 385 ? -6.639 7.981 -14.773 1.00 96.81 385 ILE A N 1
ATOM 3081 C CA . ILE A 1 385 ? -5.313 8.060 -14.137 1.00 96.81 385 ILE A CA 1
ATOM 3082 C C . ILE A 1 385 ? -4.232 8.436 -15.139 1.00 96.81 385 ILE A C 1
ATOM 3084 O O . ILE A 1 385 ? -3.430 9.314 -14.841 1.00 96.81 385 ILE A O 1
ATOM 3088 N N . ARG A 1 386 ? -4.247 7.857 -16.341 1.00 97.31 386 ARG A N 1
ATOM 3089 C CA . ARG A 1 386 ? -3.281 8.204 -17.391 1.00 97.31 386 ARG A CA 1
ATOM 3090 C C . ARG A 1 386 ? -3.265 9.702 -17.697 1.00 97.31 386 ARG A C 1
ATOM 3092 O O . ARG A 1 386 ? -2.194 10.307 -17.688 1.00 97.31 386 ARG A O 1
ATOM 3099 N N . ALA A 1 387 ? -4.432 10.321 -17.865 1.00 97.19 387 ALA A N 1
ATOM 3100 C CA . ALA A 1 387 ? -4.536 11.766 -18.067 1.00 97.19 387 ALA A CA 1
ATOM 3101 C C . ALA A 1 387 ? -3.917 12.550 -16.895 1.00 97.19 387 ALA A C 1
ATOM 3103 O O . ALA A 1 387 ? -3.147 13.486 -17.102 1.00 97.19 387 ALA A O 1
ATOM 3104 N N . HIS A 1 388 ? -4.155 12.100 -15.660 1.00 96.94 388 HIS A N 1
ATOM 3105 C CA . HIS A 1 388 ? -3.563 12.655 -14.436 1.00 96.94 388 HIS A CA 1
ATOM 3106 C C . HIS A 1 388 ? -2.092 12.243 -14.195 1.00 96.94 388 HIS A C 1
ATOM 3108 O O . HIS A 1 388 ? -1.514 12.528 -13.142 1.00 96.94 388 HIS A O 1
ATOM 3114 N N . ARG A 1 389 ? -1.455 11.603 -15.180 1.00 97.06 389 ARG A N 1
ATOM 3115 C CA . ARG A 1 389 ? -0.004 11.385 -15.272 1.00 97.06 389 ARG A CA 1
ATOM 3116 C C . ARG A 1 389 ? 0.614 12.073 -16.493 1.00 97.06 389 ARG A C 1
ATOM 3118 O O . ARG A 1 389 ? 1.793 11.863 -16.745 1.00 97.06 389 ARG A O 1
ATOM 3125 N N . GLY A 1 390 ? -0.149 12.895 -17.220 1.00 96.44 390 GLY A N 1
ATOM 3126 C CA . GLY A 1 390 ? 0.319 13.578 -18.429 1.00 96.44 390 GLY A CA 1
ATOM 3127 C C . GLY A 1 390 ? 0.332 12.689 -19.672 1.00 96.44 390 GLY A C 1
ATOM 3128 O O . GLY A 1 390 ? 1.063 12.974 -20.614 1.00 96.44 390 GLY A O 1
ATOM 3129 N N . LEU A 1 391 ? -0.434 11.596 -19.675 1.00 97.50 391 LEU A N 1
ATOM 3130 C CA . LEU A 1 391 ? -0.484 10.647 -20.784 1.00 97.50 391 LEU A CA 1
ATOM 3131 C C . LEU A 1 391 ? -1.763 10.811 -21.599 1.00 97.50 391 LEU A C 1
ATOM 3133 O O . LEU A 1 391 ? -2.851 11.021 -21.056 1.00 97.50 391 LEU A O 1
ATOM 3137 N N . VAL A 1 392 ? -1.633 10.635 -22.909 1.00 97.31 392 VAL A N 1
ATOM 3138 C CA . VAL A 1 392 ? -2.759 10.603 -23.838 1.00 97.31 392 VAL A CA 1
ATOM 3139 C C . VAL A 1 392 ? -3.618 9.363 -23.561 1.00 97.31 392 VAL A C 1
ATOM 3141 O O . VAL A 1 392 ? -3.126 8.292 -23.163 1.00 97.31 392 VAL A O 1
ATOM 3144 N N . ALA A 1 393 ? -4.930 9.532 -23.742 1.00 97.06 393 ALA A N 1
ATOM 3145 C CA . ALA A 1 393 ? -5.906 8.465 -23.589 1.00 97.06 393 ALA A CA 1
ATOM 3146 C C . ALA A 1 393 ? -5.623 7.326 -24.576 1.00 97.06 393 ALA A C 1
ATOM 3148 O O . ALA A 1 393 ? -5.326 7.552 -25.747 1.00 97.06 393 ALA A O 1
ATOM 3149 N N . LEU A 1 394 ? -5.728 6.093 -24.090 1.00 96.12 394 LEU A N 1
ATOM 3150 C CA . LEU A 1 394 ? -5.668 4.907 -24.929 1.00 96.12 394 LEU A CA 1
ATOM 3151 C C . LEU A 1 394 ? -6.998 4.724 -25.657 1.00 96.12 394 LEU A C 1
ATOM 3153 O O . LEU A 1 394 ? -8.068 4.830 -25.051 1.00 96.12 394 LEU A O 1
ATOM 3157 N N . GLU A 1 395 ? -6.911 4.376 -26.935 1.00 93.69 395 GLU A N 1
ATOM 3158 C CA . GLU A 1 395 ? -8.045 4.080 -27.806 1.00 93.69 395 GLU A CA 1
ATOM 3159 C C . GLU A 1 395 ? -7.845 2.711 -28.465 1.00 93.69 395 GLU A C 1
ATOM 3161 O O . GLU A 1 395 ? -6.715 2.312 -28.742 1.00 93.69 395 GLU A O 1
ATOM 3166 N N . ASN A 1 396 ? -8.942 1.997 -28.740 1.00 88.50 396 ASN A N 1
ATOM 3167 C CA . ASN A 1 396 ? -8.945 0.743 -29.510 1.00 88.50 396 ASN A CA 1
ATOM 3168 C C . ASN A 1 396 ? -7.964 -0.335 -29.003 1.00 88.50 396 ASN A C 1
ATOM 3170 O O . ASN A 1 396 ? -7.367 -1.065 -29.796 1.00 88.50 396 ASN A O 1
ATOM 3174 N N . ILE A 1 397 ? -7.788 -0.441 -27.684 1.00 93.25 397 ILE A N 1
ATOM 3175 C CA . ILE A 1 397 ? -6.894 -1.440 -27.096 1.00 93.25 397 ILE A CA 1
ATOM 3176 C C . ILE A 1 397 ? -7.459 -2.857 -27.238 1.00 93.25 397 ILE A C 1
ATOM 3178 O O . ILE A 1 397 ? -8.666 -3.075 -27.149 1.00 93.25 397 ILE A O 1
ATOM 3182 N N . THR A 1 398 ? -6.571 -3.830 -27.432 1.00 90.81 398 THR A N 1
ATOM 3183 C CA . THR A 1 398 ? -6.936 -5.247 -27.579 1.00 90.81 398 THR A CA 1
ATOM 3184 C C . THR A 1 398 ? -6.931 -6.012 -26.259 1.00 90.81 398 THR A C 1
ATOM 3186 O O . THR A 1 398 ? -7.601 -7.032 -26.152 1.00 90.81 398 THR A O 1
ATOM 3189 N N . ASP A 1 399 ? -6.165 -5.540 -25.272 1.00 95.19 399 ASP A N 1
ATOM 3190 C CA . ASP A 1 399 ? -5.971 -6.204 -23.982 1.00 95.19 399 ASP A CA 1
ATOM 3191 C C . ASP A 1 399 ? -5.900 -5.157 -22.860 1.00 95.19 399 ASP A C 1
ATOM 3193 O O . ASP A 1 399 ? -4.868 -4.523 -22.635 1.00 95.19 399 ASP A O 1
ATOM 3197 N N . LEU A 1 400 ? -7.034 -4.935 -22.191 1.00 96.31 400 LEU A N 1
ATOM 3198 C CA . LEU A 1 400 ? -7.133 -3.989 -21.078 1.00 96.31 400 LEU A CA 1
ATOM 3199 C C . LEU A 1 400 ? -6.326 -4.447 -19.862 1.00 96.31 400 LEU A C 1
ATOM 3201 O O . LEU A 1 400 ? -5.693 -3.612 -19.219 1.00 96.31 400 LEU A O 1
ATOM 3205 N N . ASP A 1 401 ? -6.310 -5.744 -19.568 1.00 95.12 401 ASP A N 1
ATOM 3206 C CA . ASP A 1 401 ? -5.620 -6.274 -18.394 1.00 95.12 401 ASP A CA 1
ATOM 3207 C C . ASP A 1 401 ? -4.102 -6.088 -18.531 1.00 95.12 401 ASP A C 1
ATOM 3209 O O . ASP A 1 401 ? -3.433 -5.721 -17.563 1.00 95.12 401 ASP A O 1
ATOM 3213 N N . ALA A 1 402 ? -3.557 -6.232 -19.744 1.00 95.06 402 ALA A N 1
ATOM 3214 C CA . ALA A 1 402 ? -2.156 -5.924 -20.022 1.00 95.06 402 ALA A CA 1
ATOM 3215 C C . ALA A 1 402 ? -1.821 -4.433 -19.841 1.00 95.06 402 ALA A C 1
ATOM 3217 O O . ALA A 1 402 ? -0.755 -4.104 -19.313 1.00 95.06 402 ALA A O 1
ATOM 3218 N N . GLU A 1 403 ? -2.704 -3.517 -20.252 1.00 96.62 403 GLU A N 1
ATOM 3219 C CA . GLU A 1 403 ? -2.493 -2.077 -20.045 1.00 96.62 403 GLU A CA 1
ATOM 3220 C C . GLU A 1 403 ? -2.618 -1.682 -18.567 1.00 96.62 403 GLU A C 1
ATOM 3222 O O . GLU A 1 403 ? -1.816 -0.888 -18.071 1.00 96.62 403 GLU A O 1
ATOM 3227 N N . ILE A 1 404 ? -3.546 -2.295 -17.829 1.00 97.44 404 ILE A N 1
ATOM 3228 C CA . ILE A 1 404 ? -3.645 -2.139 -16.374 1.00 97.44 404 ILE A CA 1
ATOM 3229 C C . ILE A 1 404 ? -2.371 -2.657 -15.696 1.00 97.44 404 ILE A C 1
ATOM 3231 O O . ILE A 1 404 ? -1.805 -1.963 -14.852 1.00 97.44 404 ILE A O 1
ATOM 3235 N N . ALA A 1 405 ? -1.869 -3.833 -16.087 1.00 96.06 405 ALA A N 1
ATOM 3236 C CA . ALA A 1 405 ? -0.641 -4.400 -15.534 1.00 96.06 405 ALA A CA 1
ATOM 3237 C C . ALA A 1 405 ? 0.561 -3.460 -15.727 1.00 96.06 405 ALA A C 1
ATOM 3239 O O . ALA A 1 405 ? 1.329 -3.242 -14.788 1.00 96.06 405 ALA A O 1
ATOM 3240 N N . LYS A 1 406 ? 0.704 -2.850 -16.914 1.00 95.81 406 LYS A N 1
ATOM 3241 C CA . LYS A 1 406 ? 1.734 -1.827 -17.173 1.00 95.81 406 LYS A CA 1
ATOM 3242 C C . LYS A 1 406 ? 1.576 -0.619 -16.254 1.00 95.81 406 LYS A C 1
ATOM 3244 O O . LYS A 1 406 ? 2.574 -0.071 -15.790 1.00 95.81 406 LYS A O 1
ATOM 3249 N N . GLU A 1 407 ? 0.348 -0.197 -15.976 1.00 97.50 407 GLU A N 1
ATOM 3250 C CA . GLU A 1 407 ? 0.098 0.935 -15.088 1.00 97.50 407 GLU A CA 1
ATOM 3251 C C . GLU A 1 407 ? 0.426 0.593 -13.623 1.00 97.50 407 GLU A C 1
ATOM 3253 O O . GLU A 1 407 ? 1.074 1.396 -12.953 1.00 97.50 407 GLU A O 1
ATOM 3258 N N . TYR A 1 408 ? 0.128 -0.626 -13.150 1.00 97.44 408 TYR A N 1
ATOM 3259 C CA . TYR A 1 408 ? 0.597 -1.125 -11.845 1.00 97.44 408 TYR A CA 1
ATOM 3260 C C . TYR A 1 408 ? 2.132 -1.086 -11.733 1.00 97.44 408 TYR A C 1
ATOM 3262 O O . TYR A 1 408 ? 2.670 -0.604 -10.731 1.00 97.44 408 TYR A O 1
ATOM 3270 N N . GLN A 1 409 ? 2.843 -1.528 -12.777 1.00 96.06 409 GLN A N 1
ATOM 3271 C CA . GLN A 1 409 ? 4.313 -1.502 -12.826 1.00 96.06 409 GLN A CA 1
ATOM 3272 C C . GLN A 1 409 ? 4.891 -0.085 -12.751 1.00 96.06 409 GLN A C 1
ATOM 3274 O O . GLN A 1 409 ? 6.010 0.110 -12.280 1.00 96.06 409 GLN A O 1
ATOM 3279 N N . LYS A 1 410 ? 4.150 0.913 -13.240 1.00 97.31 410 LYS A N 1
ATOM 3280 C CA . LYS A 1 410 ? 4.581 2.312 -13.223 1.00 97.31 410 LYS A CA 1
ATOM 3281 C C . LYS A 1 410 ? 4.229 3.019 -11.925 1.00 97.31 410 LYS A C 1
ATOM 3283 O O . LYS A 1 410 ? 5.003 3.853 -11.465 1.00 97.31 410 LYS A O 1
ATOM 3288 N N . GLU A 1 411 ? 3.062 2.735 -11.359 1.00 97.00 411 GLU A N 1
ATOM 3289 C CA . GLU A 1 411 ? 2.443 3.548 -10.310 1.00 97.00 411 GLU A CA 1
ATOM 3290 C C . GLU A 1 411 ? 2.946 3.212 -8.893 1.00 97.00 411 GLU A C 1
ATOM 3292 O O . GLU A 1 411 ? 2.936 4.073 -8.005 1.00 97.00 411 GLU A O 1
ATOM 3297 N N . PHE A 1 412 ? 3.410 1.977 -8.675 1.00 96.31 412 PHE A N 1
ATOM 3298 C CA . PHE A 1 412 ? 3.749 1.447 -7.346 1.00 96.31 412 PHE A CA 1
ATOM 3299 C C . PHE A 1 412 ? 5.246 1.261 -7.081 1.00 96.31 412 PHE A C 1
ATOM 3301 O O . PHE A 1 412 ? 5.605 0.618 -6.096 1.00 96.31 412 PHE A O 1
ATOM 3308 N N . ILE A 1 413 ? 6.123 1.835 -7.910 1.00 95.19 413 ILE A N 1
ATOM 3309 C CA . ILE A 1 413 ? 7.559 1.874 -7.601 1.00 95.19 413 ILE A CA 1
ATOM 3310 C C . ILE A 1 413 ? 7.783 2.597 -6.267 1.00 95.19 413 ILE A C 1
ATOM 3312 O O . ILE A 1 413 ? 7.247 3.690 -6.042 1.00 95.19 413 ILE A O 1
ATOM 3316 N N . ALA A 1 414 ? 8.626 1.981 -5.440 1.00 95.38 414 ALA A N 1
ATOM 3317 C CA . ALA A 1 414 ? 9.007 2.329 -4.077 1.00 95.38 414 ALA A CA 1
ATOM 3318 C C . ALA A 1 414 ? 7.884 2.188 -3.029 1.00 95.38 414 ALA A C 1
ATOM 3320 O O . ALA A 1 414 ? 7.983 2.787 -1.959 1.00 95.38 414 ALA A O 1
ATOM 3321 N N . GLU A 1 415 ? 6.818 1.429 -3.313 1.00 96.12 415 GLU A N 1
ATOM 3322 C CA . GLU A 1 415 ? 5.601 1.373 -2.477 1.00 96.12 415 GLU A CA 1
ATOM 3323 C C . GLU A 1 415 ? 5.076 -0.033 -2.149 1.00 96.12 415 GLU A C 1
ATOM 3325 O O . GLU A 1 415 ? 4.029 -0.181 -1.509 1.00 96.12 415 GLU A O 1
ATOM 3330 N N . GLY A 1 416 ? 5.770 -1.085 -2.576 1.00 95.69 416 GLY A N 1
ATOM 3331 C CA . GLY A 1 416 ? 5.546 -2.442 -2.087 1.00 95.69 416 GLY A CA 1
ATOM 3332 C C . GLY A 1 416 ? 4.286 -3.141 -2.602 1.00 95.69 416 GLY A C 1
ATOM 3333 O O . GLY A 1 416 ? 4.010 -4.266 -2.199 1.00 95.69 416 GLY A O 1
ATOM 3334 N N . GLN A 1 417 ? 3.501 -2.538 -3.503 1.00 96.69 417 GLN A N 1
ATOM 3335 C CA . GLN A 1 417 ? 2.241 -3.157 -3.956 1.00 96.69 417 GLN A CA 1
ATOM 3336 C C . GLN A 1 417 ? 2.410 -4.148 -5.115 1.00 96.69 417 GLN A C 1
ATOM 3338 O O . GLN A 1 417 ? 1.595 -5.059 -5.272 1.00 96.69 417 GLN A O 1
ATOM 3343 N N . MET A 1 418 ? 3.466 -4.018 -5.924 1.00 96.88 418 MET A N 1
ATOM 3344 C CA . MET A 1 418 ? 3.609 -4.819 -7.148 1.00 96.88 418 MET A CA 1
ATOM 3345 C C . MET A 1 418 ? 3.783 -6.318 -6.862 1.00 96.88 418 MET A C 1
ATOM 3347 O O . MET A 1 418 ? 3.263 -7.157 -7.595 1.00 96.88 418 MET A O 1
ATOM 3351 N N . PHE A 1 419 ? 4.459 -6.670 -5.764 1.00 97.44 419 PHE A N 1
ATOM 3352 C CA . PHE A 1 419 ? 4.595 -8.067 -5.350 1.00 97.44 419 PHE A CA 1
ATOM 3353 C C . PHE A 1 419 ? 3.233 -8.707 -5.046 1.00 97.44 419 PHE A C 1
ATOM 3355 O O . PHE A 1 419 ? 2.953 -9.821 -5.490 1.00 97.44 419 PHE A O 1
ATOM 3362 N N . PHE A 1 420 ? 2.343 -7.978 -4.367 1.00 97.81 420 PHE A N 1
ATOM 3363 C CA . PHE A 1 420 ? 0.993 -8.459 -4.078 1.00 97.81 420 PHE A CA 1
ATOM 3364 C C . PHE A 1 420 ? 0.132 -8.589 -5.334 1.00 97.81 420 PHE A C 1
ATOM 3366 O O . PHE A 1 420 ? -0.659 -9.528 -5.419 1.00 97.81 420 PHE A O 1
ATOM 3373 N N . TYR A 1 421 ? 0.311 -7.704 -6.322 1.00 97.44 421 TYR A N 1
ATOM 3374 C CA . TYR A 1 421 ? -0.320 -7.857 -7.634 1.00 97.44 421 TYR A CA 1
ATOM 3375 C C . TYR A 1 421 ? 0.098 -9.181 -8.290 1.00 97.44 421 TYR A C 1
ATOM 3377 O O . TYR A 1 421 ? -0.764 -9.972 -8.672 1.00 97.44 421 TYR A O 1
ATOM 3385 N N . TYR A 1 422 ? 1.404 -9.471 -8.347 1.00 97.50 422 TYR A N 1
ATOM 3386 C CA . TYR A 1 422 ? 1.910 -10.725 -8.914 1.00 97.50 422 TYR A CA 1
ATOM 3387 C C . TYR A 1 422 ? 1.376 -11.960 -8.194 1.00 97.50 422 TYR A C 1
ATOM 3389 O O . TYR A 1 422 ? 0.938 -12.904 -8.850 1.00 97.50 422 TYR A O 1
ATOM 3397 N N . LYS A 1 423 ? 1.380 -11.931 -6.856 1.00 97.75 423 LYS A N 1
ATOM 3398 C CA . LYS A 1 423 ? 0.863 -13.016 -6.021 1.00 97.75 423 LYS A CA 1
ATOM 3399 C C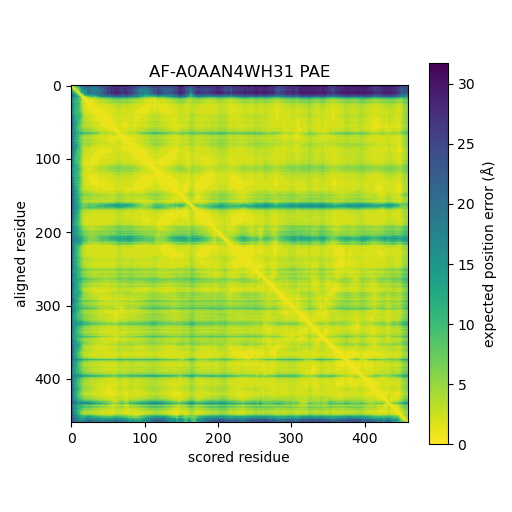 . LYS A 1 423 ? -0.613 -13.270 -6.283 1.00 97.75 423 LYS A C 1
ATOM 3401 O O . LYS A 1 423 ? -0.990 -14.408 -6.535 1.00 97.75 423 LYS A O 1
ATOM 3406 N N . ARG A 1 424 ? -1.442 -12.224 -6.248 1.00 96.69 424 ARG A N 1
ATOM 3407 C CA . ARG A 1 424 ? -2.891 -12.323 -6.473 1.00 96.69 424 ARG A CA 1
ATOM 3408 C C . ARG A 1 424 ? -3.216 -12.915 -7.843 1.00 96.69 424 ARG A C 1
ATOM 3410 O O . ARG A 1 424 ? -4.065 -13.788 -7.942 1.00 96.69 424 ARG A O 1
ATOM 3417 N N . MET A 1 425 ? -2.510 -12.459 -8.875 1.00 94.75 425 MET A N 1
ATOM 3418 C CA . MET A 1 425 ? -2.667 -12.957 -10.246 1.00 94.75 425 MET A CA 1
ATOM 3419 C C . MET A 1 425 ? -1.965 -14.308 -10.473 1.00 94.75 425 MET A C 1
ATOM 3421 O O . MET A 1 425 ? -2.096 -14.899 -11.542 1.00 94.75 425 MET A O 1
ATOM 3425 N N . ASN A 1 426 ? -1.212 -14.789 -9.479 1.00 95.81 426 ASN A N 1
ATOM 3426 C CA . ASN A 1 426 ? -0.479 -16.053 -9.467 1.00 95.81 426 ASN A CA 1
ATOM 3427 C C . ASN A 1 426 ? 0.409 -16.256 -10.708 1.00 95.81 426 ASN A C 1
ATOM 3429 O O . ASN A 1 426 ? 0.422 -17.321 -11.342 1.00 95.81 426 ASN A O 1
ATOM 3433 N N . LEU A 1 427 ? 1.141 -15.197 -11.068 1.00 95.75 427 LEU A N 1
ATOM 3434 C CA . LEU A 1 427 ? 1.941 -15.155 -12.289 1.00 95.75 427 LEU A CA 1
ATOM 3435 C C . LEU A 1 427 ? 3.145 -16.104 -12.206 1.00 95.75 427 LEU A C 1
ATOM 3437 O O . LEU A 1 427 ? 3.914 -16.091 -11.255 1.00 95.75 427 LEU A O 1
ATOM 3441 N N . GLY A 1 428 ? 3.371 -16.902 -13.252 1.00 95.38 428 GLY A N 1
ATOM 3442 C CA . GLY A 1 428 ? 4.572 -17.748 -13.361 1.00 95.38 428 GLY A CA 1
ATOM 3443 C C . GLY A 1 428 ? 5.827 -16.996 -13.812 1.00 95.38 428 GLY A C 1
ATOM 3444 O O . GLY A 1 428 ? 6.922 -17.553 -13.810 1.00 95.38 428 GLY A O 1
ATOM 3445 N N . ARG A 1 429 ? 5.681 -15.734 -14.218 1.00 94.81 429 ARG A N 1
ATOM 3446 C CA . ARG A 1 429 ? 6.774 -14.869 -14.658 1.00 94.81 429 ARG A CA 1
ATOM 3447 C C . ARG A 1 429 ? 6.545 -13.467 -14.122 1.00 94.81 429 ARG A C 1
ATOM 3449 O O . ARG A 1 429 ? 5.482 -12.892 -14.341 1.00 94.81 429 ARG A O 1
ATOM 3456 N N . ILE A 1 430 ? 7.549 -12.930 -13.444 1.00 94.81 430 ILE A N 1
ATOM 3457 C CA . ILE A 1 430 ? 7.479 -11.640 -12.760 1.00 94.81 430 ILE A CA 1
ATOM 3458 C C . ILE A 1 430 ? 8.661 -10.745 -13.110 1.00 94.81 430 ILE A C 1
ATOM 3460 O O . ILE A 1 430 ? 9.622 -11.162 -13.757 1.00 94.81 430 ILE A O 1
ATOM 3464 N N . GLY A 1 431 ? 8.570 -9.519 -12.606 1.00 91.00 431 GLY A N 1
ATOM 3465 C CA . GLY A 1 431 ? 9.639 -8.544 -12.580 1.00 91.00 431 GLY A CA 1
ATOM 3466 C C . GLY A 1 431 ? 9.552 -7.528 -13.699 1.00 91.00 431 GLY A C 1
ATOM 3467 O O . GLY A 1 431 ? 9.460 -7.858 -14.878 1.00 91.00 431 GLY A O 1
ATOM 3468 N N . VAL A 1 432 ? 9.593 -6.259 -13.296 1.00 84.94 432 VAL A N 1
ATOM 3469 C CA . VAL A 1 432 ? 9.399 -5.126 -14.207 1.00 84.94 432 VAL A CA 1
ATOM 3470 C C . VAL A 1 432 ? 10.614 -4.940 -15.109 1.00 84.94 432 VAL A C 1
ATOM 3472 O O . VAL A 1 432 ? 10.483 -4.743 -16.314 1.00 84.94 432 VAL A O 1
ATOM 3475 N N . PHE A 1 433 ? 11.813 -5.062 -14.535 1.00 86.75 433 PHE A N 1
ATOM 3476 C CA . PHE A 1 433 ? 13.077 -4.879 -15.255 1.00 86.75 433 PHE A CA 1
ATOM 3477 C C . PHE A 1 433 ? 13.887 -6.165 -15.407 1.00 86.75 433 PHE A C 1
ATOM 3479 O O . PHE A 1 433 ? 14.797 -6.224 -16.240 1.00 86.75 433 PHE A O 1
ATOM 3486 N N . SER A 1 434 ? 13.571 -7.196 -14.628 1.00 79.31 434 SER A N 1
ATOM 3487 C CA . SER A 1 434 ? 14.226 -8.500 -14.682 1.00 79.31 434 SER A CA 1
ATOM 3488 C C . SER A 1 434 ? 13.147 -9.548 -14.882 1.00 79.31 434 SER A C 1
ATOM 3490 O O . SER A 1 434 ? 12.384 -9.809 -13.966 1.00 79.31 434 SER A O 1
ATOM 3492 N N . ASN A 1 435 ? 13.058 -10.117 -16.082 1.00 87.12 435 ASN A N 1
ATOM 3493 C CA . ASN A 1 435 ? 12.121 -11.200 -16.357 1.00 87.12 435 ASN A CA 1
ATOM 3494 C C . ASN A 1 435 ? 12.561 -12.452 -15.590 1.00 87.12 435 ASN A C 1
ATOM 3496 O O . ASN A 1 435 ? 13.495 -13.132 -16.017 1.00 87.12 435 ASN A O 1
ATOM 3500 N N . VAL A 1 436 ? 11.899 -12.748 -14.475 1.00 92.69 436 VAL A N 1
ATOM 3501 C CA . VAL A 1 436 ? 12.178 -13.918 -13.636 1.00 92.69 436 VAL A CA 1
ATOM 3502 C C . VAL A 1 436 ? 11.050 -14.928 -13.808 1.0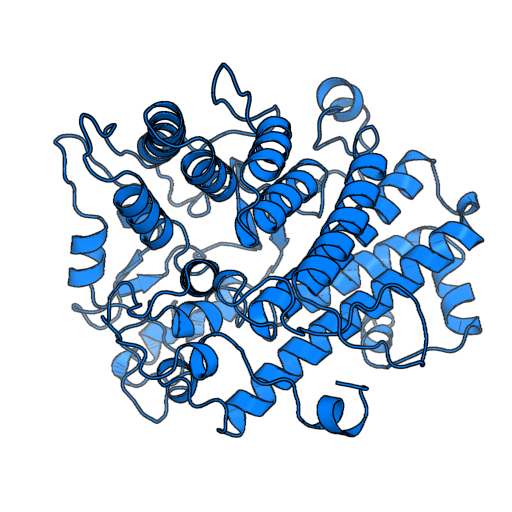0 92.69 436 VAL A C 1
ATOM 3504 O O . VAL A 1 436 ? 9.893 -14.625 -13.525 1.00 92.69 436 VAL A O 1
ATOM 3507 N N . ASN A 1 437 ? 11.385 -16.130 -14.279 1.00 95.12 437 ASN A N 1
ATOM 3508 C CA . ASN A 1 437 ? 10.453 -17.256 -14.307 1.00 95.12 437 ASN A CA 1
ATOM 3509 C C . ASN A 1 437 ? 10.456 -17.951 -12.942 1.00 95.12 437 ASN A C 1
ATOM 3511 O O . ASN A 1 437 ? 11.522 -18.252 -12.402 1.00 95.12 437 ASN A O 1
ATOM 3515 N N . LEU A 1 438 ? 9.271 -18.217 -12.402 1.00 94.75 438 LEU A N 1
ATOM 3516 C CA . LEU A 1 438 ? 9.090 -18.876 -11.117 1.00 94.75 438 LEU A CA 1
ATOM 3517 C C . LEU A 1 438 ? 8.913 -20.377 -11.336 1.00 94.75 438 LEU A C 1
ATOM 3519 O O . LEU A 1 438 ? 7.916 -20.812 -11.906 1.00 94.75 438 LEU A O 1
ATOM 3523 N N . THR A 1 439 ? 9.889 -21.164 -10.883 1.00 90.38 439 THR A N 1
ATOM 3524 C CA . THR A 1 439 ? 9.824 -22.635 -10.958 1.00 90.38 439 THR A CA 1
ATOM 3525 C C . THR A 1 439 ? 8.805 -23.194 -9.966 1.00 90.38 439 THR A C 1
ATOM 3527 O O . THR A 1 439 ? 8.054 -24.105 -10.296 1.00 90.38 439 THR A O 1
ATOM 3530 N N . ASP A 1 440 ? 8.762 -22.616 -8.766 1.00 92.88 440 ASP A N 1
ATOM 3531 C CA . ASP A 1 440 ? 7.780 -22.905 -7.727 1.00 92.88 440 ASP A CA 1
ATOM 3532 C C . ASP A 1 440 ? 7.207 -21.571 -7.242 1.00 92.88 440 ASP A C 1
ATOM 3534 O O . ASP A 1 440 ? 7.900 -20.771 -6.609 1.00 92.88 440 ASP A O 1
ATOM 3538 N N . LYS A 1 441 ? 5.949 -21.308 -7.606 1.00 95.00 441 LYS A N 1
ATOM 3539 C CA . LYS A 1 441 ? 5.260 -20.062 -7.260 1.00 95.00 441 LYS A CA 1
ATOM 3540 C C . LYS A 1 441 ? 4.973 -19.979 -5.765 1.00 95.00 441 LYS A C 1
ATOM 3542 O O . LYS A 1 441 ? 5.089 -18.896 -5.203 1.00 95.00 441 LYS A O 1
ATOM 3547 N N . ASN A 1 442 ? 4.666 -21.099 -5.113 1.00 92.62 442 ASN A N 1
ATOM 3548 C CA . ASN A 1 442 ? 4.307 -21.114 -3.696 1.00 92.62 442 ASN A CA 1
ATOM 3549 C C . ASN A 1 442 ? 5.520 -20.786 -2.839 1.00 92.62 442 ASN A C 1
ATOM 3551 O O . ASN A 1 442 ? 5.423 -19.938 -1.956 1.00 92.62 442 ASN A O 1
ATOM 3555 N N . LYS A 1 443 ? 6.687 -21.346 -3.186 1.00 93.56 443 LYS A N 1
ATOM 3556 C CA . LYS A 1 443 ? 7.954 -21.009 -2.524 1.00 93.56 443 LYS A CA 1
ATOM 3557 C C . LYS A 1 443 ? 8.287 -19.515 -2.584 1.00 93.56 443 LYS A C 1
ATOM 3559 O O . LYS A 1 443 ? 9.022 -19.042 -1.730 1.00 93.56 443 LYS A O 1
ATOM 3564 N N . VAL A 1 444 ? 7.787 -18.786 -3.582 1.00 96.38 444 VAL A N 1
ATOM 3565 C CA . VAL A 1 444 ? 8.033 -17.345 -3.753 1.00 96.38 444 VAL A CA 1
ATOM 3566 C C . VAL A 1 444 ? 6.922 -16.501 -3.138 1.00 96.38 444 VAL A C 1
ATOM 3568 O O . VAL A 1 444 ? 7.196 -15.495 -2.497 1.00 96.38 444 VAL A O 1
ATOM 3571 N N . TYR A 1 445 ? 5.661 -16.873 -3.339 1.00 97.00 445 TYR A N 1
ATOM 3572 C CA . TYR A 1 445 ? 4.527 -16.045 -2.945 1.00 97.00 445 TYR A CA 1
ATOM 3573 C C . TYR A 1 445 ? 4.049 -16.273 -1.517 1.00 97.00 445 TYR A C 1
ATOM 3575 O O . TYR A 1 445 ? 3.456 -15.359 -0.945 1.00 97.00 445 TYR A O 1
ATOM 3583 N N . GLN A 1 446 ? 4.279 -17.446 -0.933 1.00 96.38 446 GLN A N 1
ATOM 3584 C CA . GLN A 1 446 ? 3.900 -17.738 0.442 1.00 96.38 446 GLN A CA 1
ATOM 3585 C C . GLN A 1 446 ? 5.141 -17.664 1.330 1.00 96.38 446 GLN A C 1
ATOM 3587 O O . GLN A 1 446 ? 5.947 -18.593 1.374 1.00 96.38 446 GLN A O 1
ATOM 3592 N N . LEU A 1 447 ? 5.310 -16.530 2.015 1.00 96.88 447 LEU A N 1
ATOM 3593 C CA . LEU A 1 447 ? 6.447 -16.346 2.912 1.00 96.88 447 LEU A CA 1
ATOM 3594 C C . LEU A 1 447 ? 6.350 -17.327 4.085 1.00 96.88 447 LEU A C 1
ATOM 3596 O O . LEU A 1 447 ? 5.250 -17.525 4.612 1.00 96.88 447 LEU A O 1
ATOM 3600 N N . PRO A 1 448 ? 7.473 -17.921 4.526 1.00 94.94 448 PRO A N 1
ATOM 3601 C CA . PRO A 1 448 ? 7.444 -18.831 5.654 1.00 94.94 448 PRO A CA 1
ATOM 3602 C C . PRO A 1 448 ? 7.065 -18.074 6.924 1.00 94.94 448 PRO A C 1
ATOM 3604 O O . PRO A 1 448 ? 7.595 -17.003 7.232 1.00 94.94 448 PRO A O 1
ATOM 3607 N N . VAL A 1 449 ? 6.131 -18.657 7.664 1.00 92.81 449 VAL A N 1
ATOM 3608 C CA . VAL A 1 449 ? 5.781 -18.216 9.009 1.00 92.81 449 VAL A CA 1
ATOM 3609 C C . VAL A 1 449 ? 6.984 -18.454 9.937 1.00 92.81 449 VAL A C 1
ATOM 3611 O O . VAL A 1 449 ? 7.680 -19.460 9.773 1.00 92.81 449 VAL A O 1
ATOM 3614 N N . PRO A 1 450 ? 7.267 -17.559 10.905 1.00 89.19 450 PRO A N 1
ATOM 3615 C CA . PRO A 1 450 ? 8.361 -17.765 11.853 1.00 89.19 450 PRO A CA 1
ATOM 3616 C C . PRO A 1 450 ? 8.245 -19.100 12.603 1.00 89.19 450 PRO A C 1
ATOM 3618 O O . PRO A 1 450 ? 7.171 -19.447 13.089 1.00 89.19 450 PRO A O 1
ATOM 3621 N N . THR A 1 451 ? 9.365 -19.810 12.754 1.00 79.88 451 THR A N 1
ATOM 3622 C CA . THR A 1 451 ? 9.425 -21.170 13.325 1.00 79.88 451 THR A CA 1
ATOM 3623 C C . THR A 1 451 ? 8.779 -21.295 14.703 1.00 79.88 451 THR A C 1
ATOM 3625 O O . THR A 1 451 ? 8.029 -22.237 14.927 1.00 79.88 451 THR A O 1
ATOM 3628 N N . ASP A 1 452 ? 8.993 -20.320 15.596 1.00 76.50 452 ASP A N 1
ATOM 3629 C CA . ASP A 1 452 ? 8.408 -20.323 16.947 1.00 76.50 452 ASP A CA 1
ATOM 3630 C C . ASP A 1 452 ? 6.874 -20.466 16.910 1.00 76.50 452 ASP A C 1
ATOM 3632 O O . ASP A 1 452 ? 6.268 -21.046 17.803 1.00 76.50 452 ASP A O 1
ATOM 3636 N N . GLU A 1 453 ? 6.218 -19.944 15.878 1.00 78.00 453 GLU A N 1
ATOM 3637 C CA . GLU A 1 453 ? 4.762 -19.990 15.785 1.00 78.00 453 GLU A CA 1
ATOM 3638 C C . GLU A 1 453 ? 4.250 -21.324 15.222 1.00 78.00 453 GLU A C 1
ATOM 3640 O O . GLU A 1 453 ? 3.126 -21.719 15.517 1.00 78.00 453 GLU A O 1
ATOM 3645 N N . LEU A 1 454 ? 5.074 -22.054 14.463 1.00 69.50 454 LEU A N 1
ATOM 3646 C CA . LEU A 1 454 ? 4.780 -23.443 14.089 1.00 69.50 454 LEU A CA 1
ATOM 3647 C C . LEU A 1 454 ? 4.865 -24.359 15.318 1.00 69.50 454 LEU A C 1
ATOM 3649 O O . LEU A 1 454 ? 4.071 -25.283 15.467 1.00 69.50 454 LEU A O 1
ATOM 3653 N N . ASP A 1 455 ? 5.796 -24.064 16.227 1.00 66.50 455 ASP A N 1
ATOM 3654 C CA . ASP A 1 455 ? 6.017 -24.864 17.431 1.00 66.50 455 ASP A CA 1
ATOM 3655 C C . ASP A 1 455 ? 4.963 -24.602 18.526 1.00 66.50 455 ASP A C 1
ATOM 3657 O O . ASP A 1 455 ? 4.624 -25.511 19.288 1.00 66.50 455 ASP A O 1
ATOM 3661 N N . TYR A 1 456 ? 4.436 -23.371 18.623 1.00 65.25 456 TYR A N 1
ATOM 3662 C CA . TYR A 1 456 ? 3.595 -22.941 19.754 1.00 65.25 456 TYR A CA 1
ATOM 3663 C C . TYR A 1 456 ? 2.249 -22.288 19.373 1.00 65.25 456 TYR A C 1
ATOM 3665 O O . TYR A 1 456 ? 1.424 -22.051 20.258 1.00 65.25 456 TYR A O 1
ATOM 3673 N N . GLY A 1 457 ? 2.007 -21.980 18.094 1.00 60.88 457 GLY A N 1
ATOM 3674 C CA . GLY A 1 457 ? 0.924 -21.097 17.632 1.00 60.88 457 GLY A CA 1
ATOM 3675 C C . GLY A 1 457 ? -0.335 -21.777 17.078 1.00 60.88 457 GLY A C 1
ATOM 3676 O O . GLY A 1 457 ? -1.213 -21.073 16.588 1.00 60.88 457 GLY A O 1
ATOM 3677 N N . ASN A 1 458 ? -0.463 -23.109 17.171 1.00 62.38 458 ASN A N 1
ATOM 3678 C CA . ASN A 1 458 ? -1.551 -23.888 16.546 1.00 62.38 458 ASN A CA 1
ATOM 3679 C C . ASN A 1 458 ? -1.695 -23.622 15.027 1.00 62.38 458 ASN A C 1
ATOM 3681 O O . ASN A 1 458 ? -2.817 -23.465 14.529 1.00 62.38 458 ASN A O 1
ATOM 3685 N N . MET A 1 459 ? -0.566 -23.549 14.311 1.00 59.41 459 MET A N 1
ATOM 3686 C CA . MET A 1 459 ? -0.508 -23.378 12.851 1.00 59.41 459 MET A CA 1
ATOM 3687 C C . MET A 1 459 ? -0.196 -24.659 12.093 1.00 59.41 459 MET A C 1
ATOM 3689 O O . MET A 1 459 ? 0.538 -25.512 12.638 1.00 59.41 459 MET A O 1
#

Secondary structure (DSSP, 8-state):
--TTHHHHT-SPPPHHHHHHHTTSHHHHHHHHHHHHHHHTSTTTTTTTTTTTHHHHHTT--TT---TTSTTHHHHTT-TTSHHHHHHHHHHHHHHHHHHHHHHHHHHHHHHTGGGSS-HHHHHHHHHHHHHHHHHHHHHHHHHHSPPGGG-TTSEEEE---S--SSPPPEEEHHHHHHHHHHHHHHHHHHHTTT-SSSTTHHHHTTT--GGGTTGGGSS-HHHHHHHHHHHHHHTT-HHHHHHHHTTTB-TTT-PBPTT-----S--TT-TT-GGGEEEEEE-TTHHHHHTTTSSHHHHHT-TTT-SS---EEHHHHHHHS---STT---HHHHHSEEE-SSTTEEEE-TTTT-SEEEEEEHHHHHHHHHHHH-HHHHHHHHHHHHHTTT-PPP-S-S-HHHHHHHHHHHH-TTSSHHHHHHHHTT-SEE-SSS-EE-S-HHHHHSPPPPHHHHHHS--

Foldseek 3Di:
DPPLVVVLPDPDDDPVVLCVLLVALVSLVSLQVVLLVLQCPCLHCVPCQFQHLLVLLQFAFPLPDDPLALCVCSNVLVCVDPSNLVSLQSNVVSLVSSLLSLQSSLVSLVVPVVRDPDLLSSLQSLLQSLLSLLVSLVVQQQAAAAALVVDQQGWTAFRDNHNDPDFGATGRNVVSLVSSLVSLVSSLVSQACRPCPFPCVVVCVVVDDPVRPVQQAGPHNLNSLLVQLVSCVLNPVLPSNVVSLCRQAPLPVRAGDPPAHFAQDADLVCLPRSSFFSYKRFAQCSQVSCCLQANDVCQVVDVNPRSHHRKDFPVLLCVLQPAPDDFADFSNSVHFWDDGNDRRIIGGRSCPVHRIAGQDGNLSSLLSQLVSVDDPRSLVSLQVVCSSRRHDRDDPDPDSVVSSLSVLLRPRNRGSCSLSVCSNVLDQWGHSRDTDGHPDSRSSRNNDDNPVCVVPNND

Solvent-accessible surface area (backbone atoms only — not comparable to full-atom values): 24339 Å² total; per-residue (Å²): 131,79,67,66,67,72,59,73,77,61,78,91,75,59,67,72,62,51,53,68,42,55,65,39,49,63,38,55,55,52,53,52,52,50,38,53,57,53,45,52,32,54,60,26,52,54,26,29,55,12,53,36,53,29,25,36,61,27,26,52,46,63,60,73,75,52,86,76,25,84,50,39,47,55,60,68,55,43,62,86,39,70,70,43,44,52,48,48,39,45,33,54,54,51,42,53,54,39,32,47,54,36,25,48,48,54,55,48,48,68,76,40,55,86,45,38,96,38,73,48,53,49,27,38,54,49,12,27,38,30,30,50,39,22,48,46,53,50,52,49,40,65,43,47,11,65,40,49,73,80,38,45,76,43,71,37,53,54,75,79,80,63,75,69,94,69,72,47,59,52,28,28,41,49,61,44,51,50,51,31,46,51,29,27,49,53,11,38,66,33,14,46,82,44,29,41,55,24,88,30,23,87,76,27,54,91,70,52,57,82,91,58,74,58,40,57,46,33,73,29,32,53,34,31,31,47,49,44,16,50,55,27,50,51,70,64,39,37,70,62,12,44,57,27,36,47,75,44,27,38,80,88,79,70,42,56,40,70,94,47,44,77,49,85,71,79,43,86,92,45,50,69,40,68,61,27,41,37,21,37,49,80,32,89,57,38,46,68,73,37,13,50,32,43,42,67,52,18,39,76,68,35,53,92,76,39,46,55,33,50,27,29,48,37,68,57,54,49,62,74,58,51,66,86,53,94,77,36,50,47,36,56,67,74,35,35,47,37,80,50,84,45,90,65,30,24,24,60,31,45,54,62,91,31,45,54,50,76,77,40,44,48,66,55,46,34,50,52,40,16,70,47,59,35,70,73,61,6,50,50,34,45,31,51,53,35,46,52,33,39,28,66,70,86,72,91,76,92,52,67,68,60,55,50,52,54,46,50,68,64,72,32,71,65,44,26,49,52,34,53,53,42,33,40,70,58,53,56,60,46,36,82,70,40,85,43,74,49,92,54,55,58,74,64,45,30,42,77,73,48,65,70,42,58,78,70,33,65,97